Protein AF-A0A8S8XR71-F1 (afdb_monomer)

Secondary structure (DSSP, 8-state):
-----HHHHT-TT----SSTTTTTHHHHHHHHHHHTT---HHHHHHHHHHHHHHHHHHHHHHHHHHHHHHHHHHHTT---SSTTT----S-HHHHHH-HHHHHHHHHHHHHHHHHHHHHHHHHHHHHHS-TTTS--GGG-GGGTTTTTTTS-HHHHHHHHHHHHHHHHHHHHHHHHHHHHHHTTSTTS---TTHHHHHHHHHHHHHHHHTTPPPHHHHHHTT-HHHHHHHHHHHHH-S-GGGHHHHHHHHHHHHHHHHHHTT-HHHHHHHHHHHHHHHTTTS-HHHHHHHHHHHHHTT-HHHHHHHHTTS-TT-HHHHHHHHHHHHH-TTT-PPPHHHHHHHHT-HHHHHHHHHHHHHHHT-SS-SSPPPSSHHHHHHHHHHHHHHHHTT-HHHHHHHHHHHHHHTT-TT-HHHHHHHHHHHHHTT-HHHHHHHHHHHHHHHTT-HHHHHHHHHHHHTTSSPPPPPPTT--S-TTTTTS-HHHHHHHH-TTSPPS---SHHHHHHHHHHBGGGGGGSHHHHHHHHHTGGGGGGGGTT--SGGGS-TTGGGT---SEEEETTEEEE--B-TT--HHHHHHTTTT-

Sequence (584 aa):
MFTHSDRVLDLPEYRVQSSIMEEGGILGFALIELFAYIPAEGIRIPLVNMVLLFLLLNVALIGFLFVYEVARILFLDVQDVSGKGGIRLADSRLLRAERSQQAKVLNFCFTGFAGQSMLLLGLAMITFWDSSFLPQGAACGSWENNLCAIIQKDALEELTWMLSSGGQVAFIVIWARSRKIGSRLEDISFDASVGENRARMAQLEDVIYLKQKAIRKLVTDDSWDRALKRIDAVIEGHGEQLEGLDLVRKTDAMMEINAAMGRWDDAENNAVSILALRGGREAQIARLILVAASLSQRDFAEAKPRLALLPDDDIEAARLQWFASLMQPKKRKLDDKLKSLLAVDPLMKRNIDLIRRFIDGQAKTKLNYRQNPADRLILLGDIARLRLTGKSEAALNILEGYIKDNSLEDWVHGGVVCALLHLDEGRVLTATNMAENLAKQQSRHPHLRSLLRHLESIGETISASSEPTGIEWLRDSGLDWVNAWPYRHTVAPAPALVTKELQKHAWQANGWIAFGDENTFNNAKKKSTAGWKLLNSYKTESDFPPCLFTHMTGVVVTIGGMPVDLGLPGDIDISEIVKSGLLD

Mean predicted aligned error: 15.31 Å

Foldseek 3Di:
DDDADVLLVPDPPDDDDPDCLVQLHPVSSVVSNVLSVPPDPVVSVVVSVVVVVVSLVVLVVLLVVVLVVVLVCLQVPPQDPDPPDGDCLDDSLVSLLDPVSSVVVSVVSVVVSVVLNVVLVVLCCVQPPDPPPPQPDPRCPPCVPPCCVCPPSVNSSVVSVCSSVVVVVVSVVSVVVVVVVVVVCVPPPPPPCLVVVLVVLVVVCCVPPVDDDDLLVCVQLVNVLVSLVVLVVLVVDDDPVCVLSSLLVNLVSQLSLLQSLLQLVSNLVSLSVNSSSNNNPVCLLSLLSNLLSCLLLVVLVSNVVSLVPHDPPDLLSLLSLLSSCQQVVPPHARDPSSVVVLVPDPLSLLQLQQVVCLVVLHLDGPDDQDPGSQSVLSLLQSQLLCQLQLNLVVSLCVLVVVCVVVVPPVNLLSLLSNLLSCVSVVVPVVSLVSLVVSCVPRVLNQSSQQSQVVCVVVPNHHGRDQRPVNSHPPVNNPDPCQVCVCNRNQQFQDLFQQDLVSLLSNQANALSNQSSDVVLSVVLLVVQSCSSVSCVVGGDSVSGRRPSRSRNAHRWGDRVRRIGGSHDHSNGPPPSCVVSVSSD

Nearest PDB structures (foldseek):
  8xwx-assembly1_B  TM=5.893E-01  e=6.409E+00  Homo sapiens
  5wby-assembly2_A  TM=3.272E-01  e=2.842E+00  Homo sapiens
  5wby-assembly1_B  TM=3.134E-01  e=2.954E+00  Homo sapiens
  4jt6-assembly2_A  TM=3.287E-01  e=3.585E+00  Homo sapiens
  6af0-assembly1_A  TM=1.681E-01  e=1.590E+00  Thermothelomyces thermophilus ATCC 42464

pLDDT: mean 76.75, std 18.44, range [31.22, 97.81]

Solvent-accessible surface area (backbone atoms only — not comparable to full-atom values): 32502 Å² total; per-residue (Å²): 132,93,73,80,55,72,71,49,69,68,35,92,84,54,72,88,67,96,45,58,68,82,46,60,32,77,65,30,46,54,46,54,60,58,47,59,74,54,89,51,66,89,58,42,56,60,49,56,54,49,49,55,52,47,54,59,48,47,55,54,51,52,50,51,50,48,53,50,49,51,53,49,38,68,76,64,75,59,94,62,80,51,82,101,73,48,79,84,86,69,58,74,54,56,49,68,25,32,71,69,57,43,50,51,55,51,47,51,53,50,51,54,51,50,50,52,51,52,48,51,47,52,50,46,50,63,68,74,70,43,91,80,78,60,58,62,74,91,65,27,67,96,37,50,88,65,52,49,67,70,61,33,70,68,56,54,49,50,50,51,50,49,54,52,48,50,51,50,52,52,45,51,57,52,50,59,56,46,50,69,57,52,68,72,42,82,84,54,82,81,63,84,52,55,68,57,51,51,54,50,50,55,55,47,52,54,68,76,55,76,79,69,80,55,59,57,55,31,52,46,68,58,34,40,40,63,37,52,56,50,48,49,61,40,69,72,50,89,54,87,93,39,49,73,59,37,49,50,50,41,34,51,51,48,18,52,51,24,39,62,72,38,23,30,57,62,14,28,58,25,18,52,50,46,26,48,74,59,57,40,78,80,38,62,64,35,51,52,47,37,31,49,21,25,55,31,68,64,39,60,80,64,22,53,67,48,55,74,72,48,60,90,85,41,68,52,46,38,51,53,50,46,51,53,18,59,77,34,44,92,82,34,80,70,56,70,70,44,50,61,60,44,69,74,34,69,63,50,54,50,43,41,50,50,50,53,24,62,75,73,71,49,53,67,79,91,69,81,82,56,102,44,58,53,44,49,51,49,49,40,18,30,37,36,44,25,41,45,55,72,37,28,71,64,36,39,56,52,51,53,49,53,32,61,79,65,72,42,85,83,39,50,72,59,52,45,52,48,24,47,31,32,40,75,72,67,37,48,71,62,17,49,55,48,51,54,56,48,40,78,76,43,54,65,23,47,64,51,36,52,49,31,42,53,37,28,77,74,70,76,51,76,51,66,74,88,56,93,86,68,71,58,50,55,84,70,68,78,53,72,32,83,79,46,36,63,63,40,32,34,27,38,38,66,74,40,30,74,43,74,65,41,25,45,37,22,27,55,4,24,28,68,75,44,48,48,41,66,68,57,27,56,53,21,48,75,44,27,86,58,18,33,69,74,46,72,81,34,43,46,51,84,70,42,63,77,74,44,52,76,40,43,55,43,40,64,48,48,60,96,78,25,49,33,62,49,17,36,43,35,49,58,59,62,71,49,31,58,76,67,54,77,72,108

Structure (mmCIF, N/CA/C/O backbone):
data_AF-A0A8S8XR71-F1
#
_entry.id   AF-A0A8S8XR71-F1
#
loop_
_atom_site.group_PDB
_atom_site.id
_atom_site.type_symbol
_atom_site.label_atom_id
_atom_site.label_alt_id
_atom_site.label_comp_id
_atom_site.label_asym_id
_atom_site.label_entity_id
_atom_site.label_seq_id
_atom_site.pdbx_PDB_ins_code
_atom_site.Cartn_x
_atom_site.Cartn_y
_atom_site.Cartn_z
_atom_site.occupancy
_atom_site.B_iso_or_equiv
_atom_site.auth_seq_id
_atom_site.auth_comp_id
_atom_site.auth_asym_id
_atom_site.auth_atom_id
_atom_site.pdbx_PDB_model_num
ATOM 1 N N . MET A 1 1 ? 25.616 30.437 -59.339 1.00 51.91 1 MET A N 1
ATOM 2 C CA . MET A 1 1 ? 25.373 29.241 -60.168 1.00 51.91 1 MET A CA 1
ATOM 3 C C . MET A 1 1 ? 26.737 28.601 -60.334 1.00 51.91 1 MET A C 1
ATOM 5 O O . MET A 1 1 ? 27.618 29.299 -60.817 1.00 51.91 1 MET A O 1
ATOM 9 N N . PHE A 1 2 ? 26.987 27.421 -59.757 1.00 56.22 2 PHE A N 1
ATOM 10 C CA . PHE A 1 2 ? 28.315 26.811 -59.885 1.00 56.22 2 PHE A CA 1
ATOM 11 C C . PHE A 1 2 ? 28.451 26.303 -61.317 1.00 56.22 2 PHE A C 1
ATOM 13 O O . PHE A 1 2 ? 27.539 25.660 -61.826 1.00 56.22 2 PHE A O 1
ATOM 20 N N . THR A 1 3 ? 29.550 26.654 -61.966 1.00 68.50 3 THR A N 1
ATOM 21 C CA . THR A 1 3 ? 29.868 26.244 -63.331 1.00 68.50 3 THR A CA 1
ATOM 22 C C . THR A 1 3 ? 31.231 25.586 -63.293 1.00 68.50 3 THR A C 1
ATOM 24 O O . THR A 1 3 ? 32.172 26.165 -62.743 1.00 68.50 3 THR A O 1
ATOM 27 N N . HIS A 1 4 ? 31.316 24.381 -63.841 1.00 74.12 4 HIS A N 1
ATOM 28 C CA . HIS A 1 4 ? 32.574 23.674 -64.011 1.00 74.12 4 HIS A CA 1
ATOM 29 C C . HIS A 1 4 ? 33.539 24.465 -64.902 1.00 74.12 4 HIS A C 1
ATOM 31 O O . HIS A 1 4 ? 33.117 25.246 -65.755 1.00 74.12 4 HIS A O 1
ATOM 37 N N . SER A 1 5 ? 34.838 24.285 -64.682 1.00 76.06 5 SER A N 1
ATOM 38 C CA . SER A 1 5 ? 35.876 24.869 -65.529 1.00 76.06 5 SER A CA 1
ATOM 39 C C . SER A 1 5 ? 35.812 24.305 -66.949 1.00 76.06 5 SER A C 1
ATOM 41 O O . SER A 1 5 ? 35.418 23.156 -67.155 1.00 76.06 5 SER A O 1
ATOM 43 N N . ASP A 1 6 ? 36.277 25.089 -67.928 1.00 74.00 6 ASP A N 1
ATOM 44 C CA . ASP A 1 6 ? 36.335 24.688 -69.345 1.00 74.00 6 ASP A CA 1
ATOM 45 C C . ASP A 1 6 ? 37.027 23.327 -69.533 1.00 74.00 6 ASP A C 1
ATOM 47 O O . ASP A 1 6 ? 36.651 22.520 -70.374 1.00 74.00 6 ASP A O 1
ATOM 51 N N . ARG A 1 7 ? 37.976 23.010 -68.648 1.00 71.75 7 ARG A N 1
ATOM 52 C CA . ARG A 1 7 ? 38.693 21.736 -68.617 1.00 71.75 7 ARG A CA 1
ATOM 53 C C . ARG A 1 7 ? 37.800 20.522 -68.358 1.00 71.75 7 ARG A C 1
ATOM 55 O O . ARG A 1 7 ? 38.085 19.460 -68.895 1.00 71.75 7 ARG A O 1
ATOM 62 N N . VAL A 1 8 ? 36.797 20.645 -67.493 1.00 66.38 8 VAL A N 1
ATOM 63 C CA . VAL A 1 8 ? 35.837 19.569 -67.196 1.00 66.38 8 VAL A CA 1
ATOM 64 C C . VAL A 1 8 ? 34.833 19.441 -68.335 1.00 66.38 8 VAL A C 1
ATOM 66 O O . VAL A 1 8 ? 34.486 18.329 -68.719 1.00 66.38 8 VAL A O 1
ATOM 69 N N . LEU A 1 9 ? 34.416 20.576 -68.904 1.00 70.75 9 LEU A N 1
ATOM 70 C CA . LEU A 1 9 ? 33.484 20.638 -70.031 1.00 70.75 9 LEU A CA 1
ATOM 71 C C . LEU A 1 9 ? 34.078 20.046 -71.321 1.00 70.75 9 LEU A C 1
ATOM 73 O O . LEU A 1 9 ? 33.340 19.466 -72.113 1.00 70.75 9 LEU A O 1
ATOM 77 N N . ASP A 1 10 ? 35.399 20.130 -71.493 1.00 68.81 10 ASP A N 1
ATOM 78 C CA . ASP A 1 10 ? 36.137 19.555 -72.626 1.00 68.81 10 ASP A CA 1
ATOM 79 C C . ASP A 1 10 ? 36.435 18.045 -72.479 1.00 68.81 10 ASP A C 1
ATOM 81 O O . ASP A 1 10 ? 37.019 17.435 -73.382 1.00 68.81 10 ASP A O 1
ATOM 85 N N . LEU A 1 11 ? 36.062 17.406 -71.360 1.00 68.81 11 LEU A N 1
ATOM 86 C CA . LEU A 1 11 ? 36.250 15.963 -71.186 1.00 68.81 11 LEU A CA 1
ATOM 87 C C . LEU A 1 11 ? 35.210 15.176 -72.003 1.00 68.81 11 LEU A C 1
ATOM 89 O O . LEU A 1 11 ? 34.012 15.351 -71.789 1.00 68.81 11 LEU A O 1
ATOM 93 N N . PRO A 1 12 ? 35.626 14.226 -72.864 1.00 57.75 12 PRO A N 1
ATOM 94 C CA . PRO A 1 12 ? 34.709 13.495 -73.742 1.00 57.75 12 PRO A CA 1
ATOM 95 C C . PRO A 1 12 ? 33.724 12.590 -72.988 1.00 57.75 12 PRO A C 1
ATOM 97 O O . PRO A 1 12 ? 32.688 12.219 -73.541 1.00 57.75 12 PRO A O 1
ATOM 100 N N . GLU A 1 13 ? 34.025 12.222 -71.738 1.00 59.12 13 GLU A N 1
ATOM 101 C CA . GLU A 1 13 ? 33.135 11.382 -70.928 1.00 59.12 13 GLU A CA 1
ATOM 102 C C . GLU A 1 13 ? 32.226 12.179 -69.986 1.00 59.12 13 GLU A C 1
ATOM 104 O O . GLU A 1 13 ? 31.262 11.618 -69.461 1.00 59.12 13 GLU A O 1
ATOM 109 N N . TYR A 1 14 ? 32.511 13.463 -69.753 1.00 57.66 14 TYR A N 1
ATOM 110 C CA . TYR A 1 14 ? 31.695 14.285 -68.870 1.00 57.66 14 TYR A CA 1
ATOM 111 C C . TYR A 1 14 ? 30.478 14.798 -69.643 1.00 57.66 14 TYR A C 1
ATOM 113 O O . TYR A 1 14 ? 30.584 15.525 -70.630 1.00 57.66 14 TYR A O 1
ATOM 121 N N . ARG A 1 15 ? 29.288 14.394 -69.198 1.00 59.88 15 ARG A N 1
ATOM 122 C CA . ARG A 1 15 ? 28.031 14.960 -69.686 1.00 59.88 15 ARG A CA 1
ATOM 123 C C . ARG A 1 15 ? 27.629 16.073 -68.745 1.00 59.88 15 ARG A C 1
ATOM 125 O O . ARG A 1 15 ? 27.459 15.805 -67.558 1.00 59.88 15 ARG A O 1
ATOM 132 N N . VAL A 1 16 ? 27.442 17.270 -69.295 1.00 59.22 16 VAL A N 1
ATOM 133 C CA . VAL A 1 16 ? 26.935 18.426 -68.552 1.00 59.22 16 VAL A CA 1
ATOM 134 C C . VAL A 1 16 ? 25.640 18.025 -67.858 1.00 59.22 16 VAL A C 1
ATOM 136 O O . VAL A 1 16 ? 24.661 17.671 -68.518 1.00 59.22 16 VAL A O 1
ATOM 139 N N . GLN A 1 17 ? 25.679 18.030 -66.531 1.00 59.03 17 GLN A N 1
ATOM 140 C CA . GLN A 1 17 ? 24.520 17.766 -65.698 1.00 59.03 17 GLN A CA 1
ATOM 141 C C . GLN A 1 17 ? 23.720 19.060 -65.511 1.00 59.03 17 GLN A C 1
ATOM 143 O O . GLN A 1 17 ? 24.250 20.170 -65.587 1.00 59.03 17 GLN A O 1
ATOM 148 N N . SER A 1 18 ? 22.416 18.920 -65.309 1.00 52.00 18 SER A N 1
ATOM 149 C CA . SER A 1 18 ? 21.481 20.032 -65.135 1.00 52.00 18 SER A CA 1
ATOM 150 C C . SER A 1 18 ? 21.620 20.701 -63.762 1.00 52.00 18 SER A C 1
ATOM 152 O O . SER A 1 18 ? 21.307 21.886 -63.612 1.00 52.00 18 SER A O 1
ATOM 154 N N . SER A 1 19 ? 22.136 19.973 -62.763 1.00 54.81 19 SER A N 1
ATOM 155 C CA . SER A 1 19 ? 22.367 20.500 -61.421 1.00 54.81 19 SER A CA 1
ATOM 156 C C . SER A 1 19 ? 23.602 19.899 -60.739 1.00 54.81 19 SER A C 1
ATOM 158 O O . SER A 1 19 ? 23.934 18.732 -60.913 1.00 54.81 19 SER A O 1
ATOM 160 N N . ILE A 1 20 ? 24.208 20.674 -59.831 1.00 58.16 20 ILE A N 1
ATOM 161 C CA . ILE A 1 20 ? 25.273 20.228 -58.900 1.00 58.16 20 ILE A CA 1
ATOM 162 C C . ILE A 1 20 ? 24.830 19.026 -58.048 1.00 58.16 20 ILE A C 1
ATOM 164 O O . ILE A 1 20 ? 25.640 18.322 -57.443 1.00 58.16 20 ILE A O 1
ATOM 168 N N . MET A 1 21 ? 23.519 18.808 -57.937 1.00 55.66 21 MET A N 1
ATOM 169 C CA . MET A 1 21 ? 22.956 17.710 -57.162 1.00 55.66 21 MET A CA 1
ATOM 170 C C . MET A 1 21 ? 23.159 16.366 -57.872 1.00 55.66 21 MET A C 1
ATOM 172 O O . MET A 1 21 ? 23.405 15.373 -57.191 1.00 55.66 21 MET A O 1
ATOM 176 N N . GLU A 1 22 ? 23.179 16.344 -59.209 1.00 52.00 22 GLU A N 1
ATOM 177 C CA . GLU A 1 22 ? 23.523 15.158 -60.014 1.00 52.00 22 GLU A CA 1
ATOM 178 C C . GLU A 1 22 ? 25.017 14.792 -59.892 1.00 52.00 22 GLU A C 1
ATOM 180 O O . GLU A 1 22 ? 25.413 13.646 -60.093 1.00 52.00 22 GLU A O 1
ATOM 185 N N . GLU A 1 23 ? 25.848 15.748 -59.474 1.00 55.72 23 GLU A N 1
ATOM 186 C CA . GLU A 1 23 ? 27.300 15.610 -59.320 1.00 55.72 23 GLU A CA 1
ATOM 187 C C . GLU A 1 23 ? 27.736 15.233 -57.899 1.00 55.72 23 GLU A C 1
ATOM 189 O O . GLU A 1 23 ? 28.930 15.150 -57.621 1.00 55.72 23 GLU A O 1
ATOM 194 N N . GLY A 1 24 ? 26.793 14.985 -56.981 1.00 53.09 24 GLY A N 1
ATOM 195 C CA . GLY A 1 24 ? 27.093 14.642 -55.586 1.00 53.09 24 GLY A CA 1
ATOM 196 C C . GLY A 1 24 ? 27.256 15.853 -54.659 1.00 53.09 24 GLY A C 1
ATOM 197 O O . GLY A 1 24 ? 27.942 15.771 -53.634 1.00 53.09 24 GLY A O 1
ATOM 198 N N . GLY A 1 25 ? 26.632 16.985 -54.996 1.00 60.72 25 GLY A N 1
ATOM 199 C CA . GLY A 1 25 ? 26.669 18.208 -54.194 1.00 60.72 25 GLY A CA 1
ATOM 200 C C . GLY A 1 25 ? 28.011 18.941 -54.286 1.00 60.72 25 GLY A C 1
ATOM 201 O O . GLY A 1 25 ? 28.851 18.636 -55.123 1.00 60.72 25 GLY A O 1
ATOM 202 N N . ILE A 1 26 ? 28.253 19.903 -53.388 1.00 62.94 26 ILE A N 1
ATOM 203 C CA . ILE A 1 26 ? 29.466 20.753 -53.412 1.00 62.94 26 ILE A CA 1
ATOM 204 C C . ILE A 1 26 ? 30.762 19.923 -53.365 1.00 62.94 26 ILE A C 1
ATOM 206 O O . ILE A 1 26 ? 31.760 20.282 -53.987 1.00 62.94 26 ILE A O 1
ATOM 210 N N . LEU A 1 27 ? 30.754 18.813 -52.622 1.00 59.94 27 LEU A N 1
ATOM 211 C CA . LEU A 1 27 ? 31.925 17.954 -52.450 1.00 59.94 27 LEU A CA 1
ATOM 212 C C . LEU A 1 27 ? 32.179 17.109 -53.706 1.00 59.94 27 LEU A C 1
ATOM 214 O O . LEU A 1 27 ? 33.320 17.006 -54.143 1.00 59.94 27 LEU A O 1
ATOM 218 N N . GLY A 1 28 ? 31.123 16.568 -54.319 1.00 61.00 28 GLY A N 1
ATOM 219 C CA . GLY A 1 28 ? 31.220 15.861 -55.594 1.00 61.00 28 GLY A CA 1
ATOM 220 C C . GLY A 1 28 ? 31.619 16.783 -56.754 1.00 61.00 28 GLY A C 1
ATOM 221 O O . GLY A 1 28 ? 32.564 16.461 -57.468 1.00 61.00 28 GLY A O 1
ATOM 222 N N . PHE A 1 29 ? 31.043 17.988 -56.829 1.00 69.31 29 PHE A N 1
ATOM 223 C CA . PHE A 1 29 ? 31.454 19.058 -57.750 1.00 69.31 29 PHE A CA 1
ATOM 224 C C . PHE A 1 29 ? 32.958 19.362 -57.636 1.00 69.31 29 PHE A C 1
ATOM 226 O O . PHE A 1 29 ? 33.684 19.344 -58.627 1.00 69.31 29 PHE A O 1
ATOM 233 N N . ALA A 1 30 ? 33.466 19.561 -56.414 1.00 68.50 30 ALA A N 1
ATOM 234 C CA . ALA A 1 30 ? 34.885 19.840 -56.185 1.00 68.50 30 ALA A CA 1
ATOM 235 C C . ALA A 1 30 ? 35.803 18.647 -56.517 1.00 68.50 30 ALA A C 1
ATOM 237 O O . ALA A 1 30 ? 36.939 18.840 -56.954 1.00 68.50 30 ALA A O 1
ATOM 238 N N . LEU A 1 31 ? 35.333 17.415 -56.306 1.00 65.94 31 LEU A N 1
ATOM 239 C CA . LEU A 1 31 ? 36.080 16.201 -56.633 1.00 65.94 31 LEU A CA 1
ATOM 240 C C . LEU A 1 31 ? 36.142 15.951 -58.142 1.00 65.94 31 LEU A C 1
ATOM 242 O O . LEU A 1 31 ? 37.193 15.551 -58.632 1.00 65.94 31 LEU A O 1
ATOM 246 N N . ILE A 1 32 ? 35.067 16.225 -58.881 1.00 66.56 32 ILE A N 1
ATOM 247 C CA . ILE A 1 32 ? 35.062 16.177 -60.351 1.00 66.56 32 ILE A CA 1
ATOM 248 C C . ILE A 1 32 ? 36.089 17.174 -60.905 1.00 66.56 32 ILE A C 1
ATOM 250 O O . ILE A 1 32 ? 36.906 16.801 -61.751 1.00 66.56 32 ILE A O 1
ATOM 254 N N . GLU A 1 33 ? 36.152 18.381 -60.336 1.00 70.94 33 GLU A N 1
ATOM 255 C CA . GLU A 1 33 ? 37.177 19.380 -60.665 1.00 70.94 33 GLU A CA 1
ATOM 256 C C . GLU A 1 33 ? 38.596 18.870 -60.410 1.00 70.94 33 GLU A C 1
ATOM 258 O O . GLU A 1 33 ? 39.502 19.054 -61.224 1.00 70.94 33 GLU A O 1
ATOM 263 N N . LEU A 1 34 ? 38.791 18.197 -59.276 1.00 71.06 34 LEU A N 1
ATOM 264 C CA . LEU A 1 34 ? 40.075 17.632 -58.882 1.00 71.06 34 LEU A CA 1
ATOM 265 C C . LEU A 1 34 ? 40.490 16.473 -59.804 1.00 71.06 34 LEU A C 1
ATOM 267 O O . LEU A 1 34 ? 41.657 16.370 -60.183 1.00 71.06 34 LEU A O 1
ATOM 271 N N . PHE A 1 35 ? 39.556 15.606 -60.199 1.00 67.56 35 PHE A N 1
ATOM 272 C CA . PHE A 1 35 ? 39.840 14.444 -61.045 1.00 67.56 35 PHE A CA 1
ATOM 273 C C . PHE A 1 35 ? 40.010 14.792 -62.523 1.00 67.56 35 PHE A C 1
ATOM 275 O O . PHE A 1 35 ? 40.677 14.044 -63.241 1.00 67.56 35 PHE A O 1
ATOM 282 N N . ALA A 1 36 ? 39.537 15.957 -62.969 1.00 68.19 36 ALA A N 1
ATOM 283 C CA . ALA A 1 36 ? 39.854 16.494 -64.292 1.00 68.19 36 ALA A CA 1
ATOM 284 C C . ALA A 1 36 ? 41.357 16.783 -64.491 1.00 68.19 36 ALA A C 1
ATOM 286 O O . ALA A 1 36 ? 41.827 16.940 -65.624 1.00 68.19 36 ALA A O 1
ATOM 287 N N . TYR A 1 37 ? 42.150 16.798 -63.410 1.00 70.88 37 TYR A N 1
ATOM 288 C CA . TYR A 1 37 ? 43.610 16.866 -63.484 1.00 70.88 37 TYR A CA 1
ATOM 289 C C . TYR A 1 37 ? 44.283 15.546 -63.887 1.00 70.88 37 TYR A C 1
ATOM 291 O O . TYR A 1 37 ? 45.459 15.564 -64.252 1.00 70.88 37 TYR A O 1
ATOM 299 N N . ILE A 1 38 ? 43.559 14.421 -63.877 1.00 68.31 38 ILE A N 1
ATOM 300 C CA . ILE A 1 38 ? 44.091 13.093 -64.202 1.00 68.31 38 ILE A CA 1
ATOM 301 C C . ILE A 1 38 ? 43.875 12.802 -65.703 1.00 68.31 38 ILE A C 1
ATOM 303 O O . ILE A 1 38 ? 42.729 12.717 -66.150 1.00 68.31 38 ILE A O 1
ATOM 307 N N . PRO A 1 39 ? 44.949 12.627 -66.500 1.00 58.25 39 PRO A N 1
ATOM 308 C CA . PRO A 1 39 ? 44.854 12.493 -67.958 1.00 58.25 39 PRO A CA 1
ATOM 309 C C . PRO A 1 39 ? 44.490 11.081 -68.455 1.00 58.25 39 PRO A C 1
ATOM 311 O O . PRO A 1 39 ? 44.214 10.915 -69.637 1.00 58.25 39 PRO A O 1
ATOM 314 N N . ALA A 1 40 ? 44.496 10.060 -67.590 1.00 67.62 40 ALA A N 1
ATOM 315 C CA . ALA A 1 40 ? 44.224 8.671 -67.971 1.00 67.62 40 ALA A CA 1
ATOM 316 C C . ALA A 1 40 ? 42.755 8.275 -67.723 1.00 67.62 40 ALA A C 1
ATOM 318 O O . ALA A 1 40 ? 42.325 8.136 -66.574 1.00 67.62 40 ALA A O 1
ATOM 319 N N . GLU A 1 41 ? 42.014 8.019 -68.805 1.00 53.53 41 GLU A N 1
ATOM 320 C CA . GLU A 1 41 ? 40.580 7.667 -68.792 1.00 53.53 41 GLU A CA 1
ATOM 321 C C . GLU A 1 41 ? 40.288 6.409 -67.953 1.00 53.53 41 GLU A C 1
ATOM 323 O O . GLU A 1 41 ? 39.346 6.379 -67.159 1.00 53.53 41 GLU A O 1
ATOM 328 N N . GLY A 1 42 ? 41.169 5.401 -68.026 1.00 56.75 42 GLY A N 1
ATOM 329 C CA . GLY A 1 42 ? 41.045 4.142 -67.278 1.00 56.75 42 GLY A CA 1
ATOM 330 C C . GLY A 1 42 ? 41.175 4.265 -65.753 1.00 56.75 42 GLY A C 1
ATOM 331 O O . GLY A 1 42 ? 40.850 3.318 -65.043 1.00 56.75 42 GLY A O 1
ATOM 332 N N . ILE A 1 43 ? 41.631 5.414 -65.240 1.00 57.22 43 ILE A N 1
ATOM 333 C CA . ILE A 1 43 ? 41.741 5.706 -63.800 1.00 57.22 43 ILE A CA 1
ATOM 334 C C . ILE A 1 43 ? 40.648 6.690 -63.365 1.00 57.22 43 ILE A C 1
ATOM 336 O O . ILE A 1 43 ? 40.080 6.541 -62.285 1.00 57.22 43 ILE A O 1
ATOM 340 N N . ARG A 1 44 ? 40.307 7.661 -64.219 1.00 57.25 44 ARG A N 1
ATOM 341 C CA . ARG A 1 44 ? 39.303 8.699 -63.946 1.00 57.25 44 ARG A CA 1
ATOM 342 C C . ARG A 1 44 ? 37.886 8.132 -63.791 1.00 57.25 44 ARG A C 1
ATOM 344 O O . ARG A 1 44 ? 37.215 8.446 -62.811 1.00 57.25 44 ARG A O 1
ATOM 351 N N . ILE A 1 45 ? 37.450 7.266 -64.710 1.00 55.06 45 ILE A N 1
ATOM 352 C CA . ILE A 1 45 ? 36.076 6.727 -64.730 1.00 55.06 45 ILE A CA 1
ATOM 353 C C . ILE A 1 45 ? 35.764 5.873 -63.478 1.00 55.06 45 ILE A C 1
ATOM 355 O O . ILE A 1 45 ? 34.736 6.106 -62.836 1.00 55.06 45 ILE A O 1
ATOM 359 N N . PRO A 1 46 ? 36.634 4.934 -63.046 1.00 57.06 46 PRO A N 1
ATOM 360 C CA . PRO A 1 46 ? 36.412 4.189 -61.805 1.00 57.06 46 PRO A CA 1
ATOM 361 C C . PRO A 1 46 ? 36.397 5.068 -60.549 1.00 57.06 46 PRO A C 1
ATOM 363 O O . PRO A 1 46 ? 35.683 4.749 -59.603 1.00 57.06 46 PRO A O 1
ATOM 366 N N . LEU A 1 47 ? 37.159 6.168 -60.530 1.00 56.28 47 LEU A N 1
ATOM 367 C CA . LEU A 1 47 ? 37.230 7.099 -59.399 1.00 56.28 47 LEU A CA 1
ATOM 368 C C . LEU A 1 47 ? 35.922 7.872 -59.202 1.00 56.28 47 LEU A C 1
ATOM 370 O O . LEU A 1 47 ? 35.446 7.965 -58.075 1.00 56.28 47 LEU A O 1
ATOM 374 N N . VAL A 1 48 ? 35.295 8.349 -60.282 1.00 54.47 48 VAL A N 1
ATOM 375 C CA . VAL A 1 48 ? 33.982 9.021 -60.215 1.00 54.47 48 VAL A CA 1
ATOM 376 C C . VAL A 1 48 ? 32.891 8.048 -59.748 1.00 54.47 48 VAL A C 1
ATOM 378 O O . VAL A 1 48 ? 32.113 8.372 -58.850 1.00 54.47 48 VAL A O 1
ATOM 381 N N . ASN A 1 49 ? 32.893 6.813 -60.260 1.00 54.47 49 ASN A N 1
ATOM 382 C CA . ASN A 1 49 ? 31.971 5.768 -59.799 1.00 54.47 49 ASN A CA 1
ATOM 383 C C . ASN A 1 49 ? 32.214 5.380 -58.328 1.00 54.47 49 ASN A C 1
ATOM 385 O O . ASN A 1 49 ? 31.260 5.180 -57.578 1.00 54.47 49 ASN A O 1
ATOM 389 N N . MET A 1 50 ? 33.476 5.326 -57.885 1.00 52.84 50 MET A N 1
ATOM 390 C CA . MET A 1 50 ? 33.840 5.126 -56.476 1.00 52.84 50 MET A CA 1
ATOM 391 C C . MET A 1 50 ? 33.350 6.270 -55.584 1.00 52.84 50 MET A C 1
ATOM 393 O O . MET A 1 50 ? 32.953 6.012 -54.454 1.00 52.84 50 MET A O 1
ATOM 397 N N . VAL A 1 51 ? 33.342 7.514 -56.068 1.00 51.94 51 VAL A N 1
ATOM 398 C CA . VAL A 1 51 ? 32.867 8.686 -55.311 1.00 51.94 51 VAL A CA 1
ATOM 399 C C . VAL A 1 51 ? 31.353 8.645 -55.124 1.00 51.94 51 VAL A C 1
ATOM 401 O O . VAL A 1 51 ? 30.877 8.866 -54.013 1.00 51.94 51 VAL A O 1
ATOM 404 N N . LEU A 1 52 ? 30.599 8.275 -56.162 1.00 51.41 52 LEU A N 1
ATOM 405 C CA . LEU A 1 52 ? 29.154 8.028 -56.073 1.00 51.41 52 LEU A CA 1
ATOM 406 C C . LEU A 1 52 ? 28.824 6.872 -55.114 1.00 51.41 52 LEU A C 1
ATOM 408 O O . LEU A 1 52 ? 27.944 7.000 -54.260 1.00 51.41 52 LEU A O 1
ATOM 412 N N . LEU A 1 53 ? 29.578 5.769 -55.185 1.00 53.00 53 LEU A N 1
ATOM 413 C CA . LEU A 1 53 ? 29.432 4.638 -54.264 1.00 53.00 53 LEU A CA 1
ATOM 414 C C . LEU A 1 53 ? 29.790 5.028 -52.816 1.00 53.00 53 LEU A C 1
ATOM 416 O O . LEU A 1 53 ? 29.108 4.634 -51.870 1.00 53.00 53 LEU A O 1
ATOM 420 N N . PHE A 1 54 ? 30.831 5.845 -52.639 1.00 51.22 54 PHE A N 1
ATOM 421 C CA . PHE A 1 54 ? 31.258 6.407 -51.358 1.00 51.22 54 PHE A CA 1
ATOM 422 C C . PHE A 1 54 ? 30.212 7.367 -50.773 1.00 51.22 54 PHE A C 1
ATOM 424 O O . PHE A 1 54 ? 29.973 7.351 -49.569 1.00 51.22 54 PHE A O 1
ATOM 431 N N . LEU A 1 55 ? 29.532 8.160 -51.604 1.00 54.00 55 LEU A N 1
ATOM 432 C CA . LEU A 1 55 ? 28.435 9.044 -51.195 1.00 54.00 55 LEU A CA 1
ATOM 433 C C . LEU A 1 55 ? 27.208 8.262 -50.694 1.00 54.00 55 LEU A C 1
ATOM 435 O O . LEU A 1 55 ? 26.649 8.624 -49.659 1.00 54.00 55 LEU A O 1
ATOM 439 N N . LEU A 1 56 ? 26.839 7.152 -51.345 1.00 53.44 56 LEU A N 1
ATOM 440 C CA . LEU A 1 56 ? 25.796 6.239 -50.848 1.00 53.44 56 LEU A CA 1
ATOM 441 C C . LEU A 1 56 ? 26.216 5.539 -49.543 1.00 53.44 56 LEU A C 1
ATOM 443 O O . LEU A 1 56 ? 25.424 5.440 -48.602 1.00 53.44 56 LEU A O 1
ATOM 447 N N . LEU A 1 57 ? 27.481 5.115 -49.445 1.00 54.16 57 LEU A N 1
ATOM 448 C CA . LEU A 1 57 ? 28.047 4.519 -48.232 1.00 54.16 57 LEU A CA 1
ATOM 449 C C . LEU A 1 57 ? 28.088 5.517 -47.060 1.00 54.16 57 LEU A C 1
ATOM 451 O O . LEU A 1 57 ? 27.860 5.128 -45.915 1.00 54.16 57 LEU A O 1
ATOM 455 N N . ASN A 1 58 ? 28.314 6.807 -47.331 1.00 58.19 58 ASN A N 1
ATOM 456 C CA . ASN A 1 58 ? 28.329 7.863 -46.316 1.00 58.19 58 ASN A CA 1
ATOM 457 C C . ASN A 1 58 ? 26.971 8.045 -45.636 1.00 58.19 58 ASN A C 1
ATOM 459 O O . ASN A 1 58 ? 26.929 8.254 -44.426 1.00 58.19 58 ASN A O 1
ATOM 463 N N . VAL A 1 59 ? 25.858 7.911 -46.365 1.00 60.81 59 VAL A N 1
ATOM 464 C CA . VAL A 1 59 ? 24.516 7.971 -45.758 1.00 60.81 59 VAL A CA 1
ATOM 465 C C . VAL A 1 59 ? 24.323 6.823 -44.764 1.00 60.81 59 VAL A C 1
ATOM 467 O O . VAL A 1 59 ? 23.855 7.043 -43.645 1.00 60.81 59 VAL A O 1
ATOM 470 N N . ALA A 1 60 ? 24.746 5.610 -45.129 1.00 57.72 60 ALA A N 1
ATOM 471 C CA . ALA A 1 60 ? 24.677 4.449 -44.244 1.00 57.72 60 ALA A CA 1
ATOM 472 C C . ALA A 1 60 ? 25.606 4.589 -43.024 1.00 57.72 60 ALA A C 1
ATOM 474 O O . ALA A 1 60 ? 25.212 4.263 -41.903 1.00 57.72 60 ALA A O 1
ATOM 475 N N . LEU A 1 61 ? 26.818 5.117 -43.221 1.00 58.75 61 LEU A N 1
ATOM 476 C CA . LEU A 1 61 ? 27.817 5.303 -42.167 1.00 58.75 61 LEU A CA 1
ATOM 477 C C . LEU A 1 61 ? 27.402 6.391 -41.163 1.00 58.75 61 LEU A C 1
ATOM 479 O O . LEU A 1 61 ? 27.502 6.175 -39.955 1.00 58.75 61 LEU A O 1
ATOM 483 N N . ILE A 1 62 ? 26.857 7.517 -41.638 1.00 62.25 62 ILE A N 1
ATOM 484 C CA . ILE A 1 62 ? 26.262 8.564 -40.788 1.00 62.25 62 ILE A CA 1
ATOM 485 C C . ILE A 1 62 ? 25.046 8.015 -40.038 1.00 62.25 62 ILE A C 1
ATOM 487 O O . ILE A 1 62 ? 24.880 8.281 -38.850 1.00 62.25 62 ILE A O 1
ATOM 491 N N . GLY A 1 63 ? 24.224 7.203 -40.702 1.00 62.38 63 GLY A N 1
ATOM 492 C CA . GLY A 1 63 ? 23.098 6.509 -40.091 1.00 62.38 63 GLY A CA 1
ATOM 493 C C . GLY A 1 63 ? 23.495 5.596 -38.931 1.00 62.38 63 GLY A C 1
ATOM 494 O O . GLY A 1 63 ? 22.925 5.676 -37.842 1.00 62.38 63 GLY A O 1
ATOM 495 N N . PHE A 1 64 ? 24.529 4.779 -39.133 1.00 61.41 64 PHE A N 1
ATOM 496 C CA . PHE A 1 64 ? 25.085 3.921 -38.090 1.00 61.41 64 PHE A CA 1
ATOM 497 C C . PHE A 1 64 ? 25.678 4.736 -36.931 1.00 61.41 64 PHE A C 1
ATOM 499 O O . PHE A 1 64 ? 25.408 4.436 -35.769 1.00 61.41 64 PHE A O 1
ATOM 506 N N . LEU A 1 65 ? 26.424 5.805 -37.232 1.00 60.28 65 LEU A N 1
ATOM 507 C CA . LEU A 1 65 ? 26.957 6.736 -36.232 1.00 60.28 65 LEU A CA 1
ATOM 508 C C . LEU A 1 65 ? 25.850 7.440 -35.440 1.00 60.28 65 LEU A C 1
ATOM 510 O O . LEU A 1 65 ? 26.002 7.631 -34.237 1.00 60.28 65 LEU A O 1
ATOM 514 N N . PHE A 1 66 ? 24.731 7.794 -36.073 1.00 64.19 66 PHE A N 1
ATOM 515 C CA . PHE A 1 66 ? 23.578 8.377 -35.393 1.00 64.19 66 PHE A CA 1
ATOM 516 C C . PHE A 1 66 ? 22.939 7.391 -34.419 1.00 64.19 66 PHE A C 1
ATOM 518 O O . PHE A 1 66 ? 22.722 7.743 -33.263 1.00 64.19 66 PHE A O 1
ATOM 525 N N . VAL A 1 67 ? 22.683 6.150 -34.842 1.00 64.25 67 VAL A N 1
ATOM 526 C CA . VAL A 1 67 ? 22.130 5.122 -33.946 1.00 64.25 67 VAL A CA 1
ATOM 527 C C . VAL A 1 67 ? 23.097 4.818 -32.802 1.00 64.25 67 VAL A C 1
ATOM 529 O O . VAL A 1 67 ? 22.667 4.729 -31.653 1.00 64.25 67 VAL A O 1
ATOM 532 N N . TYR A 1 68 ? 24.397 4.718 -33.094 1.00 61.38 68 TYR A N 1
ATOM 533 C CA . TYR A 1 68 ? 25.438 4.551 -32.083 1.00 61.38 68 TYR A CA 1
ATOM 534 C C . TYR A 1 68 ? 25.439 5.705 -31.075 1.00 61.38 68 TYR A C 1
ATOM 536 O O . TYR A 1 68 ? 25.447 5.462 -29.871 1.00 61.38 68 TYR A O 1
ATOM 544 N N . GLU A 1 69 ? 25.378 6.954 -31.540 1.00 62.03 69 GLU A N 1
ATOM 545 C CA . GLU A 1 69 ? 25.422 8.124 -30.665 1.00 62.03 69 GLU A CA 1
ATOM 546 C C . GLU A 1 69 ? 24.123 8.286 -29.861 1.00 62.03 69 GLU A C 1
ATOM 548 O O . GLU A 1 69 ? 24.182 8.616 -28.682 1.00 62.03 69 GLU A O 1
ATOM 553 N N . VAL A 1 70 ? 22.954 7.980 -30.435 1.00 61.16 70 VAL A N 1
ATOM 554 C CA . VAL A 1 70 ? 21.675 7.953 -29.702 1.00 61.16 70 VAL A CA 1
ATOM 555 C C . VAL A 1 70 ? 21.683 6.859 -28.638 1.00 61.16 70 VAL A C 1
ATOM 557 O O . VAL A 1 70 ? 21.308 7.126 -27.498 1.00 61.16 70 VAL A O 1
ATOM 560 N N . ALA A 1 71 ? 22.148 5.651 -28.971 1.00 58.44 71 ALA A N 1
ATOM 561 C CA . ALA A 1 71 ? 22.300 4.573 -27.999 1.00 58.44 71 ALA A CA 1
ATOM 562 C C . ALA A 1 71 ? 23.257 4.996 -26.878 1.00 58.44 71 ALA A C 1
A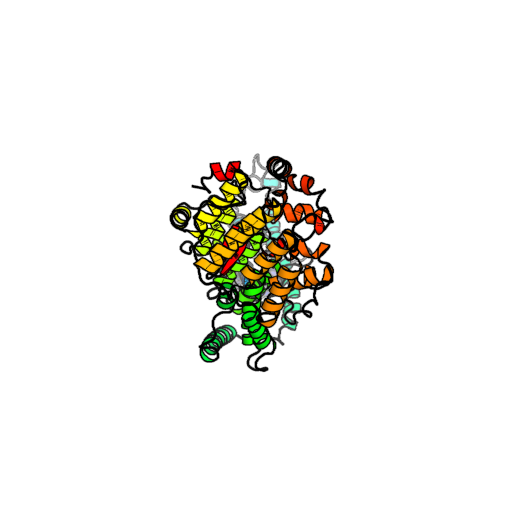TOM 564 O O . ALA A 1 71 ? 22.916 4.898 -25.701 1.00 58.44 71 ALA A O 1
ATOM 565 N N . ARG A 1 72 ? 24.419 5.548 -27.235 1.00 58.00 72 ARG A N 1
ATOM 566 C CA . ARG A 1 72 ? 25.413 6.065 -26.294 1.00 58.00 72 ARG A CA 1
ATOM 567 C C . ARG A 1 72 ? 24.820 7.144 -25.380 1.00 58.00 72 ARG A C 1
ATOM 569 O O . ARG A 1 72 ? 24.974 7.038 -24.173 1.00 58.00 72 ARG A O 1
ATOM 576 N N . ILE A 1 73 ? 24.099 8.130 -25.911 1.00 55.72 73 ILE A N 1
ATOM 577 C CA . ILE A 1 73 ? 23.428 9.192 -25.139 1.00 55.72 73 ILE A CA 1
ATOM 578 C C . ILE A 1 73 ? 22.370 8.619 -24.182 1.00 55.72 73 ILE A C 1
ATOM 580 O O . ILE A 1 73 ? 22.307 9.031 -23.024 1.00 55.72 73 ILE A O 1
ATOM 584 N N . LEU A 1 74 ? 21.585 7.635 -24.632 1.00 54.62 74 LEU A N 1
ATOM 585 C CA . LEU A 1 74 ? 20.573 6.958 -23.817 1.00 54.62 74 LEU A CA 1
ATOM 586 C C . LEU A 1 74 ? 21.196 6.179 -22.643 1.00 54.62 74 LEU A C 1
ATOM 588 O O . LEU A 1 74 ? 20.624 6.133 -21.556 1.00 54.62 74 LEU A O 1
ATOM 592 N N . PHE A 1 75 ? 22.377 5.588 -22.852 1.00 50.97 75 PHE A N 1
ATOM 593 C CA . PHE A 1 75 ? 23.146 4.898 -21.810 1.00 50.97 75 PHE A CA 1
ATOM 594 C C . PHE A 1 75 ? 23.951 5.853 -20.902 1.00 50.97 75 PHE A C 1
ATOM 596 O O . PHE A 1 75 ? 24.350 5.439 -19.815 1.00 50.97 75 PHE A O 1
ATOM 603 N N . LEU A 1 76 ? 24.162 7.114 -21.311 1.00 51.31 76 LEU A N 1
ATOM 604 C CA . LEU A 1 76 ? 25.001 8.122 -20.634 1.00 51.31 76 LEU A CA 1
ATOM 605 C C . LEU A 1 76 ? 24.238 9.203 -19.847 1.00 51.31 76 LEU A C 1
ATOM 607 O O . LEU A 1 76 ? 24.851 10.163 -19.392 1.00 51.31 76 LEU A O 1
ATOM 611 N N . ASP A 1 77 ? 22.932 9.043 -19.632 1.00 46.38 77 ASP A N 1
ATOM 612 C CA . ASP A 1 77 ? 22.142 9.904 -18.734 1.00 46.38 77 ASP A CA 1
ATOM 613 C C . ASP A 1 77 ? 21.983 11.375 -19.183 1.00 46.38 77 ASP A C 1
ATOM 615 O O . ASP A 1 77 ? 21.839 12.276 -18.357 1.00 46.38 77 ASP A O 1
ATOM 619 N N . VAL A 1 78 ? 21.948 11.653 -20.494 1.00 47.41 78 VAL A N 1
ATOM 620 C CA . VAL A 1 78 ? 21.549 12.983 -20.995 1.00 47.41 78 VAL A CA 1
ATOM 621 C C . VAL A 1 78 ? 20.059 12.956 -21.339 1.00 47.41 78 VAL A C 1
ATOM 623 O O . VAL A 1 78 ? 19.627 12.353 -22.317 1.00 47.41 78 VAL A O 1
ATOM 626 N N . GLN A 1 79 ? 19.278 13.610 -20.480 1.00 43.62 79 GLN A N 1
ATOM 627 C CA . GLN A 1 79 ? 17.817 13.547 -20.368 1.00 43.62 79 GLN A CA 1
ATOM 628 C C . GLN A 1 79 ? 16.997 14.020 -21.582 1.00 43.62 79 GLN A C 1
ATOM 630 O O . GLN A 1 79 ? 15.788 13.818 -21.574 1.00 43.62 79 GLN A O 1
ATOM 635 N N . ASP A 1 80 ? 17.598 14.598 -22.623 1.00 37.25 80 ASP A N 1
ATOM 636 C CA . ASP A 1 80 ? 16.849 15.177 -23.740 1.00 37.25 80 ASP A CA 1
ATOM 637 C C . ASP A 1 80 ? 17.471 14.812 -25.092 1.00 37.25 80 ASP A C 1
ATOM 639 O O . ASP A 1 80 ? 18.439 15.427 -25.548 1.00 37.25 80 ASP A O 1
ATOM 643 N N . VAL A 1 81 ? 16.840 13.884 -25.813 1.00 37.56 81 VAL A N 1
ATOM 644 C CA . VAL A 1 81 ? 16.908 13.912 -27.277 1.00 37.56 81 VAL A CA 1
ATOM 645 C C . VAL A 1 81 ? 15.872 14.944 -27.732 1.00 37.56 81 VAL A C 1
ATOM 647 O O . VAL A 1 81 ? 14.698 14.630 -27.903 1.00 37.56 81 VAL A O 1
ATOM 650 N N . SER A 1 82 ? 16.340 16.185 -27.917 1.00 37.31 82 SER A N 1
ATOM 651 C CA . SER A 1 82 ? 15.623 17.363 -28.446 1.00 37.31 82 SER A CA 1
ATOM 652 C C . SER A 1 82 ? 14.948 18.287 -27.413 1.00 37.31 82 SER A C 1
ATOM 654 O O . SER A 1 82 ? 13.945 17.961 -26.784 1.00 37.31 82 SER A O 1
ATOM 656 N N . GLY A 1 83 ? 15.488 19.505 -27.279 1.00 35.38 83 GLY A N 1
ATOM 657 C CA . GLY A 1 83 ? 14.968 20.558 -26.399 1.00 35.38 83 GLY A CA 1
ATOM 658 C C . GLY A 1 83 ? 13.599 21.123 -26.818 1.00 35.38 83 GLY A C 1
ATOM 659 O O . GLY A 1 83 ? 13.229 21.090 -27.986 1.00 35.38 83 GLY A O 1
ATOM 660 N N . LYS A 1 84 ? 12.858 21.662 -25.835 1.00 33.41 84 LYS A N 1
ATOM 661 C CA . LYS A 1 84 ? 11.547 22.362 -25.930 1.00 33.41 84 LYS A CA 1
ATOM 662 C C . LYS A 1 84 ? 10.435 21.688 -26.765 1.00 33.41 84 LYS A C 1
ATOM 664 O O . LYS A 1 84 ? 9.442 22.336 -27.083 1.00 33.41 84 LYS A O 1
ATOM 669 N N . GLY A 1 85 ? 10.555 20.390 -27.035 1.00 37.31 85 GLY A N 1
ATOM 670 C CA . GLY A 1 85 ? 9.516 19.561 -27.659 1.00 37.31 85 GLY A CA 1
ATOM 671 C C . GLY A 1 85 ? 9.802 18.054 -27.601 1.00 37.31 85 GLY A C 1
ATOM 672 O O . GLY A 1 85 ? 9.254 17.304 -28.402 1.00 37.31 85 GLY A O 1
ATOM 673 N N . GLY A 1 86 ? 10.692 17.612 -26.705 1.00 35.0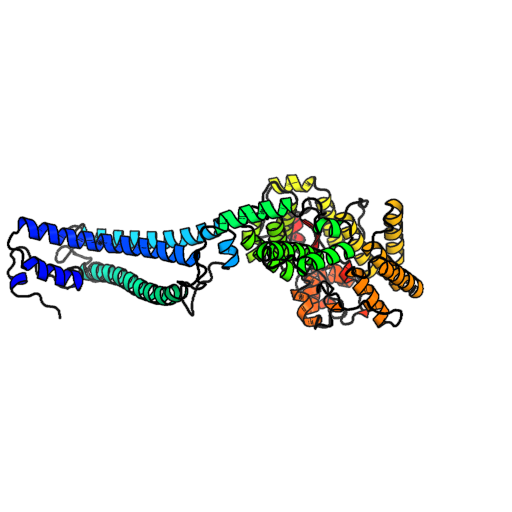6 86 GLY A N 1
ATOM 674 C CA . GLY A 1 86 ? 11.132 16.221 -26.610 1.00 35.06 86 GLY A CA 1
ATOM 675 C C . GLY A 1 86 ? 10.007 15.264 -26.210 1.00 35.06 86 GLY A C 1
ATOM 676 O O . GLY A 1 86 ? 9.246 15.519 -25.275 1.00 35.06 86 GLY A O 1
ATOM 677 N N . ILE A 1 87 ? 9.918 14.137 -26.915 1.00 34.88 87 ILE A N 1
ATOM 678 C CA . ILE A 1 87 ? 9.057 13.015 -26.536 1.00 34.88 87 ILE A CA 1
ATOM 679 C C . ILE A 1 87 ? 9.734 12.311 -25.354 1.00 34.88 87 ILE A C 1
ATOM 681 O O . ILE A 1 87 ? 10.788 11.696 -25.516 1.00 34.88 87 ILE A O 1
ATOM 685 N N . ARG A 1 88 ? 9.138 12.381 -24.157 1.00 41.56 88 ARG A N 1
ATOM 686 C CA . ARG A 1 88 ? 9.562 11.563 -23.008 1.00 41.56 88 ARG A CA 1
ATOM 687 C C . ARG A 1 88 ? 9.218 10.099 -23.285 1.00 41.56 88 ARG A C 1
ATOM 689 O O . ARG A 1 88 ? 8.071 9.697 -23.129 1.00 41.56 88 ARG A O 1
ATOM 696 N N . LEU A 1 89 ? 10.206 9.317 -23.721 1.00 42.59 89 LEU A N 1
ATOM 697 C CA . LEU A 1 89 ? 10.024 7.894 -24.034 1.00 42.59 89 LEU A CA 1
ATOM 698 C C . LEU A 1 89 ? 9.948 7.014 -22.771 1.00 42.59 89 LEU A C 1
ATOM 700 O O . LEU A 1 89 ? 9.209 6.034 -22.776 1.00 42.59 89 LEU A O 1
ATOM 704 N N . ALA A 1 90 ? 10.681 7.358 -21.703 1.00 47.19 90 ALA A N 1
ATOM 705 C CA . ALA A 1 90 ? 10.625 6.724 -20.378 1.00 47.19 90 ALA A CA 1
ATOM 706 C C . ALA A 1 90 ? 11.438 7.536 -19.343 1.00 47.19 90 ALA A C 1
ATOM 708 O O . ALA A 1 90 ? 12.261 8.369 -19.723 1.00 47.19 90 ALA A O 1
ATOM 709 N N . ASP A 1 91 ? 11.228 7.286 -18.045 1.00 48.66 91 ASP A N 1
ATOM 710 C CA . ASP A 1 91 ? 12.035 7.869 -16.961 1.00 48.66 91 ASP A CA 1
ATOM 711 C C . ASP A 1 91 ? 13.488 7.340 -17.008 1.00 48.66 91 ASP A C 1
ATOM 713 O O . ASP A 1 91 ? 13.719 6.137 -17.171 1.00 48.66 91 ASP A O 1
ATOM 717 N N . SER A 1 92 ? 14.484 8.223 -16.858 1.00 42.72 92 SER A N 1
ATOM 718 C CA . SER A 1 92 ? 15.915 7.890 -16.983 1.00 42.72 92 SER A CA 1
ATOM 719 C C . SER A 1 92 ? 16.396 6.904 -15.913 1.00 42.72 92 SER A C 1
ATOM 721 O O . SER A 1 92 ? 17.375 6.179 -16.112 1.00 42.72 92 SER A O 1
ATOM 723 N N . ARG A 1 93 ? 15.685 6.828 -14.783 1.00 51.12 93 ARG A N 1
ATOM 724 C CA . ARG A 1 93 ? 15.934 5.843 -13.721 1.00 51.12 93 ARG A CA 1
ATOM 725 C C . ARG A 1 93 ? 15.435 4.448 -14.104 1.00 51.12 93 ARG A C 1
ATOM 727 O O . ARG A 1 93 ? 16.156 3.470 -13.915 1.00 51.12 93 ARG A O 1
ATOM 734 N N . LEU A 1 94 ? 14.258 4.356 -14.725 1.00 52.16 94 LEU A N 1
ATOM 735 C CA . LEU A 1 94 ? 13.695 3.096 -15.227 1.00 52.16 94 LEU A CA 1
ATOM 736 C C . LEU A 1 94 ? 14.476 2.569 -16.440 1.00 52.16 94 LEU A C 1
ATOM 738 O O . LEU A 1 94 ? 14.740 1.369 -16.527 1.00 52.16 94 LEU A O 1
ATOM 742 N N . LEU A 1 95 ? 14.934 3.461 -17.329 1.00 53.41 95 LEU A N 1
ATOM 743 C CA . LEU A 1 95 ? 15.818 3.096 -18.440 1.00 53.41 95 LEU A CA 1
ATOM 744 C C . LEU A 1 95 ? 17.145 2.508 -17.955 1.00 53.41 95 LEU A C 1
ATOM 746 O O . LEU A 1 95 ? 17.665 1.610 -18.604 1.00 53.41 95 LEU A O 1
ATOM 750 N N . ARG A 1 96 ? 17.687 2.947 -16.812 1.00 54.22 96 ARG A N 1
ATOM 751 C CA . ARG A 1 96 ? 18.895 2.348 -16.212 1.00 54.22 96 ARG A CA 1
ATOM 752 C C . ARG A 1 96 ? 18.644 0.970 -15.598 1.00 54.22 96 ARG A C 1
ATOM 754 O O . ARG A 1 96 ? 19.535 0.122 -15.633 1.00 54.22 96 ARG A O 1
ATOM 761 N N . ALA A 1 97 ? 17.453 0.747 -15.051 1.00 53.00 97 ALA A N 1
ATOM 762 C CA . ALA A 1 97 ? 17.113 -0.472 -14.324 1.00 53.00 97 ALA A CA 1
ATOM 763 C C . ALA A 1 97 ? 16.693 -1.647 -15.231 1.00 53.00 97 ALA A C 1
ATOM 765 O O . ALA A 1 97 ? 16.937 -2.804 -14.879 1.00 53.00 97 ALA A O 1
ATOM 766 N N . GLU A 1 98 ? 16.089 -1.390 -16.399 1.00 57.09 98 GLU A N 1
ATOM 767 C CA . GLU A 1 98 ? 15.441 -2.437 -17.202 1.00 57.09 98 GLU A CA 1
ATOM 768 C C . GLU A 1 98 ? 15.995 -2.595 -18.623 1.00 57.09 98 GLU A C 1
ATOM 770 O O . GLU A 1 98 ? 15.708 -1.813 -19.532 1.00 57.09 98 GLU A O 1
ATOM 775 N N . ARG A 1 99 ? 16.687 -3.721 -18.864 1.00 56.31 99 ARG A N 1
ATOM 776 C CA . ARG A 1 99 ? 17.184 -4.106 -20.202 1.00 56.31 99 ARG A CA 1
ATOM 777 C C . ARG A 1 99 ? 16.074 -4.235 -21.252 1.00 56.31 99 ARG A C 1
ATOM 779 O O . ARG A 1 99 ? 16.322 -3.998 -22.429 1.00 56.31 99 ARG A O 1
ATOM 786 N N . SER A 1 100 ? 14.857 -4.608 -20.855 1.00 56.78 100 SER A N 1
ATOM 787 C CA . SER A 1 100 ? 13.714 -4.727 -21.771 1.00 56.78 100 SER A CA 1
ATOM 788 C C . SER A 1 100 ? 13.232 -3.365 -22.283 1.00 56.78 100 SER A C 1
ATOM 790 O O . SER A 1 100 ? 12.865 -3.255 -23.451 1.00 56.78 100 SER A O 1
ATOM 792 N N . GLN A 1 101 ? 13.264 -2.323 -21.447 1.00 58.72 101 GLN A N 1
ATOM 793 C CA . GLN A 1 101 ? 12.913 -0.957 -21.851 1.00 58.72 101 GLN A CA 1
ATOM 794 C C . GLN A 1 101 ? 14.021 -0.336 -22.698 1.00 58.72 101 GLN A C 1
ATOM 796 O O . GLN A 1 101 ? 13.729 0.265 -23.730 1.00 58.72 101 GLN A O 1
ATOM 801 N N . GLN A 1 102 ? 15.287 -0.580 -22.337 1.00 57.34 102 GLN A N 1
ATOM 802 C CA . GLN A 1 102 ? 16.436 -0.222 -23.177 1.00 57.34 102 GLN A CA 1
ATOM 803 C C . GLN A 1 102 ? 16.301 -0.833 -24.579 1.00 57.34 102 GLN A C 1
ATOM 805 O O . GLN A 1 102 ? 16.437 -0.130 -25.578 1.00 57.34 102 GLN A O 1
ATOM 810 N N . ALA A 1 103 ? 15.948 -2.120 -24.665 1.00 55.53 103 ALA A N 1
ATOM 811 C CA . ALA A 1 103 ? 15.747 -2.812 -25.935 1.00 55.53 103 ALA A CA 1
ATOM 812 C C . ALA A 1 103 ? 14.572 -2.249 -26.753 1.00 55.53 103 ALA A C 1
ATOM 814 O O . ALA A 1 103 ? 14.671 -2.175 -27.973 1.00 55.53 103 ALA A O 1
ATOM 815 N N . LYS A 1 104 ? 13.472 -1.815 -26.120 1.00 56.34 104 LYS A N 1
ATOM 816 C CA . LYS A 1 104 ? 12.337 -1.192 -26.828 1.00 56.34 104 LYS A CA 1
ATOM 817 C C . LYS A 1 104 ? 12.698 0.158 -27.436 1.00 56.34 104 LYS A C 1
ATOM 819 O O . LYS A 1 104 ? 12.335 0.407 -28.582 1.00 56.34 104 LYS A O 1
ATOM 824 N N . VAL A 1 105 ? 13.414 1.005 -26.696 1.00 59.66 105 VAL A N 1
ATOM 825 C CA . VAL A 1 105 ? 13.873 2.301 -27.218 1.00 59.66 105 VAL A CA 1
ATOM 826 C C . VAL A 1 105 ? 14.883 2.092 -28.342 1.00 59.66 105 VAL A C 1
ATOM 828 O O . VAL A 1 105 ? 14.770 2.710 -29.397 1.00 59.66 105 VAL A O 1
ATOM 831 N N . LEU A 1 106 ? 15.809 1.152 -28.161 1.00 61.12 106 LEU A N 1
ATOM 832 C CA . LEU A 1 106 ? 16.779 0.793 -29.185 1.00 61.12 106 LEU A CA 1
ATOM 833 C C . LEU A 1 106 ? 16.092 0.243 -30.449 1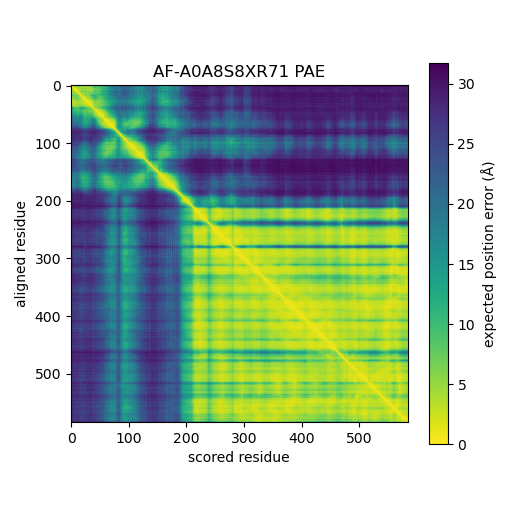.00 61.12 106 LEU A C 1
ATOM 835 O O . LEU A 1 106 ? 16.420 0.666 -31.554 1.00 61.12 106 LEU A O 1
ATOM 839 N N . ASN A 1 107 ? 15.084 -0.623 -30.297 1.00 57.59 107 ASN A N 1
ATOM 840 C CA . ASN A 1 107 ? 14.277 -1.127 -31.409 1.00 57.59 107 ASN A CA 1
ATOM 841 C C . ASN A 1 107 ? 13.517 -0.006 -32.122 1.00 57.59 107 ASN A C 1
ATOM 843 O O . ASN A 1 107 ? 13.516 0.009 -33.346 1.00 57.59 107 ASN A O 1
ATOM 847 N N . PHE A 1 108 ? 12.923 0.945 -31.393 1.00 61.09 108 PHE A N 1
ATOM 848 C CA . PHE A 1 108 ? 12.270 2.115 -31.988 1.00 61.09 108 PHE A CA 1
ATOM 849 C C . PHE A 1 108 ? 13.251 2.922 -32.856 1.00 61.09 108 PHE A C 1
ATOM 851 O O . PHE A 1 108 ? 12.960 3.197 -34.024 1.00 61.09 108 PHE A O 1
ATOM 858 N N . CYS A 1 109 ? 14.447 3.218 -32.334 1.00 62.59 109 CYS A N 1
ATOM 859 C CA . CYS A 1 109 ? 15.506 3.900 -33.081 1.00 62.59 109 CYS A CA 1
ATOM 860 C C . CYS A 1 109 ? 15.958 3.101 -34.317 1.00 62.59 109 CYS A C 1
ATOM 862 O O . CYS A 1 109 ? 16.060 3.672 -35.404 1.00 62.59 109 CYS A O 1
ATOM 864 N N . PHE A 1 110 ? 16.161 1.784 -34.188 1.00 58.78 110 PHE A N 1
ATOM 865 C CA . PHE A 1 110 ? 16.505 0.915 -35.317 1.00 58.78 110 PHE A CA 1
ATOM 866 C C . PHE A 1 110 ? 15.393 0.847 -36.367 1.00 58.78 110 PHE A C 1
ATOM 868 O O . PHE A 1 110 ? 15.695 0.889 -37.555 1.00 58.78 110 PHE A O 1
ATOM 875 N N . THR A 1 111 ? 14.117 0.797 -35.972 1.00 59.50 111 THR A N 1
ATOM 876 C CA . THR A 1 111 ? 12.993 0.800 -36.923 1.00 59.50 111 THR A CA 1
ATOM 877 C C . THR A 1 111 ? 12.860 2.124 -37.668 1.00 59.50 111 THR A C 1
ATOM 879 O O . THR A 1 111 ? 12.615 2.109 -38.872 1.00 59.50 111 THR A O 1
ATOM 882 N N . GLY A 1 112 ? 13.081 3.262 -36.999 1.00 60.69 112 GLY A N 1
ATOM 883 C CA . GLY A 1 112 ? 13.092 4.572 -37.655 1.00 60.69 112 GLY A CA 1
ATOM 884 C C . GLY A 1 112 ? 14.224 4.691 -38.679 1.00 60.69 112 GLY A C 1
ATOM 885 O O . GLY A 1 112 ? 13.995 5.113 -39.813 1.00 60.69 112 GLY A O 1
ATOM 886 N N . PHE A 1 113 ? 15.425 4.232 -38.316 1.00 64.94 113 PHE A N 1
ATOM 887 C CA . PHE A 1 113 ? 16.576 4.211 -39.219 1.00 64.94 113 PHE A CA 1
ATOM 888 C C . PHE A 1 113 ? 16.400 3.236 -40.394 1.00 64.94 113 PHE A C 1
ATOM 890 O O . PHE A 1 113 ? 16.691 3.587 -41.539 1.00 64.94 113 PHE A O 1
ATOM 897 N N . ALA A 1 114 ? 15.889 2.030 -40.136 1.00 58.75 114 ALA A N 1
ATOM 898 C CA . ALA A 1 114 ? 15.608 1.043 -41.174 1.00 58.75 114 ALA A CA 1
ATOM 899 C C . ALA A 1 114 ? 14.540 1.547 -42.157 1.00 58.75 114 ALA A C 1
ATOM 901 O O . ALA A 1 114 ? 14.698 1.372 -43.362 1.00 58.75 114 ALA A O 1
ATOM 902 N N . GLY A 1 115 ? 13.501 2.230 -41.661 1.00 61.56 115 GLY A N 1
ATOM 903 C CA . GLY A 1 115 ? 12.469 2.853 -42.492 1.00 61.56 115 GLY A CA 1
ATOM 904 C C . GLY A 1 115 ? 13.026 3.943 -43.409 1.00 61.56 115 GLY A C 1
ATOM 905 O O . GLY A 1 115 ? 12.779 3.910 -44.612 1.00 61.56 115 GLY A O 1
ATOM 906 N N . GLN A 1 116 ? 13.837 4.864 -42.876 1.00 63.41 116 GLN A N 1
ATOM 907 C CA . GLN A 1 116 ? 14.507 5.890 -43.686 1.00 63.41 116 GLN A CA 1
ATOM 908 C C . GLN A 1 116 ? 15.461 5.269 -44.716 1.00 63.41 116 GLN A C 1
ATOM 910 O O . GLN A 1 116 ? 15.475 5.686 -45.870 1.00 63.41 116 GLN A O 1
ATOM 915 N N . SER A 1 117 ? 16.243 4.265 -44.315 1.00 61.84 117 SER A N 1
ATOM 916 C CA . SER A 1 117 ? 17.220 3.616 -45.193 1.00 61.84 117 SER A CA 1
ATOM 917 C C . SER A 1 117 ? 16.546 2.831 -46.317 1.00 61.84 117 SER A C 1
ATOM 919 O O . SER A 1 117 ? 16.988 2.919 -47.457 1.00 61.84 117 SER A O 1
ATOM 921 N N . MET A 1 118 ? 15.451 2.114 -46.035 1.00 56.69 118 MET A N 1
ATOM 922 C CA . MET A 1 118 ? 14.657 1.447 -47.073 1.00 56.69 118 MET A CA 1
ATOM 923 C C . MET A 1 118 ? 13.969 2.441 -48.004 1.00 56.69 118 MET A C 1
ATOM 925 O O . MET A 1 118 ? 13.898 2.183 -49.200 1.00 56.69 118 MET A O 1
ATOM 929 N N . LEU A 1 119 ? 13.485 3.574 -47.488 1.00 60.72 119 LEU A N 1
ATOM 930 C CA . LEU A 1 119 ? 12.870 4.610 -48.315 1.00 60.72 119 LEU A CA 1
ATOM 931 C C . LEU A 1 119 ? 13.901 5.261 -49.245 1.00 60.72 119 LEU A C 1
ATOM 933 O O . LEU A 1 119 ? 13.641 5.392 -50.435 1.00 60.72 119 LEU A O 1
ATOM 937 N N . LEU A 1 120 ? 15.084 5.605 -48.728 1.00 63.22 120 LEU A N 1
ATOM 938 C CA . LEU A 1 120 ? 16.186 6.137 -49.531 1.00 63.22 120 LEU A CA 1
ATOM 939 C C . LEU A 1 120 ? 16.710 5.111 -50.535 1.00 63.22 120 LEU A C 1
ATOM 941 O O . LEU A 1 120 ? 16.995 5.484 -51.664 1.00 63.22 120 LEU A O 1
ATOM 945 N N . LEU A 1 121 ? 16.789 3.830 -50.164 1.00 58.59 121 LEU A N 1
ATOM 946 C CA . LEU A 1 121 ? 17.129 2.758 -51.097 1.00 58.59 121 LEU A CA 1
ATOM 947 C C . LEU A 1 121 ? 16.054 2.607 -52.178 1.00 58.59 121 LEU A C 1
ATOM 949 O O . LEU A 1 121 ? 16.395 2.481 -53.343 1.00 58.59 121 LEU A O 1
ATOM 953 N N . GLY A 1 122 ? 14.770 2.654 -51.818 1.00 54.50 122 GLY A N 1
ATOM 954 C CA . GLY A 1 122 ? 13.659 2.576 -52.766 1.00 54.50 122 GLY A CA 1
ATOM 955 C C . GLY A 1 122 ? 13.651 3.748 -53.746 1.00 54.50 122 GLY A C 1
ATOM 956 O O . GLY A 1 122 ? 13.551 3.535 -54.949 1.00 54.50 122 GLY A O 1
ATOM 957 N N . LEU A 1 123 ? 13.837 4.973 -53.248 1.00 56.91 123 LEU A N 1
ATOM 958 C CA . LEU A 1 123 ? 14.002 6.169 -54.077 1.00 56.91 123 LEU A CA 1
ATOM 959 C C . LEU A 1 123 ? 15.249 6.069 -54.959 1.00 56.91 123 LEU A C 1
ATOM 961 O O . LEU A 1 123 ? 15.142 6.286 -56.158 1.00 56.91 123 LEU A O 1
ATOM 965 N N . ALA A 1 124 ? 16.389 5.648 -54.408 1.00 54.41 124 ALA A N 1
ATOM 966 C CA . ALA A 1 124 ? 17.620 5.457 -55.170 1.00 54.41 124 ALA A CA 1
ATOM 967 C C . ALA A 1 124 ? 17.486 4.362 -56.238 1.00 54.41 124 ALA A C 1
ATOM 969 O O . ALA A 1 124 ? 18.003 4.523 -57.331 1.00 54.41 124 ALA A O 1
ATOM 970 N N . MET A 1 125 ? 16.779 3.261 -55.973 1.00 49.84 125 MET A N 1
ATOM 971 C CA . MET A 1 125 ? 16.523 2.224 -56.979 1.00 49.84 125 MET A CA 1
ATOM 972 C C . MET A 1 125 ? 15.614 2.741 -58.099 1.00 49.84 125 MET A C 1
ATOM 974 O O . MET A 1 125 ? 15.836 2.395 -59.257 1.00 49.84 125 MET A O 1
ATOM 978 N N . ILE A 1 126 ? 14.630 3.586 -57.771 1.00 51.06 126 ILE A N 1
ATOM 979 C CA . ILE A 1 126 ? 13.738 4.219 -58.753 1.00 51.06 126 ILE A CA 1
ATOM 980 C C . ILE A 1 126 ? 14.483 5.264 -59.600 1.00 51.06 126 ILE A C 1
ATOM 982 O O . ILE A 1 126 ? 14.196 5.381 -60.788 1.00 51.06 126 ILE A O 1
ATOM 986 N N . THR A 1 127 ? 15.440 6.005 -59.031 1.00 52.28 127 THR A N 1
ATOM 987 C CA . THR A 1 127 ? 16.164 7.070 -59.747 1.00 52.28 127 THR A CA 1
ATOM 988 C C . THR A 1 127 ? 17.415 6.578 -60.480 1.00 52.28 127 THR A C 1
ATOM 990 O O . THR A 1 127 ? 17.650 6.985 -61.616 1.00 52.28 127 THR A O 1
ATOM 993 N N . PHE A 1 128 ? 18.200 5.670 -59.888 1.00 47.47 128 PHE A N 1
ATOM 994 C CA . PHE A 1 128 ? 19.461 5.202 -60.476 1.00 47.47 128 PHE A CA 1
ATOM 995 C C . PHE A 1 128 ? 19.312 4.024 -61.435 1.00 47.47 128 PHE A C 1
ATOM 997 O O . PHE A 1 128 ? 20.138 3.906 -62.341 1.00 47.47 128 PHE A O 1
ATOM 1004 N N . TRP A 1 129 ? 18.339 3.123 -61.231 1.00 43.97 129 TRP A N 1
ATOM 1005 C CA . TRP A 1 129 ? 18.409 1.806 -61.873 1.00 43.97 129 TRP A CA 1
ATOM 1006 C C . TRP A 1 129 ? 17.552 1.590 -63.116 1.00 43.97 129 TRP A C 1
ATOM 1008 O O . TRP A 1 129 ? 17.734 0.553 -63.748 1.00 43.97 129 TRP A O 1
ATOM 1018 N N . ASP A 1 130 ? 16.715 2.537 -63.553 1.00 39.28 130 ASP A N 1
ATOM 1019 C CA . ASP A 1 130 ? 16.209 2.429 -64.922 1.00 39.28 130 ASP A CA 1
ATOM 1020 C C . ASP A 1 130 ? 15.697 3.725 -65.563 1.00 39.28 130 ASP A C 1
ATOM 1022 O O . ASP A 1 130 ? 14.570 4.171 -65.347 1.00 39.28 130 ASP A O 1
ATOM 1026 N N . SER A 1 131 ? 16.493 4.254 -66.492 1.00 43.03 131 SER A N 1
ATOM 1027 C CA . SER A 1 131 ? 16.055 5.210 -67.513 1.00 43.03 131 SER A CA 1
ATOM 1028 C C . SER A 1 131 ? 15.083 4.603 -68.543 1.00 43.03 131 SER A C 1
ATOM 1030 O O . SER A 1 131 ? 14.738 5.280 -69.509 1.00 43.03 131 SER A O 1
ATOM 1032 N N . SER A 1 132 ? 14.663 3.340 -68.382 1.00 44.31 132 SER A N 1
ATOM 1033 C CA . SER A 1 132 ? 13.804 2.620 -69.337 1.00 44.31 132 SER A CA 1
ATOM 1034 C C . SER A 1 132 ? 12.366 2.384 -68.850 1.00 44.31 132 SER A C 1
ATOM 1036 O O . SER A 1 132 ? 11.509 2.080 -69.676 1.00 44.31 132 SER A O 1
ATOM 1038 N N . PHE A 1 133 ? 12.065 2.529 -67.549 1.00 44.22 133 PHE A N 1
ATOM 1039 C CA . PHE A 1 133 ? 10.727 2.226 -66.996 1.00 44.22 133 PHE A CA 1
ATOM 1040 C C . PHE A 1 133 ? 9.882 3.447 -66.606 1.00 44.22 133 PHE A C 1
ATOM 1042 O O . PHE A 1 133 ? 8.669 3.310 -66.442 1.00 44.22 133 PHE A O 1
ATOM 1049 N N . LEU A 1 134 ? 10.472 4.641 -66.505 1.00 49.16 134 LEU A N 1
ATOM 1050 C CA . LEU A 1 134 ? 9.717 5.894 -66.417 1.00 49.16 134 LEU A CA 1
ATOM 1051 C C . LEU A 1 134 ? 9.619 6.494 -67.825 1.00 49.16 134 LEU A C 1
ATOM 1053 O O . LEU A 1 134 ? 10.648 6.870 -68.387 1.00 49.16 134 LEU A O 1
ATOM 1057 N N . PRO A 1 135 ? 8.424 6.570 -68.437 1.00 48.75 135 PRO A N 1
ATOM 1058 C CA . PRO A 1 135 ? 8.302 7.109 -69.781 1.00 48.75 135 PRO A CA 1
ATOM 1059 C C . PRO A 1 135 ? 8.653 8.602 -69.772 1.00 48.75 135 PRO A C 1
ATOM 1061 O O . PRO A 1 135 ? 7.983 9.400 -69.124 1.00 48.75 135 PRO A O 1
ATOM 1064 N N . GLN A 1 136 ? 9.707 8.986 -70.492 1.00 50.78 136 GLN A N 1
ATOM 1065 C CA . GLN A 1 136 ? 10.127 10.382 -70.632 1.00 50.78 136 GLN A CA 1
ATOM 1066 C C . GLN A 1 136 ? 9.832 10.906 -72.040 1.00 50.78 136 GLN A C 1
ATOM 1068 O O . GLN A 1 136 ? 9.977 10.192 -73.036 1.00 50.78 136 GLN A O 1
ATOM 1073 N N . GLY A 1 137 ? 9.404 12.168 -72.127 1.00 59.09 137 GLY A N 1
ATOM 1074 C CA . GLY A 1 137 ? 9.087 12.830 -73.393 1.00 59.09 137 GLY A CA 1
ATOM 1075 C C . GLY A 1 137 ? 8.005 12.09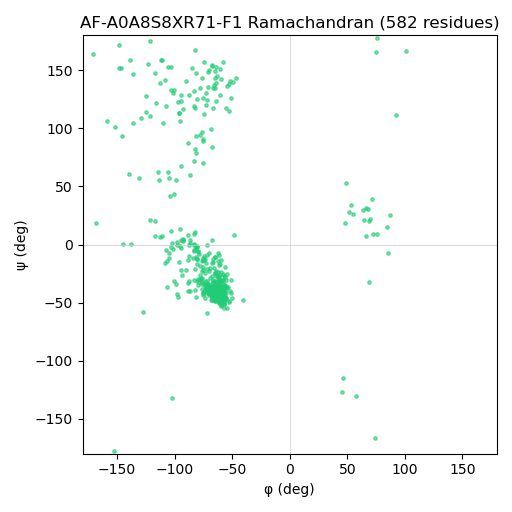6 -74.196 1.00 59.09 137 GLY A C 1
ATOM 1076 O O . GLY A 1 137 ? 6.959 11.731 -73.662 1.00 59.09 137 GLY A O 1
ATOM 1077 N N . ALA A 1 138 ? 8.269 11.842 -75.482 1.00 48.12 138 ALA A N 1
ATOM 1078 C CA . ALA A 1 138 ? 7.307 11.272 -76.434 1.00 48.12 138 ALA A CA 1
ATOM 1079 C C . ALA A 1 138 ? 6.759 9.872 -76.061 1.00 48.12 138 ALA A C 1
ATOM 1081 O O . ALA A 1 138 ? 5.771 9.433 -76.647 1.00 48.12 138 ALA A O 1
ATOM 1082 N N . ALA A 1 139 ? 7.363 9.178 -75.088 1.00 50.66 139 ALA A N 1
ATOM 1083 C CA . ALA A 1 139 ? 6.898 7.885 -74.582 1.00 50.66 139 ALA A CA 1
ATOM 1084 C C . ALA A 1 139 ? 5.802 7.988 -73.497 1.00 50.66 139 ALA A C 1
ATOM 1086 O O . ALA A 1 139 ? 5.201 6.970 -73.159 1.00 50.66 139 ALA A O 1
ATOM 1087 N N . CYS A 1 140 ? 5.523 9.180 -72.942 1.00 50.47 140 CYS A N 1
ATOM 1088 C CA . CYS A 1 140 ? 4.569 9.337 -71.830 1.00 50.47 140 CYS A CA 1
ATOM 1089 C C . CYS A 1 140 ? 3.084 9.371 -72.254 1.00 50.47 140 CYS A C 1
ATOM 1091 O O . CYS A 1 140 ? 2.196 9.177 -71.420 1.00 50.47 140 CYS A O 1
ATOM 1093 N N . GLY A 1 141 ? 2.783 9.509 -73.550 1.00 61.97 141 GLY A N 1
ATOM 1094 C CA . GLY A 1 141 ? 1.427 9.348 -74.092 1.00 61.97 141 GLY A CA 1
ATOM 1095 C C . GLY A 1 141 ? 0.345 10.067 -73.269 1.00 61.97 141 GLY A C 1
ATOM 1096 O O . GLY A 1 141 ? 0.462 11.244 -72.955 1.00 61.97 141 GLY A O 1
ATOM 1097 N N . SER A 1 142 ? -0.709 9.351 -72.861 1.00 53.78 142 SER A N 1
ATOM 1098 C CA . SER A 1 142 ? -1.843 9.926 -72.113 1.00 53.78 142 SER A CA 1
ATOM 1099 C C . SER A 1 142 ? -1.549 10.312 -70.652 1.00 53.78 142 SER A C 1
ATOM 1101 O O . SER A 1 142 ? -2.459 10.754 -69.951 1.00 53.78 142 SER A O 1
ATOM 1103 N N . TRP A 1 143 ? -0.324 10.107 -70.160 1.00 53.06 143 TRP A N 1
ATOM 1104 C CA . TRP A 1 143 ? 0.070 10.322 -68.760 1.00 53.06 143 TRP A CA 1
ATOM 1105 C C . TRP A 1 143 ? 0.851 11.631 -68.559 1.00 53.06 143 TRP A C 1
ATOM 1107 O O . TRP A 1 143 ? 1.208 11.967 -67.425 1.00 53.06 143 TRP A O 1
ATOM 1117 N N . GLU A 1 144 ? 1.048 12.389 -69.644 1.00 51.78 144 GLU A N 1
ATOM 1118 C CA . GLU A 1 144 ? 1.774 13.663 -69.703 1.00 51.78 144 GLU A CA 1
ATOM 1119 C C . GLU A 1 144 ? 1.231 14.699 -68.701 1.00 51.78 144 GLU A C 1
ATOM 1121 O O . GLU A 1 144 ? 2.007 15.377 -68.036 1.00 51.78 144 GLU A O 1
ATOM 1126 N N . ASN A 1 145 ? -0.091 14.734 -68.490 1.00 54.19 145 ASN A N 1
ATOM 1127 C CA . ASN A 1 145 ? -0.751 15.750 -67.658 1.00 54.19 145 ASN A CA 1
ATOM 1128 C C . ASN A 1 145 ? -0.987 15.356 -66.188 1.00 54.19 145 ASN A C 1
ATOM 1130 O O . ASN A 1 145 ? -1.502 16.176 -65.435 1.00 54.19 145 ASN A O 1
ATOM 1134 N N . ASN A 1 146 ? -0.648 14.131 -65.765 1.00 54.38 146 ASN A N 1
ATOM 1135 C CA . ASN A 1 146 ? -0.913 13.667 -64.393 1.00 54.38 146 ASN A CA 1
ATOM 1136 C C . ASN A 1 146 ? 0.334 13.110 -63.698 1.00 54.38 146 ASN A C 1
ATOM 1138 O O . ASN A 1 146 ? 0.703 13.596 -62.634 1.00 54.38 146 ASN A O 1
ATOM 1142 N N . LEU A 1 147 ? 0.978 12.084 -64.268 1.00 47.62 147 LEU A N 1
ATOM 1143 C CA . LEU A 1 147 ? 2.062 11.374 -63.579 1.00 47.62 147 LEU A CA 1
ATOM 1144 C C . LEU A 1 147 ? 3.448 11.869 -64.013 1.00 47.62 147 LEU A C 1
ATOM 1146 O O . LEU A 1 147 ? 4.291 12.103 -63.156 1.00 47.62 147 LEU A O 1
ATOM 1150 N N . CYS A 1 148 ? 3.670 12.106 -65.312 1.00 49.78 148 CYS A N 1
ATOM 1151 C CA . CYS A 1 148 ? 4.968 12.581 -65.822 1.00 49.78 148 CYS A CA 1
ATOM 1152 C C . CYS A 1 148 ? 5.244 14.066 -65.547 1.00 49.78 148 CYS A C 1
ATOM 1154 O O . CYS A 1 148 ? 6.399 14.476 -65.583 1.00 49.78 148 CYS A O 1
ATOM 1156 N N . ALA A 1 149 ? 4.214 14.872 -65.265 1.00 51.25 149 ALA A N 1
ATOM 1157 C CA . ALA A 1 149 ? 4.386 16.265 -64.849 1.00 51.25 149 ALA A CA 1
ATOM 1158 C C . ALA A 1 149 ? 4.813 16.399 -63.374 1.00 51.25 149 ALA A C 1
ATOM 1160 O O . ALA A 1 149 ? 5.495 17.353 -63.019 1.00 51.25 149 ALA A O 1
ATOM 1161 N N . ILE A 1 150 ? 4.406 15.455 -62.515 1.00 50.81 150 ILE A N 1
ATOM 1162 C CA . ILE A 1 150 ? 4.655 15.493 -61.061 1.00 50.81 150 ILE A CA 1
ATOM 1163 C C . ILE A 1 150 ? 5.867 14.626 -60.684 1.00 50.81 150 ILE A C 1
ATOM 1165 O O . ILE A 1 150 ? 6.618 14.971 -59.777 1.00 50.81 150 ILE A O 1
ATOM 1169 N N . ILE A 1 151 ? 6.079 13.514 -61.391 1.00 51.66 151 ILE A N 1
ATOM 1170 C CA . ILE A 1 151 ? 7.188 12.576 -61.190 1.00 51.66 151 ILE A CA 1
ATOM 1171 C C . ILE A 1 151 ? 8.201 12.762 -62.328 1.00 51.66 151 ILE A C 1
ATOM 1173 O O . ILE A 1 151 ? 8.428 11.872 -63.146 1.00 51.66 151 ILE A O 1
ATOM 1177 N N . GLN A 1 152 ? 8.781 13.959 -62.418 1.00 54.25 152 GLN A N 1
ATOM 1178 C CA . GLN A 1 152 ? 9.973 14.171 -63.238 1.00 54.25 152 GLN A CA 1
ATOM 1179 C C . GLN A 1 152 ? 11.185 13.590 -62.505 1.00 54.25 152 GLN A C 1
ATOM 1181 O O . GLN A 1 152 ? 11.258 13.647 -61.276 1.00 54.25 152 GLN A O 1
ATOM 1186 N N . LYS A 1 153 ? 12.121 13.008 -63.262 1.00 51.53 153 LYS A N 1
ATOM 1187 C CA . LYS A 1 153 ? 13.360 12.418 -62.731 1.00 51.53 153 LYS A CA 1
ATOM 1188 C C . LYS A 1 153 ? 14.074 13.401 -61.799 1.00 51.53 153 LYS A C 1
ATOM 1190 O O . LYS A 1 153 ? 14.365 13.056 -60.658 1.00 51.53 153 LYS A O 1
ATOM 1195 N N . ASP A 1 154 ? 14.185 14.644 -62.249 1.00 51.56 154 ASP A N 1
ATOM 1196 C CA . ASP A 1 154 ? 14.825 15.737 -61.523 1.00 51.56 154 ASP A CA 1
ATOM 1197 C C . ASP A 1 154 ? 14.109 16.033 -60.193 1.00 51.56 154 ASP A C 1
ATOM 1199 O O . ASP A 1 154 ? 14.760 16.235 -59.176 1.00 51.56 154 ASP A O 1
ATOM 1203 N N . ALA A 1 155 ? 12.772 15.954 -60.150 1.00 54.03 155 ALA A N 1
ATOM 1204 C CA . ALA A 1 155 ? 11.986 16.202 -58.938 1.00 54.03 155 ALA A CA 1
ATOM 1205 C C . ALA A 1 155 ? 12.098 15.063 -57.902 1.00 54.03 155 ALA A C 1
ATOM 1207 O O . ALA A 1 155 ? 12.133 15.314 -56.696 1.00 54.03 155 ALA A O 1
ATOM 1208 N N . LEU A 1 156 ? 12.168 13.801 -58.346 1.00 53.53 156 LEU A N 1
ATOM 1209 C CA . LEU A 1 156 ? 12.396 12.654 -57.454 1.00 53.53 156 LEU A CA 1
ATOM 1210 C C . LEU A 1 156 ? 13.835 12.613 -56.926 1.00 53.53 156 LEU A C 1
ATOM 1212 O O . LEU A 1 156 ? 14.060 12.264 -55.764 1.00 53.53 156 LEU A O 1
ATOM 1216 N N . GLU A 1 157 ? 14.808 12.973 -57.758 1.00 55.75 157 GLU A N 1
ATOM 1217 C CA . GLU A 1 157 ? 16.210 13.087 -57.359 1.00 55.75 157 GLU A CA 1
ATOM 1218 C C . GLU A 1 157 ? 16.412 14.252 -56.389 1.00 55.75 157 GLU A C 1
ATOM 1220 O O . GLU A 1 157 ? 17.005 14.061 -55.323 1.00 55.75 157 GLU A O 1
ATOM 1225 N N . GLU A 1 158 ? 15.825 15.415 -56.677 1.00 56.12 158 GLU A N 1
ATOM 1226 C CA . GLU A 1 158 ? 15.818 16.569 -55.778 1.00 56.12 158 GLU A CA 1
ATOM 1227 C C . GLU A 1 158 ? 15.185 16.211 -54.427 1.00 56.12 158 GLU A C 1
ATOM 1229 O O . GLU A 1 158 ? 15.755 16.519 -53.380 1.00 56.12 158 GLU A O 1
ATOM 1234 N N . LEU A 1 159 ? 14.077 15.462 -54.416 1.00 55.47 159 LEU A N 1
ATOM 1235 C CA . LEU A 1 159 ? 13.430 15.002 -53.185 1.00 55.47 159 LEU A CA 1
ATOM 1236 C C . LEU A 1 159 ? 14.284 13.989 -52.402 1.00 55.47 159 LEU A C 1
ATOM 1238 O O . LEU A 1 159 ? 14.353 14.066 -51.173 1.00 55.47 159 LEU A O 1
ATOM 1242 N N . THR A 1 160 ? 14.978 13.074 -53.085 1.00 57.59 160 THR A N 1
ATOM 1243 C CA . THR A 1 160 ? 15.885 12.090 -52.459 1.00 57.59 160 THR A CA 1
ATOM 1244 C C . THR A 1 160 ? 17.057 12.786 -51.769 1.00 57.59 160 THR A C 1
ATOM 1246 O O . THR A 1 160 ? 17.387 12.493 -50.614 1.00 57.59 160 THR A O 1
ATOM 1249 N N . TRP A 1 161 ? 17.663 13.757 -52.452 1.00 59.56 161 TRP A N 1
ATOM 1250 C CA . TRP A 1 161 ? 18.778 14.531 -51.920 1.00 59.56 161 TRP A CA 1
ATOM 1251 C C . TRP A 1 161 ? 18.340 15.558 -50.879 1.00 59.56 161 TRP A C 1
ATOM 1253 O O . TRP A 1 161 ? 19.059 15.748 -49.899 1.00 59.56 161 TRP A O 1
ATOM 1263 N N . MET A 1 162 ? 17.158 16.167 -50.999 1.00 58.34 162 MET A N 1
ATOM 1264 C CA . MET A 1 162 ? 16.576 17.031 -49.965 1.00 58.34 162 MET A CA 1
ATOM 1265 C C . MET A 1 162 ? 16.309 16.243 -48.676 1.00 58.34 162 MET A C 1
ATOM 1267 O O . MET A 1 162 ? 16.622 16.718 -47.586 1.00 58.34 162 MET A O 1
ATOM 1271 N N . LEU A 1 163 ? 15.802 15.010 -48.780 1.00 56.94 163 LEU A N 1
ATOM 1272 C CA . LEU A 1 163 ? 15.582 14.142 -47.623 1.00 56.94 163 LEU A CA 1
ATOM 1273 C C . LEU A 1 163 ? 16.909 13.676 -46.990 1.00 56.94 163 LEU A C 1
ATOM 1275 O O . LEU A 1 163 ? 17.059 13.703 -45.767 1.00 56.94 163 LEU A O 1
ATOM 1279 N N . SER A 1 164 ? 17.893 13.293 -47.813 1.00 59.28 164 SER A N 1
ATOM 1280 C CA . SER A 1 164 ? 19.228 12.875 -47.358 1.00 59.28 164 SER A CA 1
ATOM 1281 C C . SER A 1 164 ? 20.004 14.029 -46.705 1.00 59.28 164 SER A C 1
ATOM 1283 O O . SER A 1 164 ? 20.511 13.892 -45.590 1.00 59.28 164 SER A O 1
ATOM 1285 N N . SER A 1 165 ? 20.036 15.200 -47.346 1.00 61.16 165 SER A N 1
ATOM 1286 C CA . SER A 1 165 ? 20.694 16.407 -46.827 1.00 61.16 165 SER A CA 1
ATOM 1287 C C . SER A 1 165 ? 19.977 16.981 -45.607 1.00 61.16 165 SER A C 1
ATOM 1289 O O . SER A 1 165 ? 20.639 17.339 -44.635 1.00 61.16 165 SER A O 1
ATOM 1291 N N . GLY A 1 166 ? 18.641 16.981 -45.587 1.00 62.16 166 GLY A N 1
ATOM 1292 C CA . GLY A 1 166 ? 17.850 17.340 -44.412 1.00 62.16 166 GLY A CA 1
ATOM 1293 C C . GLY A 1 166 ? 18.188 16.463 -43.204 1.00 62.16 166 GLY A C 1
ATOM 1294 O O . GLY A 1 166 ? 18.401 16.980 -42.105 1.00 62.16 166 GLY A O 1
ATOM 1295 N N . GLY A 1 167 ? 18.339 15.150 -43.418 1.00 59.69 167 GLY A N 1
ATOM 1296 C CA . GLY A 1 167 ? 18.788 14.205 -42.393 1.00 59.69 167 GLY A CA 1
ATOM 1297 C C . GLY A 1 167 ? 20.207 14.491 -41.885 1.00 59.69 167 GLY A C 1
ATOM 1298 O O . GLY A 1 167 ? 20.438 14.509 -40.676 1.00 59.69 167 GLY A O 1
ATOM 1299 N N . GLN A 1 168 ? 21.150 14.779 -42.786 1.00 59.41 168 GLN A N 1
ATOM 1300 C CA . GLN A 1 168 ? 22.543 15.090 -42.433 1.00 59.41 168 GLN A CA 1
ATOM 1301 C C . GLN A 1 168 ? 22.689 16.438 -41.712 1.00 59.41 168 GLN A C 1
ATOM 1303 O O . GLN A 1 168 ? 23.447 16.543 -40.749 1.00 59.41 168 GLN A O 1
ATOM 1308 N N . VAL A 1 169 ? 21.944 17.468 -42.120 1.00 62.84 169 VAL A N 1
ATOM 1309 C CA . VAL A 1 169 ? 21.948 18.782 -41.458 1.00 62.84 169 VAL A CA 1
ATOM 1310 C C . VAL A 1 169 ? 21.333 18.677 -40.065 1.00 62.84 169 VAL A C 1
ATOM 1312 O O . VAL A 1 169 ? 21.918 19.172 -39.100 1.00 62.84 169 VAL A O 1
ATOM 1315 N N . ALA A 1 170 ? 20.201 17.981 -39.928 1.00 59.12 170 ALA A N 1
ATOM 1316 C CA . ALA A 1 170 ? 19.606 17.704 -38.624 1.00 59.12 170 ALA A CA 1
ATOM 1317 C C . ALA A 1 170 ? 20.586 16.937 -37.719 1.00 59.12 170 ALA A C 1
ATOM 1319 O O . ALA A 1 170 ? 20.752 17.298 -36.551 1.00 59.12 170 ALA A O 1
ATOM 1320 N N . PHE A 1 171 ? 21.300 15.949 -38.271 1.00 59.84 171 PHE A N 1
ATOM 1321 C CA . PHE A 1 171 ? 22.353 15.228 -37.563 1.00 59.84 171 PHE A CA 1
ATOM 1322 C C . PHE A 1 171 ? 23.481 16.153 -37.103 1.00 59.84 171 PHE A C 1
ATOM 1324 O O . PHE A 1 171 ? 23.788 16.158 -35.919 1.00 59.84 171 PHE A O 1
ATOM 1331 N N . ILE A 1 172 ? 24.074 16.964 -37.984 1.00 61.91 172 ILE A N 1
ATOM 1332 C CA . ILE A 1 172 ? 25.184 17.862 -37.626 1.00 61.91 172 ILE A CA 1
ATOM 1333 C C . ILE A 1 172 ? 24.752 18.859 -36.544 1.00 61.91 172 ILE A C 1
ATOM 1335 O O . ILE A 1 172 ? 25.518 19.124 -35.619 1.00 61.91 172 ILE A O 1
ATOM 1339 N N . VAL A 1 173 ? 23.518 19.371 -36.600 1.00 60.94 173 VAL A N 1
ATOM 1340 C CA . VAL A 1 173 ? 22.969 20.271 -35.571 1.00 60.94 173 VAL A CA 1
ATOM 1341 C C . VAL A 1 173 ? 22.825 19.560 -34.222 1.00 60.94 173 VAL A C 1
ATOM 1343 O O . VAL A 1 173 ? 23.217 20.117 -33.191 1.00 60.94 173 VAL A O 1
ATOM 1346 N N . ILE A 1 174 ? 22.292 18.335 -34.208 1.00 57.12 174 ILE A N 1
ATOM 1347 C CA . ILE A 1 174 ? 22.162 17.520 -32.989 1.00 57.12 174 ILE A CA 1
ATOM 1348 C C . ILE A 1 174 ? 23.546 17.135 -32.453 1.00 57.12 174 ILE A C 1
ATOM 1350 O O . ILE A 1 174 ? 23.811 17.289 -31.264 1.00 57.12 174 ILE A O 1
ATOM 1354 N N . TRP A 1 175 ? 24.450 16.703 -33.325 1.00 60.81 175 TRP A N 1
ATOM 1355 C CA . TRP A 1 175 ? 25.807 16.280 -33.005 1.00 60.81 175 TRP A CA 1
ATOM 1356 C C . TRP A 1 175 ? 26.657 17.430 -32.458 1.00 60.81 175 TRP A C 1
ATOM 1358 O O . TRP A 1 175 ? 27.291 17.283 -31.416 1.00 60.81 175 TRP A O 1
ATOM 1368 N N . ALA A 1 176 ? 26.621 18.610 -33.082 1.00 62.97 176 ALA A N 1
ATOM 1369 C CA . ALA A 1 176 ? 27.334 19.792 -32.600 1.00 62.97 176 ALA A CA 1
ATOM 1370 C C . ALA A 1 176 ? 26.812 20.255 -31.228 1.00 62.97 176 ALA A C 1
ATOM 1372 O O . ALA A 1 176 ? 27.597 20.653 -30.363 1.00 62.97 176 ALA A O 1
ATOM 1373 N N . ARG A 1 177 ? 25.494 20.161 -30.990 1.00 59.22 177 ARG A N 1
ATOM 1374 C CA . ARG A 1 177 ? 24.902 20.414 -29.665 1.00 59.22 177 ARG A CA 1
ATOM 1375 C C . ARG A 1 177 ? 25.292 19.346 -28.640 1.00 59.22 177 ARG A C 1
ATOM 1377 O O . ARG A 1 177 ? 25.631 19.711 -27.518 1.00 59.22 177 ARG A O 1
ATOM 1384 N N . SER A 1 178 ? 25.313 18.071 -29.031 1.00 50.62 178 SER A N 1
ATOM 1385 C CA . SER A 1 178 ? 25.763 16.950 -28.193 1.00 50.62 178 SER A CA 1
ATOM 1386 C C . SER A 1 178 ? 27.225 17.117 -27.770 1.00 50.62 178 SER A C 1
ATOM 1388 O O . SER A 1 178 ? 27.555 16.992 -26.594 1.00 50.62 178 SER A O 1
ATOM 1390 N N . ARG A 1 179 ? 28.108 17.524 -28.690 1.00 53.38 179 ARG A N 1
ATOM 1391 C CA . ARG A 1 179 ? 29.542 17.698 -28.416 1.00 53.38 179 ARG A CA 1
ATOM 1392 C C . ARG A 1 179 ? 29.822 18.750 -27.335 1.00 53.38 179 ARG A C 1
ATOM 1394 O O . ARG A 1 179 ? 30.722 18.566 -26.523 1.00 53.38 179 ARG A O 1
ATOM 1401 N N . LYS A 1 180 ? 29.012 19.816 -27.279 1.00 53.97 180 LYS A N 1
ATOM 1402 C CA . LYS A 1 180 ? 29.092 20.872 -26.249 1.00 53.97 180 LYS A CA 1
ATOM 1403 C C . LYS A 1 180 ? 28.642 20.396 -24.858 1.00 53.97 180 LYS A C 1
ATOM 1405 O O . LYS A 1 180 ? 29.013 20.997 -23.855 1.00 53.97 180 LYS A O 1
ATOM 1410 N N . ILE A 1 181 ? 27.837 19.335 -24.803 1.00 52.56 181 ILE A N 1
ATOM 1411 C CA . ILE A 1 181 ? 27.415 18.662 -23.568 1.00 52.56 181 ILE A CA 1
ATOM 1412 C C . ILE A 1 181 ? 28.457 17.600 -23.178 1.00 52.56 181 ILE A C 1
ATOM 1414 O O . ILE A 1 181 ? 28.834 17.522 -22.014 1.00 52.56 181 ILE A O 1
ATOM 1418 N N . GLY A 1 182 ? 29.005 16.865 -24.152 1.00 41.12 182 GLY A N 1
ATOM 1419 C CA . GLY A 1 182 ? 30.066 15.872 -23.954 1.00 41.12 182 GLY A CA 1
ATOM 1420 C C . GLY A 1 182 ? 31.398 16.448 -23.459 1.00 41.12 182 GLY A C 1
ATOM 1421 O O . GLY A 1 182 ? 32.081 15.795 -22.682 1.00 41.12 182 GLY A O 1
ATOM 1422 N N . SER A 1 183 ? 31.753 17.688 -23.813 1.00 48.03 183 SER A N 1
ATOM 1423 C CA . SER A 1 183 ? 32.977 18.327 -23.295 1.00 48.03 183 SER A CA 1
ATOM 1424 C C . SER A 1 183 ? 32.876 18.770 -21.828 1.00 48.03 183 SER A C 1
ATOM 1426 O O . SER A 1 183 ? 33.884 19.122 -21.233 1.00 48.03 183 SER A O 1
ATOM 1428 N N . ARG A 1 184 ? 31.673 18.783 -21.230 1.00 45.44 184 ARG A N 1
ATOM 1429 C CA . ARG A 1 184 ? 31.492 18.954 -19.773 1.00 45.44 184 ARG A CA 1
ATOM 1430 C C . ARG A 1 184 ? 31.651 17.638 -18.998 1.00 45.44 184 ARG A C 1
ATOM 1432 O O . ARG A 1 184 ? 31.586 17.660 -17.776 1.00 45.44 184 ARG A O 1
ATOM 1439 N N . LEU A 1 185 ? 31.824 16.516 -19.699 1.00 41.06 185 LEU A N 1
ATOM 1440 C CA . LEU A 1 185 ? 31.884 15.160 -19.145 1.00 41.06 185 LEU A CA 1
ATOM 1441 C C . LEU A 1 185 ? 33.294 14.548 -19.164 1.00 41.06 185 LEU A C 1
ATOM 1443 O O . LEU A 1 185 ? 33.464 13.469 -18.609 1.00 41.06 185 LEU A O 1
ATOM 1447 N N . GLU A 1 186 ? 34.306 15.212 -19.739 1.00 39.78 186 GLU A N 1
ATOM 1448 C CA . GLU A 1 186 ? 35.707 14.744 -19.652 1.00 39.78 186 GLU A CA 1
ATOM 1449 C C . GLU A 1 186 ? 36.266 14.770 -18.214 1.00 39.78 186 GLU A C 1
ATOM 1451 O O . GLU A 1 186 ? 37.280 14.130 -17.955 1.00 39.78 186 GLU A O 1
ATOM 1456 N N . ASP A 1 187 ? 35.556 15.399 -17.269 1.00 36.84 187 ASP A N 1
ATOM 1457 C CA . ASP A 1 187 ? 35.849 15.357 -15.827 1.00 36.84 187 ASP A CA 1
ATOM 1458 C C . ASP A 1 187 ? 35.095 14.255 -15.054 1.00 36.84 187 ASP A C 1
ATOM 1460 O O . ASP A 1 187 ? 35.237 14.151 -13.836 1.00 36.84 187 ASP A O 1
ATOM 1464 N N . ILE A 1 188 ? 34.300 13.403 -15.715 1.00 39.06 188 ILE A N 1
ATOM 1465 C CA . ILE A 1 188 ? 33.658 12.255 -15.055 1.00 39.06 188 ILE A CA 1
ATOM 1466 C C . ILE A 1 188 ? 34.316 10.975 -15.561 1.00 39.06 188 ILE A C 1
ATOM 1468 O O . ILE A 1 188 ? 34.074 10.527 -16.683 1.00 39.06 188 ILE A O 1
ATOM 1472 N N . SER A 1 189 ? 35.161 10.381 -14.715 1.00 31.22 189 SER A N 1
ATOM 1473 C CA . SER A 1 189 ? 35.765 9.078 -14.968 1.00 31.22 189 SER A CA 1
ATOM 1474 C C . SER A 1 189 ? 34.669 8.048 -15.237 1.00 31.22 189 SER A C 1
ATOM 1476 O O . SER A 1 189 ? 33.801 7.764 -14.409 1.00 31.22 189 SER A O 1
ATOM 1478 N N . PHE A 1 190 ? 34.688 7.501 -16.450 1.00 32.38 190 PHE A N 1
ATOM 1479 C CA . PHE A 1 190 ? 33.757 6.466 -16.858 1.00 32.38 190 PHE A CA 1
ATOM 1480 C C . PHE A 1 190 ? 34.176 5.155 -16.200 1.00 32.38 190 PHE A C 1
ATOM 1482 O O . PHE A 1 190 ? 35.035 4.432 -16.704 1.00 32.38 190 PHE A O 1
ATOM 1489 N N . ASP A 1 191 ? 33.628 4.894 -15.017 1.00 34.84 191 ASP A N 1
ATOM 1490 C CA . ASP A 1 191 ? 34.029 3.750 -14.219 1.00 34.84 191 ASP A CA 1
ATOM 1491 C C . ASP A 1 191 ? 33.436 2.450 -14.792 1.00 34.84 191 ASP A C 1
ATOM 1493 O O . ASP A 1 191 ? 32.351 1.989 -14.434 1.00 34.84 191 ASP A O 1
ATOM 1497 N N . ALA A 1 192 ? 34.174 1.831 -15.713 1.00 40.09 192 ALA A N 1
ATOM 1498 C CA . ALA A 1 192 ? 33.891 0.489 -16.214 1.00 40.09 192 ALA A CA 1
ATOM 1499 C C . ALA A 1 192 ? 33.942 -0.584 -15.101 1.00 40.09 192 ALA A C 1
ATOM 1501 O O . ALA A 1 192 ? 33.509 -1.713 -15.334 1.00 40.09 192 ALA A O 1
ATOM 1502 N N . SER A 1 193 ? 34.403 -0.243 -13.887 1.00 41.97 193 SER A N 1
ATOM 1503 C CA . SER A 1 193 ? 34.372 -1.126 -12.720 1.00 41.97 193 SER A CA 1
ATOM 1504 C C . SER A 1 193 ? 33.063 -1.062 -11.920 1.00 41.97 193 SER A C 1
ATOM 1506 O O . SER A 1 193 ? 32.904 -1.838 -10.987 1.00 41.97 193 SER A O 1
ATOM 1508 N N . VAL A 1 194 ? 32.054 -0.264 -12.308 1.00 48.50 194 VAL A N 1
ATOM 1509 C CA . VAL A 1 194 ? 30.753 -0.190 -11.594 1.00 48.50 194 VAL A CA 1
ATOM 1510 C C . VAL A 1 194 ? 30.070 -1.558 -11.451 1.00 48.50 194 VAL A C 1
ATOM 1512 O O . VAL A 1 194 ? 29.455 -1.832 -10.423 1.00 48.50 194 VAL A O 1
ATOM 1515 N N . GLY A 1 195 ? 30.179 -2.444 -12.445 1.00 51.25 195 GLY A N 1
ATOM 1516 C CA . GLY A 1 195 ? 29.644 -3.808 -12.343 1.00 51.25 195 GLY A CA 1
ATOM 1517 C C . GLY A 1 195 ? 30.401 -4.678 -11.331 1.00 51.25 195 GLY A C 1
ATOM 1518 O O . GLY A 1 195 ? 29.778 -5.392 -10.547 1.00 51.25 195 GLY A O 1
ATOM 1519 N N . GLU A 1 196 ? 31.731 -4.579 -11.314 1.00 50.56 196 GLU A N 1
ATOM 1520 C CA . GLU A 1 196 ? 32.602 -5.318 -10.393 1.00 50.56 196 GLU A CA 1
ATOM 1521 C C . GLU A 1 196 ? 32.498 -4.767 -8.962 1.00 50.56 196 GLU A C 1
ATOM 1523 O O . GLU A 1 196 ? 32.403 -5.537 -8.009 1.00 50.56 196 GLU A O 1
ATOM 1528 N N . ASN A 1 197 ? 32.393 -3.446 -8.810 1.00 52.88 197 ASN A N 1
ATOM 1529 C CA . ASN A 1 197 ? 32.157 -2.765 -7.542 1.00 52.88 197 ASN A CA 1
ATOM 1530 C C . ASN A 1 197 ? 30.772 -3.102 -6.978 1.00 52.88 197 ASN A C 1
ATOM 1532 O O . ASN A 1 197 ? 30.670 -3.358 -5.786 1.00 52.88 197 ASN A O 1
ATOM 1536 N N . ARG A 1 198 ? 29.714 -3.211 -7.800 1.00 55.69 198 ARG A N 1
ATOM 1537 C CA . ARG A 1 198 ? 28.395 -3.703 -7.344 1.00 55.69 198 ARG A CA 1
ATOM 1538 C C . ARG A 1 198 ? 28.454 -5.146 -6.846 1.00 55.69 198 ARG A C 1
ATOM 1540 O O . ARG A 1 198 ? 27.897 -5.439 -5.794 1.00 55.69 198 ARG A O 1
ATOM 1547 N N . ALA A 1 199 ? 29.152 -6.026 -7.564 1.00 56.50 199 ALA A N 1
ATOM 1548 C CA . ALA A 1 199 ? 29.324 -7.417 -7.150 1.00 56.50 199 ALA A CA 1
ATOM 1549 C C . ALA A 1 199 ? 30.157 -7.536 -5.859 1.00 56.50 199 ALA A C 1
ATOM 1551 O O . ALA A 1 199 ? 29.797 -8.301 -4.966 1.00 56.50 199 ALA A O 1
ATOM 1552 N N . ARG A 1 200 ? 31.226 -6.738 -5.714 1.00 55.88 200 ARG A N 1
ATOM 1553 C CA . ARG A 1 200 ? 32.004 -6.639 -4.467 1.00 55.88 200 ARG A CA 1
ATOM 1554 C C . ARG A 1 200 ? 31.177 -6.062 -3.317 1.00 55.88 200 ARG A C 1
ATOM 1556 O O . ARG A 1 200 ? 31.271 -6.576 -2.211 1.00 55.88 200 ARG A O 1
ATOM 1563 N N . MET A 1 201 ? 30.342 -5.053 -3.568 1.00 53.72 201 MET A N 1
ATOM 1564 C CA . MET A 1 201 ? 29.433 -4.479 -2.566 1.00 53.72 201 MET A CA 1
ATOM 1565 C C . MET A 1 201 ? 28.391 -5.494 -2.085 1.00 53.72 201 MET A C 1
ATOM 1567 O O . MET A 1 201 ? 28.164 -5.584 -0.884 1.00 53.72 201 MET A O 1
ATOM 1571 N N . ALA A 1 202 ? 27.816 -6.302 -2.984 1.00 57.19 202 ALA A N 1
ATOM 1572 C CA . ALA A 1 202 ? 26.906 -7.388 -2.609 1.00 57.19 202 ALA A CA 1
ATOM 1573 C C . ALA A 1 202 ? 27.608 -8.453 -1.743 1.00 57.19 202 ALA A C 1
ATOM 1575 O O . ALA A 1 202 ? 27.081 -8.873 -0.718 1.00 57.19 202 ALA A O 1
ATOM 1576 N N . GLN A 1 203 ? 28.841 -8.833 -2.098 1.00 57.53 203 GLN A N 1
ATOM 1577 C CA . GLN A 1 203 ? 29.642 -9.778 -1.308 1.00 57.53 203 GLN A CA 1
ATOM 1578 C C . GLN A 1 203 ? 30.042 -9.216 0.068 1.00 57.53 203 GLN A C 1
ATOM 1580 O O . GLN A 1 203 ? 30.069 -9.955 1.051 1.00 57.53 203 GLN A O 1
ATOM 1585 N N . LEU A 1 204 ? 30.340 -7.916 0.163 1.00 54.38 204 LEU A N 1
ATOM 1586 C CA . LEU A 1 204 ? 30.652 -7.239 1.427 1.00 54.38 204 LEU A CA 1
ATOM 1587 C C . LEU A 1 204 ? 29.409 -7.068 2.318 1.00 54.38 204 LEU A C 1
ATOM 1589 O O . LEU A 1 204 ? 29.532 -7.172 3.539 1.00 54.38 204 LEU A O 1
ATOM 1593 N N . GLU A 1 205 ? 28.221 -6.865 1.734 1.00 52.00 205 GLU A N 1
ATOM 1594 C CA . GLU A 1 205 ? 26.946 -6.798 2.467 1.00 52.00 205 GLU A CA 1
ATOM 1595 C C . GLU A 1 205 ? 26.698 -8.084 3.270 1.00 52.00 205 GLU A C 1
ATOM 1597 O O . GLU A 1 205 ? 26.417 -8.023 4.475 1.00 52.00 205 GLU A O 1
ATOM 1602 N N . ASP A 1 206 ? 26.8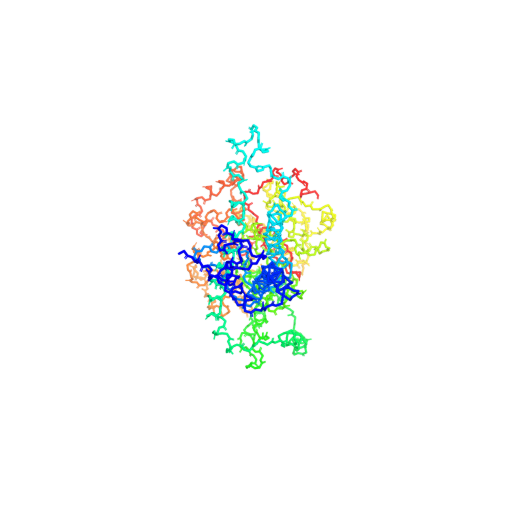76 -9.239 2.623 1.00 53.66 206 ASP A N 1
ATOM 1603 C CA . ASP A 1 206 ? 26.692 -10.550 3.244 1.00 53.66 206 ASP A CA 1
ATOM 1604 C C . ASP A 1 206 ? 27.711 -10.800 4.366 1.00 53.66 206 ASP A C 1
ATOM 1606 O O . ASP A 1 206 ? 27.352 -11.305 5.429 1.00 53.66 206 ASP A O 1
ATOM 1610 N N . VAL A 1 207 ? 28.974 -10.399 4.187 1.00 55.19 207 VAL A N 1
ATOM 1611 C CA . VAL A 1 207 ? 30.043 -10.654 5.170 1.00 55.19 207 VAL A CA 1
ATOM 1612 C C . VAL A 1 207 ? 29.914 -9.774 6.420 1.00 55.19 207 VAL A C 1
ATOM 1614 O O . VAL A 1 207 ? 30.097 -10.266 7.535 1.00 55.19 207 VAL A O 1
ATOM 1617 N N . ILE A 1 208 ? 29.579 -8.488 6.269 1.00 51.00 208 ILE A N 1
ATOM 1618 C CA . ILE A 1 208 ? 29.546 -7.531 7.390 1.00 51.00 208 ILE A CA 1
ATOM 1619 C C . ILE A 1 208 ? 28.295 -7.729 8.267 1.00 51.00 208 ILE A C 1
ATOM 1621 O O . ILE A 1 208 ? 28.353 -7.541 9.485 1.00 51.00 208 ILE A O 1
ATOM 1625 N N . TYR A 1 209 ? 27.159 -8.146 7.693 1.00 53.31 209 TYR A N 1
ATOM 1626 C CA . TYR A 1 209 ? 25.858 -8.088 8.381 1.00 53.31 209 TYR A CA 1
ATOM 1627 C C . TYR A 1 209 ? 25.135 -9.430 8.548 1.00 53.31 209 TYR A C 1
ATOM 1629 O O . TYR A 1 209 ? 23.930 -9.443 8.821 1.00 53.31 209 TYR A O 1
ATOM 1637 N N . LEU A 1 210 ? 25.884 -10.533 8.478 1.00 46.41 210 LEU A N 1
ATOM 1638 C CA . LEU A 1 210 ? 25.498 -11.958 8.489 1.00 46.41 210 LEU A CA 1
ATOM 1639 C C . LEU A 1 210 ? 24.506 -12.456 9.578 1.00 46.41 210 LEU A C 1
ATOM 1641 O O . LEU A 1 210 ? 24.316 -13.662 9.710 1.00 46.41 210 LEU A O 1
ATOM 1645 N N . LYS A 1 211 ? 23.866 -11.609 10.401 1.00 47.31 211 LYS A N 1
ATOM 1646 C CA . LYS A 1 211 ? 23.016 -12.056 11.532 1.00 47.31 211 LYS A CA 1
ATOM 1647 C C . LYS A 1 211 ? 21.765 -11.230 11.858 1.00 47.31 211 LYS A C 1
ATOM 1649 O O . LYS A 1 211 ? 21.058 -11.575 12.805 1.00 47.31 211 LYS A O 1
ATOM 1654 N N . GLN A 1 212 ? 21.448 -10.153 11.141 1.00 55.28 212 GLN A N 1
ATOM 1655 C CA . GLN A 1 212 ? 20.334 -9.281 11.546 1.00 55.28 212 GLN A CA 1
ATOM 1656 C C . GLN A 1 212 ? 19.016 -9.605 10.803 1.00 55.28 212 GLN A C 1
ATOM 1658 O O . GLN A 1 212 ? 18.958 -9.509 9.580 1.00 55.28 212 GLN A O 1
ATOM 1663 N N . LYS A 1 213 ? 17.925 -9.922 11.532 1.00 58.41 213 LYS A N 1
ATOM 1664 C CA . LYS A 1 213 ? 16.574 -10.203 10.966 1.00 58.41 213 LYS A CA 1
ATOM 1665 C C . LYS A 1 213 ? 16.120 -9.096 10.004 1.00 58.41 213 LYS A C 1
ATOM 1667 O O . LYS A 1 213 ? 16.069 -7.967 10.452 1.00 58.41 213 LYS A O 1
ATOM 1672 N N . ALA A 1 214 ? 15.733 -9.372 8.758 1.00 76.44 214 ALA A N 1
ATOM 1673 C CA . ALA A 1 214 ? 15.272 -8.337 7.809 1.00 76.44 214 ALA A CA 1
ATOM 1674 C C . ALA A 1 214 ? 14.241 -7.351 8.417 1.00 76.44 214 ALA A C 1
ATOM 1676 O O . ALA A 1 214 ? 13.397 -7.774 9.211 1.00 76.44 214 ALA A O 1
ATOM 1677 N N . ILE A 1 215 ? 14.294 -6.062 8.044 1.00 82.56 215 ILE A N 1
ATOM 1678 C CA . ILE A 1 215 ? 13.395 -5.010 8.572 1.00 82.56 215 ILE A CA 1
ATOM 1679 C C . ILE A 1 215 ? 11.935 -5.395 8.366 1.00 82.56 215 ILE A C 1
ATOM 1681 O O . ILE A 1 215 ? 11.166 -5.407 9.326 1.00 82.56 215 ILE A O 1
ATOM 1685 N N . ARG A 1 216 ? 11.598 -5.869 7.168 1.00 85.06 216 ARG A N 1
ATOM 1686 C CA . ARG A 1 216 ? 10.335 -6.537 6.863 1.00 85.06 216 ARG A CA 1
ATOM 1687 C C . ARG A 1 216 ? 9.850 -7.507 7.939 1.00 85.06 216 ARG A C 1
ATOM 1689 O O . ARG A 1 216 ? 8.682 -7.473 8.309 1.00 85.06 216 ARG A O 1
ATOM 1696 N N . LYS A 1 217 ? 10.717 -8.393 8.442 1.00 87.00 217 LYS A N 1
ATOM 1697 C CA . LYS A 1 217 ? 10.339 -9.389 9.456 1.00 87.00 217 LYS A CA 1
ATOM 1698 C C . LYS A 1 217 ? 10.019 -8.722 10.790 1.00 87.00 217 LYS A C 1
ATOM 1700 O O . LYS A 1 217 ? 9.082 -9.140 11.449 1.00 87.00 217 LYS A O 1
ATOM 1705 N N . LEU A 1 218 ? 10.750 -7.670 11.164 1.00 88.75 218 LEU A N 1
ATOM 1706 C CA . LEU A 1 218 ? 10.447 -6.890 12.368 1.00 88.75 218 LEU A CA 1
ATOM 1707 C C . LEU A 1 218 ? 9.087 -6.196 12.258 1.00 88.75 218 LEU A C 1
ATOM 1709 O O . LEU A 1 218 ? 8.318 -6.246 13.208 1.00 88.75 218 LEU A O 1
ATOM 1713 N N . VAL A 1 219 ? 8.773 -5.615 11.100 1.00 88.38 219 VAL A N 1
ATOM 1714 C CA . VAL A 1 219 ? 7.457 -5.017 10.819 1.00 88.38 219 VAL A CA 1
ATOM 1715 C C . VAL A 1 219 ? 6.350 -6.077 10.837 1.00 88.38 219 VAL A C 1
ATOM 1717 O O . VAL A 1 219 ? 5.300 -5.883 11.437 1.00 88.38 219 VAL A O 1
ATOM 1720 N N . THR A 1 220 ? 6.606 -7.236 10.229 1.00 88.31 220 THR A N 1
ATOM 1721 C CA . THR A 1 220 ? 5.678 -8.378 10.182 1.00 88.31 220 THR A CA 1
ATOM 1722 C C . THR A 1 220 ? 5.390 -8.949 11.579 1.00 88.31 220 THR A C 1
ATOM 1724 O O . THR A 1 220 ? 4.265 -9.362 11.863 1.00 88.31 220 THR A O 1
ATOM 1727 N N . ASP A 1 221 ? 6.394 -8.929 12.460 1.00 88.44 221 ASP A N 1
ATOM 1728 C CA . ASP A 1 221 ? 6.310 -9.307 13.875 1.00 88.44 221 ASP A CA 1
ATOM 1729 C C . ASP A 1 221 ? 5.770 -8.151 14.763 1.00 88.44 221 ASP A C 1
ATOM 1731 O O . ASP A 1 221 ? 5.870 -8.228 15.986 1.00 88.44 221 ASP A O 1
ATOM 1735 N N . ASP A 1 222 ? 5.245 -7.066 14.174 1.00 88.94 222 ASP A N 1
ATOM 1736 C CA . ASP A 1 222 ? 4.726 -5.857 14.846 1.00 88.94 222 ASP A CA 1
ATOM 1737 C C . ASP A 1 222 ? 5.724 -5.165 15.798 1.00 88.94 222 ASP A C 1
ATOM 1739 O O . ASP A 1 222 ? 5.375 -4.492 16.760 1.00 88.94 222 ASP A O 1
ATOM 1743 N N . SER A 1 223 ? 7.018 -5.335 15.532 1.00 89.69 223 SER A N 1
ATOM 1744 C CA . SER A 1 223 ? 8.124 -4.836 16.352 1.00 89.69 223 SER A CA 1
ATOM 1745 C C . SER A 1 223 ? 8.709 -3.537 15.795 1.00 89.69 223 SER A C 1
ATOM 1747 O O . SER A 1 223 ? 9.912 -3.444 15.524 1.00 89.69 223 SER A O 1
ATOM 1749 N N . TRP A 1 224 ? 7.851 -2.532 15.622 1.00 90.44 224 TRP A N 1
ATOM 1750 C CA . TRP A 1 224 ? 8.183 -1.260 14.974 1.00 90.44 224 TRP A CA 1
ATOM 1751 C C . TRP A 1 224 ? 9.295 -0.481 15.673 1.00 90.44 224 TRP A C 1
ATOM 1753 O O . TRP A 1 224 ? 10.191 0.021 15.003 1.00 90.44 224 TRP A O 1
ATOM 1763 N N . ASP A 1 225 ? 9.312 -0.447 17.007 1.00 88.31 225 ASP A N 1
ATOM 1764 C CA . ASP A 1 225 ? 10.367 0.246 17.759 1.00 88.31 225 ASP A CA 1
ATOM 1765 C C . ASP A 1 225 ? 11.767 -0.315 17.441 1.00 88.31 225 ASP A C 1
ATOM 1767 O O . ASP A 1 225 ? 12.721 0.430 17.211 1.00 88.31 225 ASP A O 1
ATOM 1771 N N . ARG A 1 226 ? 11.884 -1.645 17.315 1.00 88.69 226 ARG A N 1
ATOM 1772 C CA . ARG A 1 226 ? 13.137 -2.303 16.911 1.00 88.69 226 ARG A CA 1
ATOM 1773 C C . ARG A 1 226 ? 13.492 -2.027 15.452 1.00 88.69 226 ARG A C 1
ATOM 1775 O O . ARG A 1 226 ? 14.673 -1.899 15.135 1.00 88.69 226 ARG A O 1
ATOM 1782 N N . ALA A 1 227 ? 12.493 -1.958 14.571 1.00 88.88 227 ALA A N 1
ATOM 1783 C CA . ALA A 1 227 ? 12.701 -1.636 13.163 1.00 88.88 227 ALA A CA 1
ATOM 1784 C C . ALA A 1 227 ? 13.233 -0.203 12.991 1.00 88.88 227 ALA A C 1
ATOM 1786 O O . ALA A 1 227 ? 14.221 -0.004 12.289 1.00 88.88 227 ALA A O 1
ATOM 1787 N N . LEU A 1 228 ? 12.647 0.769 13.696 1.00 89.06 228 LEU A N 1
ATOM 1788 C CA . LEU A 1 228 ? 13.044 2.177 13.627 1.00 89.06 228 LEU A CA 1
ATOM 1789 C C . LEU A 1 228 ? 14.415 2.430 14.265 1.00 89.06 228 LEU A C 1
ATOM 1791 O O . LEU A 1 228 ? 15.250 3.080 13.647 1.00 89.06 228 LEU A O 1
ATOM 1795 N N . LYS A 1 229 ? 14.721 1.812 15.416 1.00 87.25 229 LYS A N 1
ATOM 1796 C CA . LYS A 1 229 ? 16.077 1.854 16.008 1.00 87.25 229 LYS A CA 1
ATOM 1797 C C . LYS A 1 229 ? 17.147 1.329 15.055 1.00 87.25 229 LYS A C 1
ATOM 1799 O O . LYS A 1 229 ? 18.275 1.809 15.044 1.00 87.25 229 LYS A O 1
ATOM 1804 N N . ARG A 1 230 ? 16.804 0.325 14.247 1.00 84.31 230 ARG A N 1
ATOM 1805 C CA . ARG A 1 230 ? 17.721 -0.192 13.234 1.00 84.31 230 ARG A CA 1
ATOM 1806 C C . ARG A 1 230 ? 17.886 0.764 12.061 1.00 84.31 230 ARG A C 1
ATOM 1808 O O . ARG A 1 230 ? 18.977 0.833 11.510 1.00 84.31 230 ARG A O 1
ATOM 1815 N N . ILE A 1 231 ? 16.831 1.472 11.679 1.00 83.12 231 ILE A N 1
ATOM 1816 C CA . ILE A 1 231 ? 16.928 2.513 10.659 1.00 83.12 231 ILE A CA 1
ATOM 1817 C C . ILE A 1 231 ? 17.830 3.642 11.128 1.00 83.12 231 ILE A C 1
ATOM 1819 O O . ILE A 1 231 ? 18.676 4.050 10.346 1.00 83.12 231 ILE A O 1
ATOM 1823 N N . ASP A 1 232 ? 17.730 4.077 12.384 1.00 82.88 232 ASP A N 1
ATOM 1824 C CA . ASP A 1 232 ? 18.643 5.093 12.923 1.00 82.88 232 ASP A CA 1
ATOM 1825 C C . ASP A 1 232 ? 20.099 4.650 12.786 1.00 82.88 232 ASP A C 1
ATOM 1827 O O . ASP A 1 232 ? 20.906 5.375 12.219 1.00 82.88 232 ASP A O 1
ATOM 1831 N N . ALA A 1 233 ? 20.409 3.410 13.180 1.00 80.38 233 ALA A N 1
ATOM 1832 C CA . ALA A 1 233 ? 21.757 2.858 13.045 1.00 80.38 233 ALA A CA 1
ATOM 1833 C C . ALA A 1 233 ? 22.247 2.810 11.584 1.00 80.38 233 ALA A C 1
ATOM 1835 O O . ALA A 1 233 ? 23.440 2.932 11.328 1.00 80.38 233 ALA A O 1
ATOM 1836 N N . VAL A 1 234 ? 21.337 2.631 10.620 1.00 74.88 234 VAL A N 1
ATOM 1837 C CA . VAL A 1 234 ? 21.654 2.684 9.183 1.00 74.88 234 VAL A CA 1
ATOM 1838 C C . VAL A 1 234 ? 21.786 4.131 8.687 1.00 74.88 234 VAL A C 1
ATOM 1840 O O . VAL A 1 234 ? 22.565 4.394 7.778 1.00 74.88 234 VAL A O 1
ATOM 1843 N N . ILE A 1 235 ? 21.040 5.078 9.263 1.00 70.44 235 ILE A N 1
ATOM 1844 C CA . ILE A 1 235 ? 21.102 6.506 8.925 1.00 70.44 235 ILE A CA 1
ATOM 1845 C C . ILE A 1 235 ? 22.376 7.157 9.478 1.00 70.44 235 ILE A C 1
ATOM 1847 O O . ILE A 1 235 ? 22.929 8.025 8.808 1.00 70.44 235 ILE A O 1
ATOM 1851 N N . GLU A 1 236 ? 22.836 6.746 10.661 1.00 72.00 236 GLU A N 1
ATOM 1852 C CA . GLU A 1 236 ? 24.067 7.237 11.298 1.00 72.00 236 GLU A CA 1
ATOM 1853 C C . GLU A 1 236 ? 25.334 6.875 10.497 1.00 72.00 236 GLU A C 1
ATOM 1855 O O . GLU A 1 236 ? 26.320 7.610 10.555 1.00 72.00 236 GLU A O 1
ATOM 1860 N N . GLY A 1 237 ? 25.275 5.814 9.681 1.00 62.91 237 GLY A N 1
ATOM 1861 C CA . GLY A 1 237 ? 26.327 5.410 8.744 1.00 62.91 237 GLY A CA 1
ATOM 1862 C C . GLY A 1 237 ? 27.543 4.746 9.402 1.00 62.91 237 GLY A C 1
ATOM 1863 O O . GLY A 1 237 ? 27.742 4.789 10.616 1.00 62.91 237 GLY A O 1
ATOM 1864 N N . HIS A 1 238 ? 28.380 4.106 8.583 1.00 57.94 238 HIS A N 1
ATOM 1865 C CA . HIS A 1 238 ? 29.573 3.376 9.029 1.00 57.94 238 HIS A CA 1
ATOM 1866 C C . HIS A 1 238 ? 30.900 3.953 8.491 1.00 57.94 238 HIS A C 1
ATOM 1868 O O . HIS A 1 238 ? 31.930 3.277 8.523 1.00 57.94 238 HIS A O 1
ATOM 1874 N N . GLY A 1 239 ? 30.901 5.224 8.067 1.00 53.97 239 GLY A N 1
ATOM 1875 C CA . GLY A 1 239 ? 32.079 5.971 7.596 1.00 53.97 239 GLY A CA 1
ATOM 1876 C C . GLY A 1 239 ? 32.194 6.073 6.067 1.00 53.97 239 GLY A C 1
ATOM 1877 O O . GLY A 1 239 ? 31.521 5.355 5.332 1.00 53.97 239 GLY A O 1
ATOM 1878 N N . GLU A 1 240 ? 33.075 6.959 5.579 1.00 54.84 240 GLU A N 1
ATOM 1879 C CA . GLU A 1 240 ? 33.191 7.339 4.151 1.00 54.84 240 GLU A CA 1
ATOM 1880 C C . GLU A 1 240 ? 33.432 6.156 3.188 1.00 54.84 240 GLU A C 1
ATOM 1882 O O . GLU A 1 240 ? 33.020 6.191 2.033 1.00 54.84 240 GLU A O 1
ATOM 1887 N N . GLN A 1 241 ? 34.057 5.065 3.650 1.00 47.97 241 GLN A N 1
ATOM 1888 C CA . GLN A 1 241 ? 34.349 3.889 2.813 1.00 47.97 241 GLN A CA 1
ATOM 1889 C C . GLN A 1 241 ? 33.112 3.034 2.471 1.00 47.97 241 GLN A C 1
ATOM 1891 O O . GLN A 1 241 ? 33.182 2.210 1.560 1.00 47.97 241 GLN A O 1
ATOM 1896 N N . LEU A 1 242 ? 31.989 3.213 3.178 1.00 56.62 242 LEU A N 1
ATOM 1897 C CA . LEU A 1 242 ? 30.767 2.414 3.024 1.00 56.62 242 LEU A CA 1
ATOM 1898 C C . LEU A 1 242 ? 29.554 3.234 2.558 1.00 56.62 242 LEU A C 1
ATOM 1900 O O . LEU A 1 242 ? 28.465 2.673 2.452 1.00 56.62 242 LEU A O 1
ATOM 1904 N N . GLU A 1 243 ? 29.725 4.512 2.191 1.00 63.53 243 GLU A N 1
ATOM 1905 C CA . GLU A 1 243 ? 28.616 5.415 1.823 1.00 63.53 243 GLU A CA 1
ATOM 1906 C C . GLU A 1 243 ? 27.665 4.830 0.769 1.00 63.53 243 GLU A C 1
ATOM 1908 O O . GLU A 1 243 ? 26.445 4.947 0.887 1.00 63.53 243 GLU A O 1
ATOM 1913 N N . GLY A 1 244 ? 28.202 4.158 -0.254 1.00 63.69 244 GLY A N 1
ATOM 1914 C CA . GLY A 1 244 ? 27.386 3.529 -1.294 1.00 63.69 244 GLY A CA 1
ATOM 1915 C C . GLY A 1 244 ? 26.541 2.356 -0.782 1.00 63.69 244 GLY A C 1
ATOM 1916 O O . GLY A 1 244 ? 25.398 2.193 -1.210 1.00 63.69 244 GLY A O 1
ATOM 1917 N N . LEU A 1 245 ? 27.074 1.553 0.144 1.00 66.25 245 LEU A N 1
ATOM 1918 C CA . LEU A 1 245 ? 26.360 0.425 0.747 1.00 66.25 245 LEU A CA 1
ATOM 1919 C C . LEU A 1 245 ? 25.328 0.920 1.768 1.00 66.25 245 LEU A C 1
ATOM 1921 O O . LEU A 1 245 ? 24.183 0.466 1.757 1.00 66.25 245 LEU A O 1
ATOM 1925 N N . ASP A 1 246 ? 25.703 1.892 2.596 1.00 70.88 246 ASP A N 1
ATOM 1926 C CA . ASP A 1 246 ? 24.814 2.516 3.575 1.00 70.88 246 ASP A CA 1
ATOM 1927 C C . ASP A 1 246 ? 23.625 3.191 2.879 1.00 70.88 246 ASP A C 1
ATOM 1929 O O . ASP A 1 246 ? 22.480 3.028 3.308 1.00 70.88 246 ASP A O 1
ATOM 1933 N N . LEU A 1 247 ? 23.853 3.844 1.731 1.00 75.50 247 LEU A N 1
ATOM 1934 C CA . LEU A 1 247 ? 22.786 4.403 0.903 1.00 75.50 247 LEU A CA 1
ATOM 1935 C C . LEU A 1 247 ? 21.824 3.324 0.388 1.00 75.50 247 LEU A C 1
ATOM 1937 O O . LEU A 1 247 ? 20.607 3.508 0.471 1.00 75.50 247 LEU A O 1
ATOM 1941 N N . VAL A 1 248 ? 22.336 2.199 -0.125 1.00 77.44 248 VAL A N 1
ATOM 1942 C CA . VAL A 1 248 ? 21.498 1.077 -0.585 1.00 77.44 248 VAL A CA 1
ATOM 1943 C C . VAL A 1 248 ? 20.647 0.550 0.566 1.00 77.44 248 VAL A C 1
ATOM 1945 O O . VAL A 1 248 ? 19.435 0.433 0.419 1.00 77.44 248 VAL A O 1
ATOM 1948 N N . ARG A 1 249 ? 21.240 0.292 1.733 1.00 77.56 249 ARG A N 1
ATOM 1949 C CA . ARG A 1 249 ? 20.514 -0.271 2.881 1.00 77.56 249 ARG A CA 1
ATOM 1950 C C . ARG A 1 249 ? 19.504 0.701 3.462 1.00 77.56 249 ARG A C 1
ATOM 1952 O O . ARG A 1 249 ? 18.393 0.289 3.784 1.00 77.56 249 ARG A O 1
ATOM 1959 N N . LYS A 1 250 ? 19.853 1.985 3.554 1.00 83.44 250 LYS A N 1
ATOM 1960 C CA . LYS A 1 250 ? 18.925 3.043 3.959 1.00 83.44 250 LYS A CA 1
ATOM 1961 C C . LYS A 1 250 ? 17.727 3.084 3.023 1.00 83.44 250 LYS A C 1
ATOM 1963 O O . LYS A 1 250 ? 16.589 3.112 3.479 1.00 83.44 250 LYS A O 1
ATOM 1968 N N . THR A 1 251 ? 17.977 3.059 1.719 1.00 85.38 251 THR A N 1
ATOM 1969 C CA . THR A 1 251 ? 16.912 3.118 0.716 1.00 85.38 251 THR A CA 1
ATOM 1970 C C . THR A 1 251 ? 16.031 1.863 0.774 1.00 85.38 251 THR A C 1
ATOM 1972 O O . THR A 1 251 ? 14.812 1.980 0.706 1.00 85.38 251 THR A O 1
ATOM 1975 N N . ASP A 1 252 ? 16.617 0.680 0.982 1.00 86.31 252 ASP A N 1
ATOM 1976 C CA . ASP A 1 252 ? 15.904 -0.604 1.082 1.00 86.31 252 ASP A CA 1
ATOM 1977 C C . ASP A 1 252 ? 15.020 -0.643 2.338 1.00 86.31 252 ASP A C 1
ATOM 1979 O O . ASP A 1 252 ? 13.823 -0.919 2.280 1.00 86.31 252 ASP A O 1
ATOM 1983 N N . ALA A 1 253 ? 15.589 -0.240 3.474 1.00 87.12 253 ALA A N 1
ATOM 1984 C CA . ALA A 1 253 ? 14.891 -0.089 4.742 1.00 87.12 253 ALA A CA 1
ATOM 1985 C C . ALA A 1 253 ? 13.697 0.871 4.646 1.00 87.12 253 ALA A C 1
ATOM 1987 O O . ALA A 1 253 ? 12.584 0.540 5.062 1.00 87.12 253 ALA A O 1
ATOM 1988 N N . MET A 1 254 ? 13.923 2.060 4.082 1.00 89.12 254 MET A N 1
ATOM 1989 C CA . MET A 1 254 ? 12.890 3.082 3.929 1.00 89.12 254 MET A CA 1
ATOM 1990 C C . MET A 1 254 ? 11.811 2.653 2.937 1.00 89.12 254 MET A C 1
ATOM 1992 O O . MET A 1 254 ? 10.639 2.930 3.170 1.00 89.12 254 MET A O 1
ATOM 1996 N N . MET A 1 255 ? 12.171 1.947 1.862 1.00 91.56 255 MET A N 1
ATOM 1997 C CA . MET A 1 255 ? 11.211 1.370 0.920 1.00 91.56 255 MET A CA 1
ATOM 1998 C C . MET A 1 255 ? 10.225 0.440 1.640 1.00 91.56 255 MET A C 1
ATOM 2000 O O . MET A 1 255 ? 9.013 0.603 1.499 1.00 91.56 255 MET A O 1
ATOM 2004 N N . GLU A 1 256 ? 10.733 -0.509 2.430 1.00 91.00 256 GLU A N 1
ATOM 2005 C CA . GLU A 1 256 ? 9.903 -1.485 3.146 1.00 91.00 256 GLU A CA 1
ATOM 2006 C C . GLU A 1 256 ? 9.013 -0.826 4.205 1.00 91.00 256 GLU A C 1
ATOM 2008 O O . GLU A 1 256 ? 7.819 -1.117 4.277 1.00 91.00 256 GLU A O 1
ATOM 2013 N N . ILE A 1 257 ? 9.566 0.092 5.001 1.00 91.00 257 ILE A N 1
ATOM 2014 C CA . ILE A 1 257 ? 8.817 0.792 6.051 1.00 91.00 257 ILE A CA 1
ATOM 2015 C C . ILE A 1 257 ? 7.739 1.706 5.473 1.00 91.00 257 ILE A C 1
ATOM 2017 O O . ILE A 1 257 ? 6.617 1.725 5.979 1.00 91.00 257 ILE A O 1
ATOM 2021 N N . ASN A 1 258 ? 8.047 2.442 4.405 1.00 92.81 258 ASN A N 1
ATOM 2022 C CA . ASN A 1 258 ? 7.057 3.297 3.760 1.00 92.81 258 ASN A CA 1
ATOM 2023 C C . ASN A 1 258 ? 5.918 2.457 3.168 1.00 92.81 258 ASN A C 1
ATOM 2025 O O . ASN A 1 258 ? 4.755 2.808 3.358 1.00 92.81 258 ASN A O 1
ATOM 2029 N N . ALA A 1 259 ? 6.223 1.312 2.545 1.00 93.00 259 ALA A N 1
ATOM 2030 C CA . ALA A 1 259 ? 5.200 0.391 2.047 1.00 93.00 259 ALA A CA 1
ATOM 2031 C C . ALA A 1 259 ? 4.315 -0.153 3.183 1.00 93.00 259 ALA A C 1
ATOM 2033 O O . ALA A 1 259 ? 3.091 -0.163 3.063 1.00 93.00 259 ALA A O 1
ATOM 2034 N N . ALA A 1 260 ? 4.913 -0.544 4.311 1.00 90.88 260 ALA A N 1
ATOM 2035 C CA . ALA A 1 260 ? 4.181 -1.025 5.482 1.00 90.88 260 ALA A CA 1
ATOM 2036 C C . ALA A 1 260 ? 3.266 0.038 6.115 1.00 90.88 260 ALA A C 1
ATOM 2038 O O . ALA A 1 260 ? 2.193 -0.286 6.614 1.00 90.88 260 ALA A O 1
ATOM 2039 N N . MET A 1 261 ? 3.673 1.307 6.066 1.00 89.81 261 MET A N 1
ATOM 2040 C CA . MET A 1 261 ? 2.892 2.450 6.549 1.00 89.81 261 MET A CA 1
ATOM 2041 C C . MET A 1 261 ? 1.830 2.928 5.536 1.00 89.81 261 MET A C 1
ATOM 2043 O O . MET A 1 261 ? 1.100 3.886 5.792 1.00 89.81 261 MET A O 1
ATOM 2047 N N . GLY A 1 262 ? 1.767 2.317 4.348 1.00 89.38 262 GLY A N 1
ATOM 2048 C CA . GLY A 1 262 ? 0.901 2.760 3.253 1.00 89.38 262 GLY A CA 1
ATOM 2049 C C . GLY A 1 262 ? 1.325 4.095 2.624 1.00 89.38 262 GLY A C 1
ATOM 2050 O O . GLY A 1 262 ? 0.501 4.749 1.983 1.00 89.38 262 GLY A O 1
ATOM 2051 N N . ARG A 1 263 ? 2.590 4.508 2.808 1.00 91.81 263 ARG A N 1
ATOM 2052 C CA . ARG A 1 263 ? 3.221 5.668 2.158 1.00 91.81 263 ARG A CA 1
ATOM 2053 C C . ARG A 1 263 ? 3.735 5.293 0.770 1.00 91.81 263 ARG A C 1
ATOM 2055 O O . ARG A 1 263 ? 4.935 5.124 0.557 1.00 91.81 263 ARG A O 1
ATOM 2062 N N . TRP A 1 264 ? 2.806 5.094 -0.160 1.00 92.75 264 TRP A N 1
ATOM 2063 C CA . TRP A 1 264 ? 3.097 4.464 -1.450 1.00 92.75 264 TRP A CA 1
ATOM 2064 C C . TRP A 1 264 ? 3.981 5.306 -2.378 1.00 92.75 264 TRP A C 1
ATOM 2066 O O . TRP A 1 264 ? 4.858 4.729 -3.014 1.00 92.75 264 TRP A O 1
ATOM 2076 N N . ASP A 1 265 ? 3.833 6.632 -2.399 1.00 90.25 265 ASP A N 1
ATOM 2077 C CA . ASP A 1 265 ? 4.695 7.529 -3.189 1.00 90.25 265 ASP A CA 1
ATOM 2078 C C . ASP A 1 265 ? 6.156 7.480 -2.707 1.00 90.25 265 ASP A C 1
ATOM 2080 O O . ASP A 1 265 ? 7.101 7.362 -3.492 1.00 90.25 265 ASP A O 1
ATOM 2084 N N . ASP A 1 266 ? 6.363 7.525 -1.387 1.00 91.00 266 ASP A N 1
ATOM 2085 C CA . ASP A 1 266 ? 7.698 7.439 -0.790 1.00 91.00 266 ASP A CA 1
ATOM 2086 C C . ASP A 1 266 ? 8.304 6.042 -1.013 1.00 91.00 266 ASP A C 1
ATOM 2088 O O . ASP A 1 266 ? 9.493 5.904 -1.314 1.00 91.00 266 ASP A O 1
ATOM 2092 N N . ALA A 1 267 ? 7.492 4.987 -0.896 1.00 93.12 267 ALA A N 1
ATOM 2093 C CA . ALA A 1 267 ? 7.911 3.615 -1.165 1.00 93.12 267 ALA A CA 1
ATOM 2094 C C . ALA A 1 267 ? 8.317 3.413 -2.632 1.00 93.12 267 ALA A C 1
ATOM 2096 O O . ALA A 1 267 ? 9.341 2.787 -2.897 1.00 93.12 267 ALA A O 1
ATOM 2097 N N . GLU A 1 268 ? 7.569 3.981 -3.578 1.00 91.69 268 GLU A N 1
ATOM 2098 C CA . GLU A 1 268 ? 7.895 3.953 -5.003 1.00 91.69 268 GLU A CA 1
ATOM 2099 C C . GLU A 1 268 ? 9.228 4.640 -5.301 1.00 91.69 268 GLU A C 1
ATOM 2101 O O . GLU A 1 268 ? 10.098 4.042 -5.938 1.00 91.69 268 GLU A O 1
ATOM 2106 N N . ASN A 1 269 ? 9.428 5.859 -4.797 1.00 90.00 269 ASN A N 1
ATOM 2107 C CA . ASN A 1 269 ? 10.670 6.603 -5.012 1.00 90.00 269 ASN A CA 1
ATOM 2108 C C . ASN A 1 269 ? 11.899 5.823 -4.517 1.00 90.00 269 ASN A C 1
ATOM 2110 O O . ASN A 1 269 ? 12.937 5.773 -5.191 1.00 90.00 269 ASN A O 1
ATOM 2114 N N . ASN A 1 270 ? 11.772 5.167 -3.361 1.00 90.38 270 ASN A N 1
ATOM 2115 C CA . ASN A 1 270 ? 12.819 4.305 -2.824 1.00 90.38 270 ASN A CA 1
ATOM 2116 C C . ASN A 1 270 ? 12.981 3.014 -3.649 1.00 90.38 270 ASN A C 1
ATOM 2118 O O . ASN A 1 270 ? 14.110 2.613 -3.929 1.00 90.38 270 ASN A O 1
ATOM 2122 N N . ALA A 1 271 ? 11.891 2.400 -4.121 1.00 89.81 271 ALA A N 1
ATOM 2123 C CA . ALA A 1 271 ? 11.936 1.200 -4.959 1.00 89.81 271 ALA A CA 1
ATOM 2124 C C . ALA A 1 271 ? 12.634 1.441 -6.305 1.00 89.81 271 ALA A C 1
ATOM 2126 O O . ALA A 1 271 ? 13.494 0.654 -6.704 1.00 89.81 271 ALA A O 1
ATOM 2127 N N . VAL A 1 272 ? 12.332 2.554 -6.983 1.00 86.62 272 VAL A N 1
ATOM 2128 C CA . VAL A 1 272 ? 13.020 2.963 -8.220 1.00 86.62 272 VAL A CA 1
ATOM 2129 C C . VAL A 1 272 ? 14.514 3.164 -7.962 1.00 86.62 272 VAL A C 1
ATOM 2131 O O . VAL A 1 272 ? 15.352 2.713 -8.746 1.00 86.62 272 VAL A O 1
ATOM 2134 N N . SER A 1 273 ? 14.855 3.792 -6.835 1.00 83.88 273 SER A N 1
ATOM 2135 C CA . SER A 1 273 ? 16.244 4.019 -6.431 1.00 83.88 273 SER A CA 1
ATOM 2136 C C . SER A 1 273 ? 16.978 2.695 -6.177 1.00 83.88 273 SER A C 1
ATOM 2138 O O . SER A 1 273 ? 18.074 2.495 -6.697 1.00 83.88 273 SER A O 1
ATOM 2140 N N . ILE A 1 274 ? 16.354 1.735 -5.486 1.00 83.00 274 ILE A N 1
ATOM 2141 C CA . ILE A 1 274 ? 16.918 0.393 -5.272 1.00 83.00 274 ILE A CA 1
ATOM 2142 C C . ILE A 1 274 ? 17.112 -0.367 -6.580 1.00 83.00 274 ILE A C 1
ATOM 2144 O O . ILE A 1 274 ? 18.159 -0.986 -6.773 1.00 83.00 274 ILE A O 1
ATOM 2148 N N . LEU A 1 275 ? 16.149 -0.310 -7.501 1.00 80.38 275 LEU A N 1
ATOM 2149 C CA . LEU A 1 275 ? 16.276 -0.970 -8.801 1.00 80.38 275 LEU A CA 1
ATOM 2150 C C . LEU A 1 275 ? 17.450 -0.404 -9.609 1.00 80.38 275 LEU A C 1
ATOM 2152 O O . LEU A 1 275 ? 18.176 -1.174 -10.245 1.00 80.38 275 LEU A O 1
ATOM 2156 N N . ALA A 1 276 ? 17.667 0.913 -9.543 1.00 77.00 276 ALA A N 1
ATOM 2157 C CA . ALA A 1 276 ? 18.800 1.576 -10.179 1.00 77.00 276 ALA A CA 1
ATOM 2158 C C . ALA A 1 276 ? 20.145 1.197 -9.529 1.00 77.00 276 ALA A C 1
ATOM 2160 O O . ALA A 1 276 ? 21.127 0.974 -10.243 1.00 77.00 276 ALA A O 1
ATOM 2161 N N . LEU A 1 277 ? 20.187 1.079 -8.196 1.00 73.25 277 LEU A N 1
ATOM 2162 C CA . LEU A 1 277 ? 21.397 0.732 -7.442 1.00 73.25 277 LEU A CA 1
ATOM 2163 C C . LEU A 1 277 ? 21.783 -0.755 -7.589 1.00 73.25 277 LEU A C 1
ATOM 2165 O O . LEU A 1 277 ? 22.944 -1.057 -7.863 1.00 73.25 277 LEU A O 1
ATOM 2169 N N . ARG A 1 278 ? 20.818 -1.682 -7.470 1.00 70.31 278 ARG A N 1
ATOM 2170 C CA . ARG A 1 278 ? 21.021 -3.150 -7.495 1.00 70.31 278 ARG A CA 1
ATOM 2171 C C . ARG A 1 278 ? 20.873 -3.795 -8.886 1.00 70.31 278 ARG A C 1
ATOM 2173 O O . ARG A 1 278 ? 20.931 -5.012 -9.022 1.00 70.31 278 ARG A O 1
ATOM 2180 N N . GLY A 1 279 ? 20.673 -3.015 -9.951 1.00 60.28 279 GLY A N 1
ATOM 2181 C CA . GLY A 1 279 ? 20.669 -3.536 -11.328 1.00 60.28 279 GLY A CA 1
ATOM 2182 C C . GLY A 1 279 ? 19.495 -4.467 -11.673 1.00 60.28 279 GLY A C 1
ATOM 2183 O O . GLY A 1 279 ? 19.640 -5.372 -12.498 1.00 60.28 279 GLY A O 1
ATOM 2184 N N . GLY A 1 280 ? 18.333 -4.258 -11.048 1.00 58.56 280 GLY A N 1
ATOM 2185 C CA . GLY A 1 280 ? 17.036 -4.836 -11.418 1.00 58.56 280 GLY A CA 1
ATOM 2186 C C . GLY A 1 280 ? 16.831 -6.350 -11.232 1.00 58.56 280 GLY A C 1
ATOM 2187 O O . GLY A 1 280 ? 15.695 -6.751 -10.979 1.00 58.56 280 GLY A O 1
ATOM 2188 N N . ARG A 1 281 ? 17.851 -7.212 -11.380 1.00 51.16 281 ARG A N 1
ATOM 2189 C CA . ARG A 1 281 ? 17.710 -8.687 -11.307 1.00 51.16 281 ARG A CA 1
ATOM 2190 C C . ARG A 1 281 ? 17.651 -9.235 -9.880 1.00 51.16 281 ARG A C 1
ATOM 2192 O O . ARG A 1 281 ? 16.945 -10.209 -9.661 1.00 51.16 281 ARG A O 1
ATOM 2199 N N . GLU A 1 282 ? 18.323 -8.596 -8.928 1.00 57.69 282 GLU A N 1
ATOM 2200 C CA . GLU A 1 282 ? 18.424 -9.074 -7.536 1.00 57.69 282 GLU A CA 1
ATOM 2201 C C . GLU A 1 282 ? 17.385 -8.436 -6.594 1.00 57.69 282 GLU A C 1
ATOM 2203 O O . GLU A 1 282 ? 17.302 -8.779 -5.421 1.00 57.69 282 GLU A O 1
ATOM 2208 N N . ALA A 1 283 ? 16.544 -7.527 -7.100 1.00 72.81 283 ALA A N 1
ATOM 2209 C CA . ALA A 1 283 ? 15.610 -6.737 -6.296 1.00 72.81 283 ALA A CA 1
ATOM 2210 C C . ALA A 1 283 ? 14.132 -7.078 -6.588 1.00 72.81 283 ALA A C 1
ATOM 2212 O O . ALA A 1 283 ? 13.334 -6.199 -6.921 1.00 72.81 283 ALA A O 1
ATOM 2213 N N . GLN A 1 284 ? 13.749 -8.357 -6.466 1.00 82.31 284 GLN A N 1
ATOM 2214 C CA . GLN A 1 284 ? 12.360 -8.813 -6.679 1.00 82.31 284 GLN A CA 1
ATOM 2215 C C . GLN A 1 284 ? 11.362 -8.073 -5.776 1.00 82.31 284 GLN A C 1
ATOM 2217 O O . GLN A 1 284 ? 10.300 -7.656 -6.232 1.00 82.31 284 GLN A O 1
ATOM 2222 N N . ILE A 1 285 ? 11.734 -7.835 -4.518 1.00 87.62 285 ILE A N 1
ATOM 2223 C CA . ILE A 1 285 ? 10.911 -7.100 -3.550 1.00 87.62 285 ILE A CA 1
ATOM 2224 C C . ILE A 1 285 ? 10.645 -5.671 -4.021 1.00 87.62 285 ILE A C 1
ATOM 2226 O O . ILE A 1 285 ? 9.504 -5.221 -3.972 1.00 87.62 285 ILE A O 1
ATOM 2230 N N . ALA A 1 286 ? 11.666 -4.978 -4.531 1.00 89.31 286 ALA A N 1
ATOM 2231 C CA . ALA A 1 286 ? 11.498 -3.625 -5.050 1.00 89.31 286 ALA A CA 1
ATOM 2232 C C . ALA A 1 286 ? 10.532 -3.598 -6.243 1.00 89.31 286 ALA A C 1
ATOM 2234 O O . ALA A 1 286 ? 9.728 -2.680 -6.347 1.00 89.31 286 ALA A O 1
ATOM 2235 N N . ARG A 1 287 ? 10.529 -4.631 -7.102 1.00 89.75 287 ARG A N 1
ATOM 2236 C CA . ARG A 1 287 ? 9.538 -4.749 -8.189 1.00 89.75 287 ARG A CA 1
ATOM 2237 C C . ARG A 1 287 ? 8.119 -4.955 -7.665 1.00 89.75 287 ARG A C 1
ATOM 2239 O O . ARG A 1 287 ? 7.198 -4.315 -8.165 1.00 89.75 287 ARG A O 1
ATOM 2246 N N . LEU A 1 288 ? 7.941 -5.824 -6.668 1.00 92.94 288 LEU A N 1
ATOM 2247 C CA . LEU A 1 288 ? 6.638 -6.046 -6.036 1.00 92.94 288 LEU A CA 1
ATOM 2248 C C . LEU A 1 288 ? 6.119 -4.761 -5.377 1.00 92.94 288 LEU A C 1
ATOM 2250 O O . LEU A 1 288 ? 4.963 -4.407 -5.592 1.00 92.94 288 LEU A O 1
ATOM 2254 N N . ILE A 1 289 ? 6.972 -4.028 -4.651 1.00 94.12 289 ILE A N 1
ATOM 2255 C CA . ILE A 1 289 ? 6.620 -2.731 -4.049 1.00 94.12 289 ILE A CA 1
ATOM 2256 C C . ILE A 1 289 ? 6.294 -1.701 -5.124 1.00 94.12 289 ILE A C 1
ATOM 2258 O O . ILE A 1 289 ? 5.297 -1.003 -4.993 1.00 94.12 289 ILE A O 1
ATOM 2262 N N . LEU A 1 290 ? 7.067 -1.630 -6.208 1.00 92.56 290 LEU A N 1
ATOM 2263 C CA . LEU A 1 290 ? 6.817 -0.692 -7.300 1.00 92.56 290 LEU A CA 1
ATOM 2264 C C . LEU A 1 290 ? 5.456 -0.943 -7.970 1.00 92.56 290 LEU A C 1
ATOM 2266 O O . LEU A 1 290 ? 4.688 -0.013 -8.227 1.00 92.56 290 LEU A O 1
ATOM 2270 N N . VAL A 1 291 ? 5.119 -2.211 -8.220 1.00 94.56 291 VAL A N 1
ATOM 2271 C CA . VAL A 1 291 ? 3.801 -2.593 -8.743 1.00 94.56 291 VAL A CA 1
ATOM 2272 C C . VAL A 1 291 ? 2.701 -2.278 -7.734 1.00 94.56 291 VAL A C 1
ATOM 2274 O O . VAL A 1 291 ? 1.697 -1.675 -8.110 1.00 94.56 291 VAL A O 1
ATOM 2277 N N . ALA A 1 292 ? 2.882 -2.654 -6.466 1.00 95.56 292 ALA A N 1
ATOM 2278 C CA . ALA A 1 292 ? 1.915 -2.384 -5.409 1.00 95.56 292 ALA A CA 1
ATOM 2279 C C . ALA A 1 292 ? 1.664 -0.880 -5.244 1.00 95.56 292 ALA A C 1
ATOM 2281 O O . ALA A 1 292 ? 0.510 -0.476 -5.192 1.00 95.56 292 ALA A O 1
ATOM 2282 N N . ALA A 1 293 ? 2.709 -0.050 -5.273 1.00 95.06 293 ALA A N 1
ATOM 2283 C CA . ALA A 1 293 ? 2.604 1.403 -5.208 1.00 95.06 293 ALA A CA 1
ATOM 2284 C C . ALA A 1 293 ? 1.783 1.963 -6.377 1.00 95.06 293 ALA A C 1
ATOM 2286 O O . ALA A 1 293 ? 0.813 2.678 -6.137 1.00 95.06 293 ALA A O 1
ATOM 2287 N N . SER A 1 294 ? 2.079 1.540 -7.614 1.00 93.94 294 SER A N 1
ATOM 2288 C CA . SER A 1 294 ? 1.308 1.945 -8.808 1.00 93.94 294 SER A CA 1
ATOM 2289 C C . SER A 1 294 ? -0.176 1.588 -8.676 1.00 93.94 294 SER A C 1
ATOM 2291 O O . SER A 1 294 ? -1.064 2.371 -9.006 1.00 93.94 294 SER A O 1
ATOM 2293 N N . LEU A 1 295 ? -0.457 0.372 -8.192 1.00 95.00 295 LEU A N 1
ATOM 2294 C CA . LEU A 1 295 ? -1.818 -0.123 -8.006 1.00 95.00 295 LEU A CA 1
ATOM 2295 C C . LEU A 1 295 ? -2.541 0.623 -6.883 1.00 95.00 295 LEU A C 1
ATOM 2297 O O . LEU A 1 295 ? -3.714 0.958 -7.045 1.00 95.00 295 LEU A O 1
ATOM 2301 N N . SER A 1 296 ? -1.858 0.913 -5.779 1.00 94.38 296 SER A N 1
ATOM 2302 C CA . SER A 1 296 ? -2.370 1.679 -4.640 1.00 94.38 296 SER A CA 1
ATOM 2303 C C . SER A 1 296 ? -2.666 3.134 -5.003 1.00 94.38 296 SER A C 1
ATOM 2305 O O . SER A 1 296 ? -3.735 3.634 -4.665 1.00 94.38 296 SER A O 1
ATOM 2307 N N . GLN A 1 297 ? -1.785 3.778 -5.773 1.00 92.19 297 GLN A N 1
ATOM 2308 C CA . GLN A 1 297 ? -1.970 5.124 -6.334 1.00 92.19 297 GLN A CA 1
ATOM 2309 C C . GLN A 1 297 ? -3.009 5.182 -7.467 1.00 92.19 297 GLN A C 1
ATOM 2311 O O . GLN A 1 297 ? -3.399 6.264 -7.898 1.00 92.19 297 GLN A O 1
ATOM 2316 N N . ARG A 1 298 ? -3.490 4.025 -7.945 1.00 91.19 298 ARG A N 1
ATOM 2317 C CA . ARG A 1 298 ? -4.433 3.895 -9.071 1.00 91.19 298 ARG A CA 1
ATOM 2318 C C . ARG A 1 298 ? -3.866 4.373 -10.417 1.00 91.19 298 ARG A C 1
ATOM 2320 O O . ARG A 1 298 ? -4.637 4.592 -11.357 1.00 91.19 298 ARG A O 1
ATOM 2327 N N . ASP A 1 299 ? -2.541 4.446 -10.564 1.00 90.06 299 ASP A N 1
ATOM 2328 C CA . ASP A 1 299 ? -1.896 4.686 -11.857 1.00 90.06 299 ASP A CA 1
ATOM 2329 C C . ASP A 1 299 ? -1.774 3.376 -12.648 1.00 90.06 299 ASP A C 1
ATOM 2331 O O . ASP A 1 299 ? -0.754 2.682 -12.681 1.00 90.06 299 ASP A O 1
ATOM 2335 N N . PHE A 1 300 ? -2.867 3.006 -13.311 1.00 88.12 300 PHE A N 1
ATOM 2336 C CA . PHE A 1 300 ? -2.907 1.785 -14.113 1.00 88.12 300 PHE A CA 1
ATOM 2337 C C . PHE A 1 300 ? -2.103 1.874 -15.415 1.00 88.12 300 PHE A C 1
ATOM 2339 O O . PHE A 1 300 ? -1.774 0.832 -15.994 1.00 88.12 300 PHE A O 1
ATOM 2346 N N . ALA A 1 301 ? -1.824 3.087 -15.907 1.00 85.62 301 ALA A N 1
ATOM 2347 C CA . ALA A 1 301 ? -1.006 3.269 -17.100 1.00 85.62 301 ALA A CA 1
ATOM 2348 C C . ALA A 1 301 ? 0.436 2.853 -16.798 1.00 85.62 301 ALA A C 1
ATOM 2350 O O . ALA A 1 301 ? 1.042 2.122 -17.585 1.00 85.62 301 ALA A O 1
ATOM 2351 N N . GLU A 1 302 ? 0.920 3.225 -15.616 1.00 84.69 302 GLU A N 1
ATOM 2352 C CA . GLU A 1 302 ? 2.236 2.861 -15.119 1.00 84.69 302 GLU A CA 1
ATOM 2353 C C . GLU A 1 302 ? 2.293 1.437 -14.535 1.00 84.69 302 GLU A C 1
ATOM 2355 O O . GLU A 1 302 ? 3.258 0.702 -14.767 1.00 84.69 302 GLU A O 1
ATOM 2360 N N . ALA A 1 303 ? 1.224 0.965 -13.882 1.00 89.75 303 ALA A N 1
ATOM 2361 C CA . ALA A 1 303 ? 1.163 -0.402 -13.360 1.00 89.75 303 ALA A CA 1
ATOM 2362 C C . ALA A 1 303 ? 1.243 -1.469 -14.468 1.00 89.75 303 ALA A C 1
ATOM 2364 O O . ALA A 1 303 ? 1.815 -2.541 -14.266 1.00 89.75 303 ALA A O 1
ATOM 2365 N N . LYS A 1 304 ? 0.670 -1.210 -15.655 1.00 86.62 304 LYS A N 1
ATOM 2366 C CA . LYS A 1 304 ? 0.589 -2.190 -16.753 1.00 86.62 304 LYS A CA 1
ATOM 2367 C C . LYS A 1 304 ? 1.956 -2.740 -17.196 1.00 86.62 304 LYS A C 1
ATOM 2369 O O . LYS A 1 304 ? 2.079 -3.968 -17.230 1.00 86.62 304 LYS A O 1
ATOM 2374 N N . PRO A 1 305 ? 2.954 -1.914 -17.573 1.00 84.19 305 PRO A N 1
ATOM 2375 C CA . PRO A 1 305 ? 4.276 -2.416 -17.935 1.00 84.19 305 PRO A CA 1
ATOM 2376 C C . PRO A 1 305 ? 4.995 -3.073 -16.752 1.00 84.19 305 PRO A C 1
ATOM 2378 O O . PRO A 1 305 ? 5.663 -4.079 -16.964 1.00 84.19 305 PRO A O 1
ATOM 2381 N N . ARG A 1 306 ? 4.814 -2.569 -15.523 1.00 88.25 306 ARG A N 1
ATOM 2382 C CA . ARG A 1 306 ? 5.453 -3.107 -14.310 1.00 88.25 306 ARG A CA 1
ATOM 2383 C C . ARG A 1 306 ? 4.942 -4.511 -13.957 1.00 88.25 306 ARG A C 1
ATOM 2385 O O . ARG A 1 306 ? 5.729 -5.401 -13.653 1.00 88.25 306 ARG A O 1
ATOM 2392 N N . LEU A 1 307 ? 3.635 -4.749 -14.097 1.00 88.69 307 LEU A N 1
ATOM 2393 C CA . LEU A 1 307 ? 3.009 -6.063 -13.902 1.00 88.69 307 LEU A CA 1
ATOM 2394 C C . LEU A 1 307 ? 3.562 -7.133 -14.853 1.00 88.69 307 LEU A C 1
ATOM 2396 O O . LEU A 1 307 ? 3.694 -8.284 -14.460 1.00 88.69 307 LEU A O 1
ATOM 2400 N N . ALA A 1 308 ? 3.895 -6.769 -16.095 1.00 85.06 308 ALA A N 1
ATOM 2401 C CA . ALA A 1 308 ? 4.438 -7.708 -17.084 1.00 85.06 308 ALA A CA 1
ATOM 2402 C C . ALA A 1 308 ? 5.875 -8.174 -16.773 1.00 85.06 308 ALA A C 1
ATOM 2404 O O . ALA A 1 308 ? 6.407 -9.030 -17.471 1.00 85.06 308 ALA A O 1
ATOM 2405 N N . LEU A 1 309 ? 6.519 -7.581 -15.765 1.00 84.31 309 LEU A N 1
ATOM 2406 C CA . LEU A 1 309 ? 7.885 -7.899 -15.345 1.00 84.31 309 LEU A CA 1
ATOM 2407 C C . LEU A 1 309 ? 7.935 -8.758 -14.085 1.00 84.31 309 LEU A C 1
ATOM 2409 O O . LEU A 1 309 ? 9.033 -9.079 -13.612 1.00 84.31 309 LEU A O 1
ATOM 2413 N N . LEU A 1 310 ? 6.768 -9.060 -13.517 1.00 87.25 310 LEU A N 1
ATOM 2414 C CA . LEU A 1 310 ? 6.650 -9.960 -12.388 1.00 87.25 310 LEU A CA 1
ATOM 2415 C C . LEU A 1 310 ? 6.678 -11.420 -12.867 1.00 87.25 310 LEU A C 1
ATOM 2417 O O . LEU A 1 310 ? 6.204 -11.705 -13.965 1.00 87.25 310 LEU A O 1
ATOM 2421 N N . PRO A 1 311 ? 7.235 -12.334 -12.060 1.00 84.00 311 PRO A N 1
ATOM 2422 C CA . PRO A 1 311 ? 7.218 -13.761 -12.358 1.00 84.00 311 PRO A CA 1
ATOM 2423 C C . PRO A 1 311 ? 5.790 -14.339 -12.329 1.00 84.00 311 PRO A C 1
ATOM 2425 O O . PRO A 1 311 ? 5.014 -14.042 -11.423 1.00 84.00 311 PRO A O 1
ATOM 2428 N N . ASP A 1 312 ? 5.456 -15.191 -13.304 1.00 82.12 312 ASP A N 1
ATOM 2429 C CA . ASP A 1 312 ? 4.124 -15.813 -13.447 1.00 82.12 312 ASP A CA 1
ATOM 2430 C C . ASP A 1 312 ? 3.898 -17.023 -12.515 1.00 82.12 312 ASP A C 1
ATOM 2432 O O . ASP A 1 312 ? 2.822 -17.625 -12.508 1.00 82.12 312 ASP A O 1
ATOM 2436 N N . ASP A 1 313 ? 4.924 -17.449 -11.784 1.00 84.38 313 ASP A N 1
ATOM 2437 C CA . ASP A 1 313 ? 4.909 -18.564 -10.832 1.00 84.38 313 ASP A CA 1
ATOM 2438 C C . ASP A 1 313 ? 4.890 -18.114 -9.361 1.00 84.38 313 ASP A C 1
ATOM 2440 O O . ASP A 1 313 ? 4.693 -18.939 -8.468 1.00 84.38 313 ASP A O 1
ATOM 2444 N N . ASP A 1 314 ? 5.030 -16.815 -9.099 1.00 89.00 314 ASP A N 1
ATOM 2445 C CA . ASP A 1 314 ? 5.002 -16.246 -7.752 1.00 89.00 314 ASP A CA 1
ATOM 2446 C C . ASP A 1 314 ? 3.567 -15.915 -7.307 1.00 89.00 314 ASP A C 1
ATOM 2448 O O . ASP A 1 314 ? 2.814 -15.209 -7.986 1.00 89.00 314 ASP A O 1
ATOM 2452 N N . ILE A 1 315 ? 3.185 -16.397 -6.121 1.00 92.06 315 ILE A N 1
ATOM 2453 C CA . ILE A 1 315 ? 1.857 -16.157 -5.546 1.00 92.06 315 ILE A CA 1
ATOM 2454 C C . ILE A 1 315 ? 1.630 -14.677 -5.216 1.00 92.06 315 ILE A C 1
ATOM 2456 O O . ILE A 1 315 ? 0.515 -14.177 -5.362 1.00 92.06 315 ILE A O 1
ATOM 2460 N N . GLU A 1 316 ? 2.664 -13.948 -4.789 1.00 93.06 316 GLU A N 1
ATOM 2461 C CA . GLU A 1 316 ? 2.532 -12.524 -4.462 1.00 93.06 316 GLU A CA 1
ATOM 2462 C C . GLU A 1 316 ? 2.323 -11.693 -5.730 1.00 93.06 316 GLU A C 1
ATOM 2464 O O . GLU A 1 316 ? 1.431 -10.840 -5.776 1.00 93.06 316 GLU A O 1
ATOM 2469 N N . ALA A 1 317 ? 3.050 -12.025 -6.799 1.00 93.50 317 ALA A N 1
ATOM 2470 C CA . ALA A 1 317 ? 2.807 -11.473 -8.125 1.00 93.50 317 ALA A CA 1
ATOM 2471 C C . ALA A 1 317 ? 1.386 -11.781 -8.619 1.00 93.50 317 ALA A C 1
ATOM 2473 O O . ALA A 1 317 ? 0.690 -10.875 -9.085 1.00 93.50 317 ALA A O 1
ATOM 2474 N N . ALA A 1 318 ? 0.915 -13.023 -8.460 1.00 94.56 318 ALA A N 1
ATOM 2475 C CA . ALA A 1 318 ? -0.438 -13.422 -8.841 1.00 94.56 318 ALA A CA 1
ATOM 2476 C C . ALA A 1 318 ? -1.515 -12.600 -8.111 1.00 94.56 318 ALA A C 1
ATOM 2478 O O . ALA A 1 318 ? -2.486 -12.164 -8.733 1.00 94.56 318 ALA A O 1
ATOM 2479 N N . ARG A 1 319 ? -1.335 -12.310 -6.814 1.00 95.69 319 ARG A N 1
ATOM 2480 C CA . ARG A 1 319 ? -2.264 -11.460 -6.043 1.00 95.69 319 ARG A CA 1
ATOM 2481 C C . ARG A 1 319 ? -2.311 -10.026 -6.576 1.00 95.69 319 ARG A C 1
ATOM 2483 O O . ARG A 1 319 ? -3.400 -9.465 -6.696 1.00 95.69 319 ARG A O 1
ATOM 2490 N N . LEU A 1 320 ? -1.167 -9.444 -6.949 1.00 96.12 320 LEU A N 1
ATOM 2491 C CA . LEU A 1 320 ? -1.109 -8.110 -7.566 1.00 96.12 320 LEU A CA 1
ATOM 2492 C C . LEU A 1 320 ? -1.772 -8.094 -8.954 1.00 96.12 320 LEU A C 1
ATOM 2494 O O . LEU A 1 320 ? -2.502 -7.161 -9.288 1.00 96.12 320 LEU A O 1
ATOM 2498 N N . GLN A 1 321 ? -1.577 -9.150 -9.748 1.00 94.88 321 GLN A N 1
ATOM 2499 C CA . GLN A 1 321 ? -2.236 -9.342 -11.048 1.00 94.88 321 GLN A CA 1
ATOM 2500 C C . GLN A 1 321 ? -3.760 -9.459 -10.913 1.00 94.88 321 GLN A C 1
ATOM 2502 O O . GLN A 1 321 ? -4.511 -8.867 -11.701 1.00 94.88 321 GLN A O 1
ATOM 2507 N N . TRP A 1 322 ? -4.227 -10.193 -9.901 1.00 95.44 322 TRP A N 1
ATOM 2508 C CA . TRP A 1 322 ? -5.645 -10.286 -9.571 1.00 95.44 322 TRP A CA 1
ATOM 2509 C C . TRP A 1 322 ? -6.199 -8.935 -9.126 1.00 95.44 322 TRP A C 1
ATOM 2511 O O . TRP A 1 322 ? -7.214 -8.507 -9.668 1.00 95.44 322 TRP A O 1
ATOM 2521 N N . PHE A 1 323 ? -5.506 -8.205 -8.246 1.00 96.19 323 PHE A N 1
ATOM 2522 C CA . PHE A 1 323 ? -5.939 -6.871 -7.823 1.00 96.19 323 PHE A CA 1
ATOM 2523 C C . PHE A 1 323 ? -6.021 -5.886 -9.001 1.00 96.19 323 PHE A C 1
ATOM 2525 O O . PHE A 1 323 ? -6.988 -5.139 -9.131 1.00 96.19 323 PHE A O 1
ATOM 2532 N N . ALA A 1 324 ? -5.059 -5.924 -9.926 1.00 95.25 324 ALA A N 1
ATOM 2533 C CA . ALA A 1 324 ? -5.114 -5.126 -11.150 1.00 95.25 324 ALA A CA 1
ATOM 2534 C C . ALA A 1 324 ? -6.341 -5.468 -12.018 1.00 95.25 324 ALA A C 1
ATOM 2536 O O . ALA A 1 324 ? -6.960 -4.579 -12.606 1.00 95.25 324 ALA A O 1
ATOM 2537 N N . SER A 1 325 ? -6.706 -6.751 -12.086 1.00 94.19 325 SER A N 1
ATOM 2538 C CA . SER A 1 325 ? -7.898 -7.223 -12.805 1.00 94.19 325 SER A CA 1
ATOM 2539 C C . SER A 1 325 ? -9.189 -6.830 -12.079 1.00 94.19 325 SER A C 1
ATOM 2541 O O . SER A 1 325 ? -10.154 -6.442 -12.727 1.00 94.19 325 SER A O 1
ATOM 2543 N N . LEU A 1 326 ? -9.185 -6.836 -10.743 1.00 94.44 326 LEU A N 1
ATOM 2544 C CA . LEU A 1 326 ? -10.285 -6.367 -9.898 1.00 94.44 326 LEU A CA 1
ATOM 2545 C C . LEU A 1 326 ? -10.584 -4.880 -10.129 1.00 94.44 326 LEU A C 1
ATOM 2547 O O . LEU A 1 326 ? -11.746 -4.490 -10.203 1.00 94.44 326 LEU A O 1
ATOM 2551 N N . MET A 1 327 ? -9.545 -4.055 -10.274 1.00 93.88 327 MET A N 1
ATOM 2552 C CA . MET A 1 327 ? -9.694 -2.618 -10.518 1.00 93.88 327 MET A CA 1
ATOM 2553 C C . MET A 1 327 ? -10.045 -2.275 -11.976 1.00 93.88 327 MET A C 1
ATOM 2555 O O . MET A 1 327 ? -10.646 -1.234 -12.240 1.00 93.88 327 MET A O 1
ATOM 2559 N N . GLN A 1 328 ? -9.681 -3.126 -12.943 1.00 92.25 328 GLN A N 1
ATOM 2560 C CA . GLN A 1 328 ? -9.946 -2.908 -14.371 1.00 92.25 328 GLN A CA 1
ATOM 2561 C C . GLN A 1 328 ? -10.574 -4.132 -15.070 1.00 92.25 328 GLN A C 1
ATOM 2563 O O . GLN A 1 328 ? -10.053 -4.574 -16.102 1.00 92.25 328 GLN A O 1
ATOM 2568 N N . PRO A 1 329 ? -11.732 -4.639 -14.603 1.00 89.62 329 PRO A N 1
ATOM 2569 C CA . PRO A 1 329 ? -12.287 -5.925 -15.046 1.00 89.62 329 PRO A CA 1
ATOM 2570 C C . PRO A 1 329 ? -12.617 -5.960 -16.547 1.00 89.62 329 PRO A C 1
ATOM 2572 O O . PRO A 1 329 ? -12.438 -6.975 -17.211 1.00 89.62 329 PRO A O 1
ATOM 2575 N N . LYS A 1 330 ? -13.007 -4.818 -17.134 1.00 88.06 330 LYS A N 1
ATOM 2576 C CA . LYS A 1 330 ? -13.295 -4.699 -18.579 1.00 88.06 330 LYS A CA 1
ATOM 2577 C C . LYS A 1 330 ? -12.047 -4.757 -19.460 1.00 88.06 330 LYS A C 1
ATOM 2579 O O . LYS A 1 330 ? -12.130 -5.165 -20.614 1.00 88.06 330 LYS A O 1
ATOM 2584 N N . LYS A 1 331 ? -10.907 -4.277 -18.953 1.00 87.62 331 LYS A N 1
ATOM 2585 C CA . LYS A 1 331 ? -9.677 -4.088 -19.742 1.00 87.62 331 LYS A CA 1
ATOM 2586 C C . LYS A 1 331 ? -8.667 -5.208 -19.523 1.00 87.62 331 LYS A C 1
ATOM 2588 O O . LYS A 1 331 ? -7.895 -5.503 -20.433 1.00 87.62 331 LYS A O 1
ATOM 2593 N N . ARG A 1 332 ? -8.641 -5.797 -18.326 1.00 86.50 332 ARG A N 1
ATOM 2594 C CA . ARG A 1 332 ? -7.650 -6.792 -17.923 1.00 86.50 332 ARG A CA 1
ATOM 2595 C C . ARG A 1 332 ? -8.353 -8.059 -17.460 1.00 86.50 332 ARG A C 1
ATOM 2597 O O . ARG A 1 332 ? -9.029 -8.064 -16.439 1.00 86.50 332 ARG A O 1
ATOM 2604 N N . LYS A 1 333 ? -8.154 -9.137 -18.216 1.00 87.31 333 LYS A N 1
ATOM 2605 C CA . LYS A 1 333 ? -8.536 -10.485 -17.799 1.00 87.31 333 LYS A CA 1
ATOM 2606 C C . LYS A 1 333 ? -7.370 -11.122 -17.055 1.00 87.31 333 LYS A C 1
ATOM 2608 O O . LYS A 1 333 ? -6.220 -10.951 -17.458 1.00 87.31 333 LYS A O 1
ATOM 2613 N N . LEU A 1 334 ? -7.686 -11.851 -15.994 1.00 89.06 334 LEU A N 1
ATOM 2614 C CA . LEU A 1 334 ? -6.713 -12.656 -15.271 1.00 89.06 334 LEU A CA 1
ATOM 2615 C C . LEU A 1 334 ? -6.430 -13.946 -16.050 1.00 89.06 334 LEU A C 1
ATOM 2617 O O . LEU A 1 334 ? -7.372 -14.593 -16.511 1.00 89.06 334 LEU A O 1
ATOM 2621 N N . ASP A 1 335 ? -5.153 -14.301 -16.177 1.00 88.06 335 ASP A N 1
ATOM 2622 C CA . ASP A 1 335 ? -4.719 -15.542 -16.821 1.00 88.06 335 ASP A CA 1
ATOM 2623 C C . ASP A 1 335 ? -5.185 -16.785 -16.039 1.00 88.06 335 ASP A C 1
ATOM 2625 O O . ASP A 1 335 ? -5.208 -16.792 -14.805 1.00 88.06 335 ASP A O 1
ATOM 2629 N N . ASP A 1 336 ? -5.544 -17.854 -16.749 1.00 86.31 336 ASP A N 1
ATOM 2630 C CA . ASP A 1 336 ? -6.143 -19.059 -16.160 1.00 86.31 336 ASP A CA 1
ATOM 2631 C C . ASP A 1 336 ? -5.142 -19.848 -15.298 1.00 86.31 336 ASP A C 1
ATOM 2633 O O . ASP A 1 336 ? -5.520 -20.464 -14.292 1.00 86.31 336 ASP A O 1
ATOM 2637 N N . LYS A 1 337 ? -3.843 -19.760 -15.618 1.00 87.62 337 LYS A N 1
ATOM 2638 C CA . LYS A 1 337 ? -2.773 -20.312 -14.775 1.00 87.62 337 LYS A CA 1
ATOM 2639 C C . LYS A 1 337 ? -2.739 -19.625 -13.407 1.00 87.62 337 LYS A C 1
ATOM 2641 O O . LYS A 1 337 ? -2.682 -20.300 -12.378 1.00 87.62 337 LYS A O 1
ATOM 2646 N N . LEU A 1 338 ? -2.836 -18.294 -13.387 1.00 89.62 338 LEU A N 1
ATOM 2647 C CA . LEU A 1 338 ? -2.848 -17.505 -12.152 1.00 89.62 338 LEU A CA 1
ATOM 2648 C C . LEU A 1 338 ? -4.124 -17.748 -11.341 1.00 89.62 338 LEU A C 1
ATOM 2650 O O . LEU A 1 338 ? -4.047 -17.851 -10.121 1.00 89.62 338 LEU A O 1
ATOM 2654 N N . LYS A 1 339 ? -5.283 -17.913 -11.993 1.00 88.62 339 LYS A N 1
ATOM 2655 C CA . LYS A 1 339 ? -6.531 -18.296 -11.304 1.00 88.62 339 LYS A CA 1
ATOM 2656 C C . LYS A 1 339 ? -6.377 -19.604 -10.537 1.00 88.62 339 LYS A C 1
ATOM 2658 O O . LYS A 1 339 ? -6.749 -19.677 -9.371 1.00 88.62 339 LYS A O 1
ATOM 2663 N N . SER A 1 340 ? -5.783 -20.613 -11.171 1.00 87.31 340 SER A N 1
ATOM 2664 C CA . SER A 1 340 ? -5.561 -21.923 -10.546 1.00 87.31 340 SER A CA 1
ATOM 2665 C C . SER A 1 340 ? -4.650 -21.820 -9.318 1.00 87.31 340 SER A C 1
ATOM 2667 O O . SER A 1 340 ? -4.926 -22.429 -8.285 1.00 87.31 340 SER A O 1
ATOM 2669 N N . LEU A 1 341 ? -3.597 -21.000 -9.408 1.00 90.56 341 LEU A N 1
ATOM 2670 C CA . LEU A 1 341 ? -2.687 -20.720 -8.297 1.00 90.56 341 LEU A CA 1
ATOM 2671 C C . LEU A 1 341 ? -3.393 -19.982 -7.142 1.00 90.56 341 LEU A C 1
ATOM 2673 O O . LEU A 1 341 ? -3.184 -20.301 -5.973 1.00 90.56 341 LEU A O 1
ATOM 2677 N N . LEU A 1 342 ? -4.256 -19.018 -7.463 1.00 92.38 342 LEU A N 1
ATOM 2678 C CA . LEU A 1 342 ? -4.980 -18.198 -6.490 1.00 92.38 342 LEU A CA 1
ATOM 2679 C C . LEU A 1 342 ? -6.153 -18.931 -5.820 1.00 92.38 342 LEU A C 1
ATOM 2681 O O . LEU A 1 342 ? -6.452 -18.654 -4.661 1.00 92.38 342 LEU A O 1
ATOM 2685 N N . ALA A 1 343 ? -6.785 -19.899 -6.486 1.00 88.81 343 ALA A N 1
ATOM 2686 C CA . ALA A 1 343 ? -7.919 -20.655 -5.939 1.00 88.81 343 ALA A CA 1
ATOM 2687 C C . ALA A 1 343 ? -7.563 -21.446 -4.663 1.00 88.81 343 ALA A C 1
ATOM 2689 O O . ALA A 1 343 ? -8.389 -21.634 -3.761 1.00 88.81 343 ALA A O 1
ATOM 2690 N N . VAL A 1 344 ? -6.312 -21.905 -4.560 1.00 89.00 344 VAL A N 1
ATOM 2691 C CA . VAL A 1 344 ? -5.806 -22.618 -3.378 1.00 89.00 344 VAL A CA 1
ATOM 2692 C C . VAL A 1 344 ? -5.231 -21.682 -2.315 1.00 89.00 344 VAL A C 1
ATOM 2694 O O . VAL A 1 344 ? -5.057 -22.111 -1.174 1.00 89.00 344 VAL A O 1
ATOM 2697 N N . ASP A 1 345 ? -4.990 -20.410 -2.645 1.00 92.38 345 ASP A N 1
ATOM 2698 C CA . ASP A 1 345 ? -4.391 -19.442 -1.733 1.00 92.38 345 ASP A CA 1
ATOM 2699 C C . ASP A 1 345 ? -5.369 -19.009 -0.625 1.00 92.38 345 ASP A C 1
ATOM 2701 O O . ASP A 1 345 ? -6.427 -18.429 -0.888 1.00 92.38 345 ASP A O 1
ATOM 2705 N N . PRO A 1 346 ? -5.032 -19.229 0.654 1.00 92.25 346 PRO A N 1
ATOM 2706 C CA . PRO A 1 346 ? -5.911 -18.833 1.742 1.00 92.25 346 PRO A CA 1
ATOM 2707 C C . PRO A 1 346 ? -6.109 -17.317 1.891 1.00 92.25 346 PRO A C 1
ATOM 2709 O O . PRO A 1 346 ? -7.165 -16.895 2.358 1.00 92.25 346 PRO A O 1
ATOM 2712 N N . LEU A 1 347 ? -5.101 -16.498 1.554 1.00 94.44 347 LEU A N 1
ATOM 2713 C CA . LEU A 1 347 ? -5.229 -15.037 1.645 1.00 94.44 347 LEU A CA 1
ATOM 2714 C C . LEU A 1 347 ? -6.198 -14.523 0.575 1.00 94.44 347 LEU A C 1
ATOM 2716 O O . LEU A 1 347 ? -7.080 -13.720 0.876 1.00 94.44 347 LEU A O 1
ATOM 2720 N N . MET A 1 348 ? -6.107 -15.071 -0.638 1.00 94.69 348 MET A N 1
ATOM 2721 C CA . MET A 1 348 ? -7.077 -14.842 -1.703 1.00 94.69 348 MET A CA 1
ATOM 2722 C C . MET A 1 348 ? -8.514 -15.123 -1.242 1.00 94.69 348 MET A C 1
ATOM 2724 O O . MET A 1 348 ? -9.383 -14.264 -1.379 1.00 94.69 348 MET A O 1
ATOM 2728 N N . LYS A 1 349 ? -8.768 -16.268 -0.594 1.00 93.88 349 LYS A N 1
ATOM 2729 C CA . LYS A 1 349 ? -10.105 -16.595 -0.058 1.00 93.88 349 LYS A CA 1
ATOM 2730 C C . LYS A 1 349 ? -10.643 -15.526 0.895 1.00 93.88 349 LYS A C 1
ATOM 2732 O O . LYS A 1 349 ? -11.836 -15.232 0.863 1.00 93.88 349 LYS A O 1
ATOM 2737 N N . ARG A 1 350 ? -9.779 -14.906 1.707 1.00 94.75 350 ARG A N 1
ATOM 2738 C CA . ARG A 1 350 ? -10.180 -13.794 2.582 1.00 94.75 350 ARG A CA 1
ATOM 2739 C C . ARG A 1 350 ? -10.464 -12.504 1.828 1.00 94.75 350 ARG A C 1
ATOM 2741 O O . ARG A 1 350 ? -11.415 -11.814 2.175 1.00 94.75 350 ARG A O 1
ATOM 2748 N N . ASN A 1 351 ? -9.680 -12.181 0.805 1.00 96.38 351 ASN A N 1
ATOM 2749 C CA . ASN A 1 351 ? -9.937 -11.005 -0.026 1.00 96.38 351 ASN A CA 1
ATOM 2750 C C . ASN A 1 351 ? -11.244 -1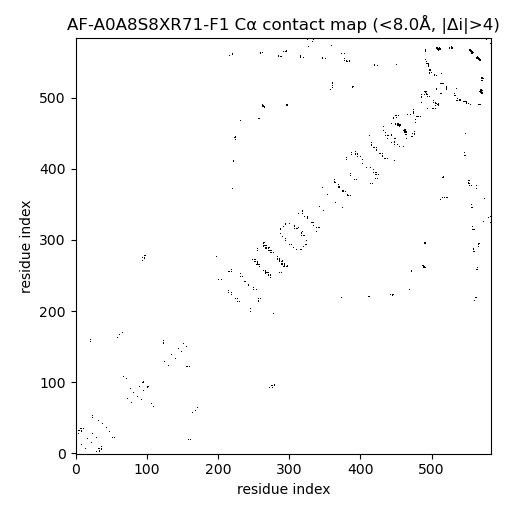1.150 -0.820 1.00 96.38 351 ASN A C 1
ATOM 2752 O O . ASN A 1 351 ? -12.002 -10.190 -0.933 1.00 96.38 351 ASN A O 1
ATOM 2756 N N . ILE A 1 352 ? -11.553 -12.354 -1.310 1.00 95.75 352 ILE A N 1
ATOM 2757 C CA . ILE A 1 352 ? -12.844 -12.655 -1.946 1.00 95.75 352 ILE A CA 1
ATOM 2758 C C . ILE A 1 352 ? -13.984 -12.515 -0.933 1.00 95.75 352 ILE A C 1
ATOM 2760 O O . ILE A 1 352 ? -14.982 -11.863 -1.235 1.00 95.75 352 ILE A O 1
ATOM 2764 N N . ASP A 1 353 ? -13.837 -13.080 0.272 1.00 96.25 353 ASP A N 1
ATOM 2765 C CA . ASP A 1 353 ? -14.809 -12.899 1.359 1.00 96.25 353 ASP A CA 1
ATOM 2766 C C . ASP A 1 353 ? -15.027 -11.413 1.672 1.00 96.25 353 ASP A C 1
ATOM 2768 O O . ASP A 1 353 ? -16.169 -10.970 1.753 1.00 96.25 353 ASP A O 1
ATOM 2772 N N . LEU A 1 354 ? -13.959 -10.617 1.757 1.00 96.44 354 LEU A N 1
ATOM 2773 C CA . LEU A 1 354 ? -14.051 -9.177 1.975 1.00 96.44 354 LEU A CA 1
ATOM 2774 C C . LEU A 1 354 ? -14.869 -8.472 0.884 1.00 96.44 354 LEU A C 1
ATOM 2776 O O . LEU A 1 354 ? -15.707 -7.627 1.200 1.00 96.44 354 LEU A O 1
ATOM 2780 N N . ILE A 1 355 ? -14.649 -8.806 -0.390 1.00 96.19 355 ILE A N 1
ATOM 2781 C CA . ILE A 1 355 ? -15.398 -8.201 -1.497 1.00 96.19 355 ILE A CA 1
ATOM 2782 C C . ILE A 1 355 ? -16.866 -8.621 -1.445 1.00 96.19 355 ILE A C 1
ATOM 2784 O O . ILE A 1 355 ? -17.742 -7.767 -1.560 1.00 96.19 355 ILE A O 1
ATOM 2788 N N . ARG A 1 356 ? -17.158 -9.905 -1.208 1.00 95.75 356 ARG A N 1
ATOM 2789 C CA . ARG A 1 356 ? -18.539 -10.389 -1.032 1.00 95.75 356 ARG A CA 1
ATOM 2790 C C . ARG A 1 356 ? -19.233 -9.653 0.113 1.00 95.75 356 ARG A C 1
ATOM 2792 O O . ARG A 1 356 ? -20.340 -9.153 -0.047 1.00 95.75 356 ARG A O 1
ATOM 2799 N N . ARG A 1 357 ? -18.533 -9.459 1.228 1.00 95.00 357 ARG A N 1
ATOM 2800 C CA . ARG A 1 357 ? -19.028 -8.673 2.359 1.00 95.00 357 ARG A CA 1
ATOM 2801 C C . ARG A 1 357 ? -19.246 -7.203 2.027 1.00 95.00 357 ARG A C 1
ATOM 2803 O O . ARG A 1 357 ? -20.210 -6.625 2.519 1.00 95.00 357 ARG A O 1
ATOM 2810 N N . PHE A 1 358 ? -18.407 -6.594 1.194 1.00 95.25 358 PHE A N 1
ATOM 2811 C CA . PHE A 1 358 ? -18.615 -5.221 0.726 1.00 95.25 358 PHE A CA 1
ATOM 2812 C C . PHE A 1 358 ? -19.892 -5.103 -0.115 1.00 95.25 358 PHE A C 1
ATOM 2814 O O . PHE A 1 358 ? -20.677 -4.163 0.060 1.00 95.25 358 PHE A O 1
ATOM 2821 N N . ILE A 1 359 ? -20.139 -6.092 -0.979 1.00 93.19 359 ILE A N 1
ATOM 2822 C CA . ILE A 1 359 ? -21.366 -6.199 -1.776 1.00 93.19 359 ILE A CA 1
ATOM 2823 C C . ILE A 1 359 ? -22.582 -6.317 -0.848 1.00 93.19 359 ILE A C 1
ATOM 2825 O O . ILE A 1 359 ? -23.503 -5.506 -0.964 1.00 93.19 359 ILE A O 1
ATOM 2829 N N . ASP A 1 360 ? -22.523 -7.230 0.121 1.00 92.31 360 ASP A N 1
ATOM 2830 C CA . ASP A 1 360 ? -23.631 -7.566 1.023 1.00 92.31 360 ASP A CA 1
ATOM 2831 C C . ASP A 1 360 ? -23.811 -6.591 2.201 1.00 92.31 360 ASP A C 1
ATOM 2833 O O . ASP A 1 360 ? -24.817 -6.657 2.899 1.00 92.31 360 ASP A O 1
ATOM 2837 N N . GLY A 1 361 ? -22.847 -5.701 2.458 1.00 91.81 361 GLY A N 1
ATOM 2838 C CA . GLY A 1 361 ? -22.876 -4.797 3.614 1.00 91.81 361 GLY A CA 1
ATOM 2839 C C . GLY A 1 361 ? -22.628 -5.489 4.957 1.00 91.81 361 GLY A C 1
ATOM 2840 O O . GLY A 1 361 ? -23.256 -5.152 5.955 1.00 91.81 361 GLY A O 1
ATOM 2841 N N . GLN A 1 362 ? -21.710 -6.455 5.009 1.00 93.06 362 GLN A N 1
ATOM 2842 C CA . GLN A 1 362 ? -21.408 -7.216 6.228 1.00 93.06 362 GLN A CA 1
ATOM 2843 C C . GLN A 1 362 ? -20.054 -6.830 6.839 1.00 93.06 362 GLN A C 1
ATOM 2845 O O . GLN A 1 362 ? -18.997 -7.038 6.249 1.00 93.06 362 GLN A O 1
ATOM 2850 N N . ALA A 1 363 ? -20.062 -6.339 8.079 1.00 90.12 363 ALA A N 1
ATOM 2851 C CA . ALA A 1 363 ? -18.847 -5.882 8.762 1.00 90.12 363 ALA A CA 1
ATOM 2852 C C . ALA A 1 363 ? -17.827 -7.004 9.038 1.00 90.12 363 ALA A C 1
ATOM 2854 O O . ALA A 1 363 ? -16.626 -6.800 8.902 1.00 90.12 363 ALA A O 1
ATOM 2855 N N . LYS A 1 364 ? -18.308 -8.189 9.434 1.00 90.94 364 LYS A N 1
ATOM 2856 C CA . LYS A 1 364 ? -17.500 -9.271 10.014 1.00 90.94 364 LYS A CA 1
ATOM 2857 C C . LYS A 1 364 ? -17.428 -10.481 9.083 1.00 90.94 364 LYS A C 1
ATOM 2859 O O . LYS A 1 364 ? -18.444 -10.877 8.514 1.00 90.94 364 LYS A O 1
ATOM 2864 N N . THR A 1 365 ? -16.252 -11.100 8.977 1.00 92.69 365 THR A N 1
ATOM 2865 C CA . THR A 1 365 ? -16.088 -12.381 8.272 1.00 92.69 365 THR A CA 1
ATOM 2866 C C . THR A 1 365 ? -16.728 -13.558 9.018 1.00 92.69 365 THR A C 1
ATOM 2868 O O . THR A 1 365 ? -16.783 -13.598 10.249 1.00 92.69 365 THR A O 1
ATOM 2871 N N . LYS A 1 366 ? -17.185 -14.559 8.261 1.00 91.25 366 LYS A N 1
ATOM 2872 C CA . LYS A 1 366 ? -17.595 -15.868 8.801 1.00 91.25 366 LYS A CA 1
ATOM 2873 C C . LYS A 1 366 ? -16.421 -16.848 8.903 1.00 91.25 366 LYS A C 1
ATOM 2875 O O . LYS A 1 366 ? -16.575 -17.922 9.474 1.00 91.25 366 LYS A O 1
ATOM 2880 N N . LEU A 1 367 ? -15.266 -16.504 8.330 1.00 92.19 367 LEU A N 1
ATOM 2881 C CA . LEU A 1 367 ? -14.077 -17.349 8.310 1.00 92.19 367 LEU A CA 1
ATOM 2882 C C . LEU A 1 367 ? -13.281 -17.192 9.611 1.00 92.19 367 LEU A C 1
ATOM 2884 O O . LEU A 1 367 ? -12.939 -16.080 10.004 1.00 92.19 367 LEU A O 1
ATOM 2888 N N . ASN A 1 368 ? -12.887 -18.304 10.229 1.00 91.06 368 ASN A N 1
ATOM 2889 C CA . ASN A 1 368 ? -12.041 -18.286 11.428 1.00 91.06 368 ASN A CA 1
ATOM 2890 C C . ASN A 1 368 ? -10.697 -17.617 11.141 1.00 91.06 368 ASN A C 1
ATOM 2892 O O . ASN A 1 368 ? -10.036 -18.007 10.180 1.00 91.06 368 ASN A O 1
ATOM 2896 N N . TYR A 1 369 ? -10.278 -16.645 11.954 1.00 92.12 369 TYR A N 1
ATOM 2897 C CA . TYR A 1 369 ? -8.968 -15.987 11.849 1.00 92.12 369 TYR A CA 1
ATOM 2898 C C . TYR A 1 369 ? -7.824 -16.978 12.101 1.00 92.12 369 TYR A C 1
ATOM 2900 O O . TYR A 1 369 ? -7.921 -17.823 12.988 1.00 92.12 369 TYR A O 1
ATOM 2908 N N . ARG A 1 370 ? -6.743 -16.896 11.317 1.00 91.25 370 ARG A N 1
ATOM 2909 C CA . ARG A 1 370 ? -5.537 -17.712 11.524 1.00 91.25 370 ARG A CA 1
ATOM 2910 C C . ARG A 1 370 ? -4.459 -16.851 12.157 1.00 91.25 370 ARG A C 1
ATOM 2912 O O . ARG A 1 370 ? -4.385 -15.657 11.885 1.00 91.25 370 ARG A O 1
ATOM 2919 N N . GLN A 1 371 ? -3.561 -17.485 12.900 1.00 90.12 371 GLN A N 1
ATOM 2920 C CA . GLN A 1 371 ? -2.420 -16.820 13.518 1.00 90.12 371 GLN A CA 1
ATOM 2921 C C . GLN A 1 371 ? -1.329 -16.493 12.484 1.00 90.12 371 GLN A C 1
ATOM 2923 O O . GLN A 1 371 ? -0.259 -17.095 12.460 1.00 90.12 371 GLN A O 1
ATOM 2928 N N . ASN A 1 372 ? -1.598 -15.543 11.591 1.00 91.69 372 ASN A N 1
ATOM 2929 C CA . ASN A 1 372 ? -0.600 -15.010 10.671 1.00 91.69 372 ASN A CA 1
ATOM 2930 C C . ASN A 1 372 ? -0.729 -13.478 10.533 1.00 91.69 372 ASN A C 1
ATOM 2932 O O . ASN A 1 372 ? -1.790 -12.922 10.825 1.00 91.69 372 ASN A O 1
ATOM 2936 N N . PRO A 1 373 ? 0.335 -12.784 10.095 1.00 92.25 373 PRO A N 1
ATOM 2937 C CA . PRO A 1 373 ? 0.359 -11.321 10.018 1.00 92.25 373 PRO A CA 1
ATOM 2938 C C . PRO A 1 373 ? -0.727 -10.714 9.116 1.00 92.25 373 PRO A C 1
ATOM 2940 O O . PRO A 1 373 ? -1.335 -9.711 9.478 1.00 92.25 373 PRO A O 1
ATOM 2943 N N . ALA A 1 374 ? -1.020 -11.331 7.968 1.00 93.62 374 ALA A N 1
ATOM 2944 C CA . ALA A 1 374 ? -2.045 -10.832 7.048 1.00 93.62 374 ALA A CA 1
ATOM 2945 C C . ALA A 1 374 ? -3.459 -10.951 7.637 1.00 93.62 374 ALA A C 1
ATOM 2947 O O . ALA A 1 374 ? -4.254 -10.020 7.551 1.00 93.62 374 ALA A O 1
ATOM 2948 N N . ASP A 1 375 ? -3.757 -12.068 8.300 1.00 93.75 375 ASP A N 1
ATOM 2949 C CA . ASP A 1 375 ? -5.025 -12.301 8.986 1.00 93.75 375 ASP A CA 1
ATOM 2950 C C . ASP A 1 375 ? -5.195 -11.362 10.191 1.00 93.75 375 ASP A C 1
ATOM 2952 O O . ASP A 1 375 ? -6.318 -10.938 10.450 1.00 93.75 375 ASP A O 1
ATOM 2956 N N . ARG A 1 376 ? -4.107 -10.980 10.886 1.00 94.88 376 ARG A N 1
ATOM 2957 C CA . ARG A 1 376 ? -4.145 -9.924 11.918 1.00 94.88 376 ARG A CA 1
ATOM 2958 C C . ARG A 1 376 ? -4.580 -8.587 11.317 1.00 94.88 376 ARG A C 1
ATOM 2960 O O . ARG A 1 376 ? -5.471 -7.947 11.861 1.00 94.88 376 ARG A O 1
ATOM 2967 N N . LEU A 1 377 ? -4.014 -8.191 10.174 1.00 94.56 377 LEU A N 1
ATOM 2968 C CA . LEU A 1 377 ? -4.386 -6.941 9.499 1.00 94.56 377 LEU A CA 1
ATOM 2969 C C . LEU A 1 377 ? -5.846 -6.956 8.999 1.00 94.56 377 LEU A C 1
ATOM 2971 O O . LEU A 1 377 ? -6.546 -5.946 9.078 1.00 94.56 377 LEU A O 1
ATOM 2975 N N . ILE A 1 378 ? -6.331 -8.113 8.539 1.00 95.69 378 ILE A N 1
ATOM 2976 C CA . ILE A 1 378 ? -7.733 -8.308 8.134 1.00 95.69 378 ILE A CA 1
ATOM 2977 C C . ILE A 1 378 ? -8.676 -8.262 9.344 1.00 95.69 378 ILE A C 1
ATOM 2979 O O . ILE A 1 378 ? -9.730 -7.634 9.265 1.00 95.69 378 ILE A O 1
ATOM 2983 N N . LEU A 1 379 ? -8.302 -8.886 10.467 1.00 96.81 379 LEU A N 1
ATOM 2984 C CA . LEU A 1 379 ? -9.048 -8.812 11.727 1.00 96.81 379 LEU A CA 1
ATOM 2985 C C . LEU A 1 379 ? -9.206 -7.358 12.185 1.00 96.81 379 LEU A C 1
ATOM 2987 O O . LEU A 1 379 ? -10.314 -6.933 12.504 1.00 96.81 379 LEU A O 1
ATOM 2991 N N . LEU A 1 380 ? -8.117 -6.588 12.170 1.00 96.94 380 LEU A N 1
ATOM 2992 C CA . LEU A 1 380 ? -8.145 -5.167 12.510 1.00 96.94 380 LEU A CA 1
ATOM 2993 C C . LEU A 1 380 ? -9.057 -4.357 11.566 1.00 96.94 380 LEU A C 1
ATOM 2995 O O . LEU A 1 380 ? -9.809 -3.501 12.030 1.00 96.94 380 LEU A O 1
ATOM 2999 N N . GLY A 1 381 ? -9.077 -4.694 10.273 1.00 96.75 381 GLY A N 1
ATOM 3000 C CA . GLY A 1 381 ? -10.015 -4.129 9.297 1.00 96.75 381 GLY A CA 1
ATOM 3001 C C . GLY A 1 381 ? -11.480 -4.437 9.596 1.00 96.75 381 GLY A C 1
ATOM 3002 O O . GLY A 1 381 ? -12.331 -3.552 9.516 1.00 96.75 381 GLY A O 1
ATOM 3003 N N . ASP A 1 382 ? -11.797 -5.675 9.976 1.00 96.81 382 ASP A N 1
ATOM 3004 C CA . ASP A 1 382 ? -13.154 -6.054 10.386 1.00 96.81 382 ASP A CA 1
ATOM 3005 C C . ASP A 1 382 ? -13.579 -5.315 11.667 1.00 96.81 382 ASP A C 1
ATOM 3007 O O . ASP A 1 382 ? -14.727 -4.878 11.783 1.00 96.81 382 ASP A O 1
ATOM 3011 N N . ILE A 1 383 ? -12.649 -5.106 12.604 1.00 97.81 383 ILE A N 1
ATOM 3012 C CA . ILE A 1 383 ? -12.875 -4.303 13.812 1.00 97.81 383 ILE A CA 1
ATOM 3013 C C . ILE A 1 383 ? -13.151 -2.842 13.450 1.00 97.81 383 ILE A C 1
ATOM 3015 O O . ILE A 1 383 ? -14.122 -2.281 13.951 1.00 97.81 383 ILE A O 1
ATOM 3019 N N . ALA A 1 384 ? -12.392 -2.245 12.525 1.00 97.06 384 ALA A N 1
ATOM 3020 C CA . ALA A 1 384 ? -12.649 -0.887 12.036 1.00 97.06 384 ALA A CA 1
ATOM 3021 C C . ALA A 1 384 ? -14.082 -0.736 11.486 1.00 97.06 384 ALA A C 1
ATOM 3023 O O . ALA A 1 384 ? -14.775 0.240 11.778 1.00 97.06 384 ALA A O 1
ATOM 3024 N N . ARG A 1 385 ? -14.568 -1.735 10.735 1.00 96.00 385 ARG A N 1
ATOM 3025 C CA . ARG A 1 385 ? -15.949 -1.760 10.215 1.00 96.00 385 ARG A CA 1
ATOM 3026 C C . ARG A 1 385 ? -16.987 -1.866 11.329 1.00 96.00 385 ARG A C 1
ATOM 3028 O O . ARG A 1 385 ? -18.031 -1.227 11.241 1.00 96.00 385 ARG A O 1
ATOM 3035 N N . LEU A 1 386 ? -16.723 -2.658 12.370 1.00 96.31 386 LEU A N 1
ATOM 3036 C CA . LEU A 1 386 ? -17.616 -2.763 13.528 1.00 96.31 386 LEU A CA 1
ATOM 3037 C C . LEU A 1 386 ? -17.679 -1.448 14.316 1.00 96.31 386 LEU A C 1
ATOM 3039 O O . LEU A 1 386 ? -18.784 -1.026 14.668 1.00 96.31 386 LEU A O 1
ATOM 3043 N N . ARG A 1 387 ? -16.533 -0.776 14.505 1.00 96.19 387 ARG A N 1
ATOM 3044 C CA . ARG A 1 387 ? -16.444 0.559 15.124 1.00 96.19 387 ARG A CA 1
ATOM 3045 C C . ARG A 1 387 ? -17.290 1.586 14.378 1.00 96.19 387 ARG A C 1
ATOM 3047 O O . ARG A 1 387 ? -18.059 2.306 15.000 1.00 96.19 387 ARG A O 1
ATOM 3054 N N . LEU A 1 388 ? -17.228 1.598 13.042 1.00 94.25 388 LEU A N 1
ATOM 3055 C CA . LEU A 1 388 ? -18.062 2.483 12.215 1.00 94.25 388 LEU A CA 1
ATOM 3056 C C . LEU A 1 388 ? -19.566 2.295 12.456 1.00 94.25 388 LEU A C 1
ATOM 3058 O O . LEU A 1 388 ? -20.315 3.262 12.393 1.00 94.25 388 LEU A O 1
ATOM 3062 N N . THR A 1 389 ? -20.005 1.069 12.746 1.00 93.25 389 THR A N 1
ATOM 3063 C CA . THR A 1 389 ? -21.416 0.757 13.038 1.00 93.25 389 THR A CA 1
ATOM 3064 C C . THR A 1 389 ? -21.794 0.893 14.518 1.00 93.25 389 THR A C 1
ATOM 3066 O O . THR A 1 389 ? -22.874 0.452 14.908 1.00 93.25 389 THR A O 1
ATOM 3069 N N . GLY A 1 390 ? -20.903 1.431 15.359 1.00 92.94 390 GLY A N 1
ATOM 3070 C CA . GLY A 1 390 ? -21.130 1.589 16.799 1.00 92.94 390 GLY A CA 1
ATOM 3071 C C . GLY A 1 390 ? -21.157 0.275 17.587 1.00 92.94 390 GLY A C 1
ATOM 3072 O O . GLY A 1 390 ? -21.739 0.217 18.663 1.00 92.94 390 GLY A O 1
ATOM 3073 N N . LYS A 1 391 ? -20.565 -0.806 17.060 1.00 94.94 391 LYS A N 1
ATOM 3074 C CA . LYS A 1 391 ? -20.515 -2.129 17.714 1.00 94.94 391 LYS A CA 1
ATOM 3075 C C . LYS A 1 391 ? -19.162 -2.373 18.390 1.00 94.94 391 LYS A C 1
ATOM 3077 O O . LYS A 1 391 ? -18.586 -3.455 18.236 1.00 94.94 391 LYS A O 1
ATOM 3082 N N . SER A 1 392 ? -18.640 -1.371 19.095 1.00 95.50 392 SER A N 1
ATOM 3083 C CA . SER A 1 392 ? -17.284 -1.396 19.655 1.00 95.50 392 SER A CA 1
ATOM 3084 C C . SER A 1 392 ? -17.127 -2.441 20.767 1.00 95.50 392 SER A C 1
ATOM 3086 O O . SER A 1 392 ? -16.152 -3.186 20.748 1.00 95.50 392 SER A O 1
ATOM 3088 N N . GLU A 1 393 ? -18.119 -2.642 21.636 1.00 95.44 393 GLU A N 1
ATOM 3089 C CA . GLU A 1 393 ? -18.089 -3.720 22.640 1.00 95.44 393 GLU A CA 1
ATOM 3090 C C . GLU A 1 393 ? -18.024 -5.129 22.018 1.00 95.44 393 GLU A C 1
ATOM 3092 O O . GLU A 1 393 ? -17.255 -5.992 22.453 1.00 95.44 393 GLU A O 1
ATOM 3097 N N . ALA A 1 394 ? -18.786 -5.380 20.949 1.00 95.62 394 ALA A N 1
ATOM 3098 C CA . ALA A 1 394 ? -18.725 -6.657 20.237 1.00 95.62 394 ALA A CA 1
ATOM 3099 C C . ALA A 1 394 ? -17.362 -6.863 19.556 1.00 95.62 394 ALA A C 1
ATOM 3101 O O . ALA A 1 394 ? -16.849 -7.983 19.524 1.00 95.62 394 ALA A O 1
ATOM 3102 N N . ALA A 1 395 ? -16.775 -5.791 19.019 1.00 96.75 395 ALA A N 1
ATOM 3103 C CA . ALA A 1 395 ? -15.450 -5.823 18.417 1.00 96.75 395 ALA A CA 1
ATOM 3104 C C . ALA A 1 395 ? -14.347 -6.067 19.460 1.00 96.75 395 ALA A C 1
ATOM 3106 O O . ALA A 1 395 ? -13.437 -6.853 19.198 1.00 96.75 395 ALA A O 1
ATOM 3107 N N . LEU A 1 396 ? -14.470 -5.469 20.649 1.00 96.81 396 LEU A N 1
ATOM 3108 C CA . LEU A 1 396 ? -13.557 -5.670 21.772 1.00 96.81 396 LEU A CA 1
ATOM 3109 C C . LEU A 1 396 ? -13.510 -7.141 22.191 1.00 96.81 396 LEU A C 1
ATOM 3111 O O . LEU A 1 396 ? -12.432 -7.725 22.220 1.00 96.81 396 LEU A O 1
ATOM 3115 N N . ASN A 1 397 ? -14.672 -7.774 22.386 1.00 96.38 397 ASN A N 1
ATOM 3116 C CA . ASN A 1 397 ? -14.742 -9.198 22.732 1.00 96.38 397 ASN A CA 1
ATOM 3117 C C . ASN A 1 397 ? -14.062 -10.099 21.685 1.00 96.38 397 ASN A C 1
ATOM 3119 O O . ASN A 1 397 ? -13.418 -11.089 22.032 1.00 96.38 397 ASN A O 1
ATOM 3123 N N . ILE A 1 398 ? -14.199 -9.770 20.394 1.00 96.06 398 ILE A N 1
ATOM 3124 C CA . ILE A 1 398 ? -13.555 -10.527 19.310 1.00 96.06 398 ILE A CA 1
ATOM 3125 C C . ILE A 1 398 ? -12.033 -10.364 19.377 1.00 96.06 398 ILE A C 1
ATOM 3127 O O . ILE A 1 398 ? -11.310 -11.353 19.246 1.00 96.06 398 ILE A O 1
ATOM 3131 N N . LEU A 1 399 ? -11.550 -9.133 19.557 1.00 96.88 399 LEU A N 1
ATOM 3132 C CA . LEU A 1 399 ? -10.122 -8.834 19.568 1.00 96.88 399 LEU A CA 1
ATOM 3133 C C . LEU A 1 399 ? -9.429 -9.424 20.800 1.00 96.88 399 LEU A C 1
ATOM 3135 O O . LEU A 1 399 ? -8.419 -10.107 20.655 1.00 96.88 399 LEU A O 1
ATOM 3139 N N . GLU A 1 400 ? -9.991 -9.221 21.992 1.00 95.31 400 GLU A N 1
ATOM 3140 C CA . GLU A 1 400 ? -9.460 -9.772 23.242 1.00 95.31 400 GLU A CA 1
ATOM 3141 C C . GLU A 1 400 ? -9.469 -11.303 23.233 1.00 95.31 400 GLU A C 1
ATOM 3143 O O . GLU A 1 400 ? -8.478 -11.925 23.617 1.00 95.31 400 GLU A O 1
ATOM 3148 N N . GLY A 1 401 ? -10.550 -11.915 22.731 1.00 94.94 401 GLY A N 1
ATOM 3149 C CA . GLY A 1 401 ? -10.626 -13.362 22.541 1.00 94.94 401 GLY A CA 1
ATOM 3150 C C . GLY A 1 401 ? -9.511 -13.867 21.627 1.00 94.94 401 GLY A C 1
ATOM 3151 O O . GLY A 1 401 ? -8.766 -14.768 21.998 1.00 94.94 401 GLY A O 1
ATOM 3152 N N . TYR A 1 402 ? -9.311 -13.219 20.476 1.00 95.62 402 TYR A N 1
ATOM 3153 C CA . TYR A 1 402 ? -8.242 -13.587 19.550 1.00 95.62 402 TYR A CA 1
ATOM 3154 C C . TYR A 1 402 ? -6.837 -13.418 20.152 1.00 95.62 402 TYR A C 1
ATOM 3156 O O . TYR A 1 402 ? -5.980 -14.279 19.940 1.00 95.62 402 TYR A O 1
ATOM 3164 N N . ILE A 1 403 ? -6.589 -12.337 20.900 1.00 95.25 403 ILE A N 1
ATOM 3165 C CA . ILE A 1 403 ? -5.308 -12.095 21.584 1.00 95.25 403 ILE A CA 1
ATOM 3166 C C . ILE A 1 403 ? -5.034 -13.197 22.608 1.00 95.25 403 ILE A C 1
ATOM 3168 O O . ILE A 1 403 ? -3.939 -13.762 22.618 1.00 95.25 403 ILE A O 1
ATOM 3172 N N . LYS A 1 404 ? -6.035 -13.531 23.427 1.00 94.44 404 LYS A N 1
ATOM 3173 C CA . LYS A 1 404 ? -5.935 -14.543 24.479 1.00 94.44 404 LYS A CA 1
ATOM 3174 C C . LYS A 1 404 ? -5.735 -15.947 23.911 1.00 94.44 404 LYS A C 1
ATOM 3176 O O . LYS A 1 404 ? -4.837 -16.657 24.354 1.00 94.44 404 LYS A O 1
ATOM 3181 N N . ASP A 1 405 ? -6.528 -16.326 22.913 1.00 94.00 405 ASP A N 1
ATOM 3182 C CA . ASP A 1 405 ? -6.493 -17.663 22.309 1.00 94.00 405 ASP A CA 1
ATOM 3183 C C . ASP A 1 405 ? -5.159 -17.954 21.601 1.00 94.00 405 ASP A C 1
ATOM 3185 O O . ASP A 1 405 ? -4.771 -19.112 21.456 1.00 94.00 405 ASP A O 1
ATOM 3189 N N . ASN A 1 406 ? -4.445 -16.910 21.165 1.00 92.88 406 ASN A N 1
ATOM 3190 C CA . ASN A 1 406 ? -3.183 -17.021 20.431 1.00 92.88 406 ASN A CA 1
ATOM 3191 C C . ASN A 1 406 ? -1.951 -16.544 21.225 1.00 92.88 406 ASN A C 1
ATOM 3193 O O . ASN A 1 406 ? -0.876 -16.442 20.625 1.00 92.88 406 ASN A O 1
ATOM 3197 N N . SER A 1 407 ? -2.098 -16.228 22.520 1.00 91.44 407 SER A N 1
ATOM 3198 C CA . SER A 1 407 ? -1.032 -15.708 23.401 1.00 91.44 407 SER A CA 1
ATOM 3199 C C . SER A 1 407 ? -0.255 -14.538 22.779 1.00 91.44 407 SER A C 1
ATOM 3201 O O . SER A 1 407 ? 0.964 -14.580 22.622 1.00 91.44 407 SER A O 1
ATOM 3203 N N . LEU A 1 408 ? -0.984 -13.509 22.336 1.00 89.25 408 LEU A N 1
ATOM 3204 C CA . LEU A 1 408 ? -0.437 -12.343 21.630 1.00 89.25 408 LEU A CA 1
ATOM 3205 C C . LEU A 1 408 ? -0.352 -11.099 22.528 1.00 89.25 408 LEU A C 1
ATOM 3207 O O . LEU A 1 408 ? -0.685 -10.006 22.074 1.00 89.25 408 LEU A O 1
ATOM 3211 N N . GLU A 1 409 ? 0.076 -11.237 23.787 1.00 85.75 409 GLU A N 1
ATOM 3212 C CA . GLU A 1 409 ? 0.135 -10.093 24.716 1.00 85.75 409 GLU A CA 1
ATOM 3213 C C . GLU A 1 409 ? 1.100 -8.984 24.250 1.00 85.75 409 GLU A C 1
ATOM 3215 O O . GLU A 1 409 ? 0.865 -7.810 24.522 1.00 85.75 409 GLU A O 1
ATOM 3220 N N . ASP A 1 410 ? 2.132 -9.338 23.478 1.00 86.75 410 ASP A N 1
ATOM 3221 C CA . ASP A 1 410 ? 3.121 -8.396 22.932 1.00 86.75 410 ASP A CA 1
ATOM 3222 C C . ASP A 1 410 ? 2.668 -7.694 21.631 1.00 86.75 410 ASP A C 1
ATOM 3224 O O . ASP A 1 410 ? 3.431 -6.928 21.033 1.00 86.75 410 ASP A O 1
ATOM 3228 N N . TRP A 1 411 ? 1.456 -7.972 21.133 1.00 92.94 411 TRP A N 1
ATOM 3229 C CA . TRP A 1 411 ? 0.955 -7.395 19.882 1.00 92.94 411 TRP A CA 1
ATOM 3230 C C . TRP A 1 411 ? 0.469 -5.952 20.083 1.00 92.94 411 TRP A C 1
ATOM 3232 O O . TRP A 1 411 ? -0.686 -5.702 20.438 1.00 92.94 411 TRP A O 1
ATOM 3242 N N . VAL A 1 412 ? 1.352 -4.987 19.818 1.00 93.62 412 VAL A N 1
ATOM 3243 C CA . VAL A 1 412 ? 1.117 -3.565 20.103 1.00 93.62 412 VAL A CA 1
ATOM 3244 C C . VAL A 1 412 ? -0.023 -2.983 19.282 1.00 93.62 412 VAL A C 1
ATOM 3246 O O . VAL A 1 412 ? -0.873 -2.305 19.850 1.00 93.62 412 VAL A O 1
ATOM 3249 N N . HIS A 1 413 ? -0.103 -3.254 17.979 1.00 95.00 413 HIS A N 1
ATOM 3250 C CA . HIS A 1 413 ? -1.202 -2.754 17.155 1.00 95.00 413 HIS A CA 1
ATOM 3251 C C . HIS A 1 413 ? -2.557 -3.302 17.641 1.00 95.00 413 HIS A C 1
ATOM 3253 O O . HIS A 1 413 ? -3.535 -2.557 17.707 1.00 95.00 413 HIS A O 1
ATOM 3259 N N . GLY A 1 414 ? -2.605 -4.566 18.080 1.00 95.75 414 GLY A N 1
ATOM 3260 C CA . GLY A 1 414 ? -3.779 -5.133 18.749 1.00 95.75 414 GLY A CA 1
ATOM 3261 C C . GLY A 1 414 ? -4.140 -4.366 20.022 1.00 95.75 414 GLY A C 1
ATOM 3262 O O . GLY A 1 414 ? -5.273 -3.916 20.166 1.00 95.75 414 GLY A O 1
ATOM 3263 N N . GLY A 1 415 ? -3.163 -4.127 20.900 1.00 95.94 415 GLY A N 1
ATOM 3264 C CA . GLY A 1 415 ? -3.352 -3.335 22.119 1.00 95.94 415 GLY A CA 1
ATOM 3265 C C . GLY A 1 415 ? -3.823 -1.898 21.854 1.00 95.94 415 GLY A C 1
ATOM 3266 O O . GLY A 1 415 ? -4.726 -1.410 22.530 1.00 95.94 415 GLY A O 1
ATOM 3267 N N . VAL A 1 416 ? -3.287 -1.230 20.828 1.00 96.62 416 VAL A N 1
ATOM 3268 C CA . VAL A 1 416 ? -3.730 0.109 20.398 1.00 96.62 416 VAL A CA 1
ATOM 3269 C C . VAL A 1 416 ? -5.204 0.091 19.999 1.00 96.62 416 VAL A C 1
ATOM 3271 O O . VAL A 1 416 ? -5.965 0.965 20.412 1.00 96.62 416 VAL A O 1
ATOM 3274 N N . VAL A 1 417 ? -5.634 -0.910 19.230 1.00 97.50 417 VAL A N 1
ATOM 3275 C CA . VAL A 1 417 ? -7.035 -1.018 18.807 1.00 97.50 417 VAL A CA 1
ATOM 3276 C C . VAL A 1 417 ? -7.948 -1.390 19.979 1.00 97.50 417 VAL A C 1
ATOM 3278 O O . VAL A 1 417 ? -9.031 -0.819 20.077 1.00 97.50 417 VAL A O 1
ATOM 3281 N N . CYS A 1 418 ? -7.512 -2.223 20.932 1.00 97.31 418 CYS A N 1
ATOM 3282 C CA . CYS A 1 418 ? -8.249 -2.424 22.187 1.00 97.31 418 CYS A CA 1
ATOM 3283 C C . CYS A 1 418 ? -8.450 -1.100 22.950 1.00 97.31 418 CYS A C 1
ATOM 3285 O O . CYS A 1 418 ? -9.530 -0.856 23.486 1.00 97.31 418 CYS A O 1
ATOM 3287 N N . ALA A 1 419 ? -7.442 -0.218 22.981 1.00 96.94 419 ALA A N 1
ATOM 3288 C CA . ALA A 1 419 ? -7.542 1.062 23.690 1.00 96.94 419 ALA A CA 1
ATOM 3289 C C . ALA A 1 419 ? -8.551 1.980 23.002 1.00 96.94 419 ALA A C 1
ATOM 3291 O O . ALA A 1 419 ? -9.384 2.589 23.668 1.00 96.94 419 ALA A O 1
ATOM 3292 N N . LEU A 1 420 ? -8.525 2.018 21.669 1.00 97.25 420 LEU A N 1
ATOM 3293 C CA . LEU A 1 420 ? -9.503 2.750 20.869 1.00 97.25 420 LEU A CA 1
ATOM 3294 C C . LEU A 1 420 ? -10.931 2.220 21.069 1.00 97.25 420 LEU A C 1
ATOM 3296 O O . LEU A 1 420 ? -11.860 3.012 21.164 1.00 97.25 420 LEU A O 1
ATOM 3300 N N . LEU A 1 421 ? -11.116 0.904 21.194 1.00 97.62 421 LEU A N 1
ATOM 3301 C CA . LEU A 1 421 ? -12.426 0.309 21.480 1.00 97.62 421 LEU A CA 1
ATOM 3302 C C . LEU A 1 421 ? -12.938 0.666 22.880 1.00 97.62 421 LEU A C 1
ATOM 3304 O O . LEU A 1 421 ? -14.118 0.960 23.044 1.00 97.62 421 LEU A O 1
ATOM 3308 N N . HIS A 1 422 ? -12.066 0.686 23.892 1.00 96.94 422 HIS A N 1
ATOM 3309 C CA . HIS A 1 422 ? -12.433 1.189 25.217 1.00 96.94 422 HIS A CA 1
ATOM 3310 C C . HIS A 1 422 ? -12.805 2.673 25.191 1.00 96.94 422 HIS A C 1
ATOM 3312 O O . HIS A 1 422 ? -13.751 3.069 25.872 1.00 96.94 422 HIS A O 1
ATOM 3318 N N . LEU A 1 423 ? -12.085 3.474 24.403 1.00 95.44 423 LEU A N 1
ATOM 3319 C CA . LEU A 1 423 ? -12.362 4.894 24.225 1.00 95.44 423 LEU A CA 1
ATOM 3320 C C . LEU A 1 423 ? -13.736 5.124 23.577 1.00 95.44 423 LEU A C 1
ATOM 3322 O O . LEU A 1 423 ? -14.495 5.952 24.073 1.00 95.44 423 LEU A O 1
ATOM 3326 N N . ASP A 1 424 ? -14.081 4.357 22.537 1.00 94.88 424 ASP A N 1
ATOM 3327 C CA . ASP A 1 424 ? -15.399 4.424 21.886 1.00 94.88 424 ASP A CA 1
ATOM 3328 C C . ASP A 1 424 ? -16.549 4.144 22.869 1.00 94.88 424 ASP A C 1
ATOM 3330 O O . ASP A 1 424 ? -17.603 4.768 22.794 1.00 94.88 424 ASP A O 1
ATOM 3334 N N . GLU A 1 425 ? -16.336 3.225 23.816 1.00 95.12 425 GLU A N 1
ATOM 3335 C CA . GLU A 1 425 ? -17.295 2.858 24.870 1.00 95.12 425 GLU A CA 1
ATOM 3336 C C . GLU A 1 425 ? -17.259 3.818 26.082 1.00 95.12 425 GLU A C 1
ATOM 3338 O O . GLU A 1 425 ? -17.836 3.531 27.132 1.00 95.12 425 GLU A O 1
ATOM 3343 N N . GLY A 1 426 ? -16.538 4.941 25.986 1.00 93.62 426 GLY A N 1
ATOM 3344 C CA . GLY A 1 426 ? -16.434 5.957 27.038 1.00 93.62 426 GLY A CA 1
ATOM 3345 C C . GLY A 1 426 ? -15.526 5.585 28.218 1.00 93.62 426 GLY A C 1
ATOM 3346 O O . GLY A 1 426 ? -15.483 6.304 29.217 1.00 93.62 426 GLY A O 1
ATOM 3347 N N . ARG A 1 427 ? -14.767 4.485 28.136 1.00 95.62 427 ARG A N 1
ATOM 3348 C CA . ARG A 1 427 ? -13.854 4.007 29.195 1.00 95.62 427 ARG A CA 1
ATOM 3349 C C . ARG A 1 427 ? -12.481 4.672 29.074 1.00 95.62 427 ARG A C 1
ATOM 3351 O O . ARG A 1 427 ? -11.461 4.002 28.905 1.00 95.62 427 ARG A O 1
ATOM 3358 N N . VAL A 1 428 ? -12.466 6.001 29.169 1.00 94.81 428 VAL A N 1
ATOM 3359 C CA . VAL A 1 428 ? -11.287 6.841 28.896 1.00 94.81 428 VAL A CA 1
ATOM 3360 C C . VAL A 1 428 ? -10.088 6.451 29.769 1.00 94.81 428 VAL A C 1
ATOM 3362 O O . VAL A 1 428 ? -9.036 6.123 29.235 1.00 94.81 428 VAL A O 1
ATOM 3365 N N . LEU A 1 429 ? -10.262 6.347 31.093 1.00 93.38 429 LEU A N 1
ATOM 3366 C CA . LEU A 1 429 ? -9.175 5.980 32.017 1.00 93.38 429 LEU A CA 1
ATOM 3367 C C . LEU A 1 429 ? -8.538 4.618 31.690 1.00 93.38 429 LEU A C 1
ATOM 3369 O O . LEU A 1 429 ? -7.328 4.441 31.822 1.00 93.38 429 LEU A O 1
ATOM 3373 N N . THR A 1 430 ? -9.340 3.638 31.263 1.00 94.94 430 THR A N 1
ATOM 3374 C CA . THR A 1 430 ? -8.839 2.315 30.863 1.00 94.94 430 THR A CA 1
ATOM 3375 C C . THR A 1 430 ? -8.015 2.410 29.582 1.00 94.94 430 THR A C 1
ATOM 3377 O O . THR A 1 430 ? -6.922 1.846 29.518 1.00 94.94 430 THR A O 1
ATOM 3380 N N . ALA A 1 431 ? -8.511 3.156 28.591 1.00 94.88 431 ALA A N 1
ATOM 3381 C CA . ALA A 1 431 ? -7.802 3.397 27.340 1.00 94.88 431 ALA A CA 1
ATOM 3382 C C . ALA A 1 431 ? -6.462 4.114 27.580 1.00 94.88 431 ALA A C 1
ATOM 3384 O O . ALA A 1 431 ? -5.434 3.661 27.074 1.00 94.88 431 ALA A O 1
ATOM 3385 N N . THR A 1 432 ? -6.455 5.165 28.409 1.00 94.69 432 THR A N 1
ATOM 3386 C CA . THR A 1 432 ? -5.255 5.935 28.767 1.00 94.69 432 THR A CA 1
ATOM 3387 C C . THR A 1 432 ? -4.214 5.063 29.464 1.00 94.69 432 THR A C 1
ATOM 3389 O O . THR A 1 432 ? -3.075 4.982 29.007 1.00 94.69 432 THR A O 1
ATOM 3392 N N . ASN A 1 433 ? -4.610 4.313 30.499 1.00 94.75 433 ASN A N 1
ATOM 3393 C CA . ASN A 1 433 ? -3.697 3.416 31.216 1.00 94.75 433 ASN A CA 1
ATOM 3394 C C . ASN A 1 433 ? -3.060 2.369 30.291 1.00 94.75 433 ASN A C 1
ATOM 3396 O O . ASN A 1 433 ? -1.879 2.040 30.427 1.00 94.75 433 ASN A O 1
ATOM 3400 N N . MET A 1 434 ? -3.831 1.828 29.345 1.00 94.12 434 MET A N 1
ATOM 3401 C CA . MET A 1 434 ? -3.310 0.854 28.393 1.00 94.12 434 MET A CA 1
ATOM 3402 C C . MET A 1 434 ? -2.336 1.494 27.400 1.00 94.12 434 MET A C 1
ATOM 3404 O O . MET A 1 434 ? -1.263 0.938 27.167 1.00 94.12 434 MET A O 1
ATOM 3408 N N . ALA A 1 435 ? -2.661 2.676 26.871 1.00 93.75 435 ALA A N 1
ATOM 3409 C CA . ALA A 1 435 ? -1.783 3.420 25.973 1.00 93.75 435 ALA A CA 1
ATOM 3410 C C . ALA A 1 435 ? -0.440 3.763 26.641 1.00 93.75 435 ALA A C 1
ATOM 3412 O O . ALA A 1 435 ? 0.616 3.535 26.052 1.00 93.75 435 ALA A O 1
ATOM 3413 N N . GLU A 1 436 ? -0.457 4.232 27.890 1.00 92.75 436 GLU A N 1
ATOM 3414 C CA . GLU A 1 436 ? 0.759 4.556 28.645 1.00 92.75 436 GLU A CA 1
ATOM 3415 C C . GLU A 1 436 ? 1.609 3.320 28.953 1.00 92.75 436 GLU A C 1
ATOM 3417 O O . GLU A 1 436 ? 2.840 3.368 28.891 1.00 92.75 436 GLU A O 1
ATOM 3422 N N . ASN A 1 437 ? 0.976 2.185 29.255 1.00 93.06 437 ASN A N 1
ATOM 3423 C CA . ASN A 1 437 ? 1.695 0.932 29.475 1.00 93.06 437 ASN A CA 1
ATOM 3424 C C . ASN A 1 437 ? 2.349 0.409 28.191 1.00 93.06 437 ASN A C 1
ATOM 3426 O O . ASN A 1 437 ? 3.504 -0.018 28.238 1.00 93.06 437 ASN A O 1
ATOM 3430 N N . LEU A 1 438 ? 1.667 0.513 27.046 1.00 92.44 438 LEU A N 1
ATOM 3431 C CA . LEU A 1 438 ? 2.257 0.211 25.738 1.00 92.44 438 LEU A CA 1
ATOM 3432 C C . LEU A 1 438 ? 3.407 1.175 25.410 1.00 92.44 438 LEU A C 1
ATOM 3434 O O . LEU A 1 438 ? 4.450 0.748 24.914 1.00 92.44 438 LEU A O 1
ATOM 3438 N N . ALA A 1 439 ? 3.266 2.461 25.743 1.00 90.81 439 ALA A N 1
ATOM 3439 C CA . ALA A 1 439 ? 4.281 3.481 25.481 1.00 90.81 439 ALA A CA 1
ATOM 3440 C C . ALA A 1 439 ? 5.587 3.231 26.246 1.00 90.81 439 ALA A C 1
ATOM 3442 O O . ALA A 1 439 ? 6.664 3.471 25.702 1.00 90.81 439 ALA A O 1
ATOM 3443 N N . LYS A 1 440 ? 5.518 2.677 27.464 1.00 89.62 440 LYS A N 1
ATOM 3444 C CA . LYS A 1 440 ? 6.712 2.263 28.228 1.00 89.62 440 LYS A CA 1
ATOM 3445 C C . LYS A 1 440 ? 7.523 1.176 27.516 1.00 89.62 440 LYS A C 1
ATOM 3447 O O . LYS A 1 440 ? 8.727 1.086 27.736 1.00 89.62 440 LYS A O 1
ATOM 3452 N N . GLN A 1 441 ? 6.877 0.351 26.690 1.00 86.62 441 GLN A N 1
ATOM 3453 C CA . GLN A 1 441 ? 7.512 -0.776 26.005 1.00 86.62 441 GLN A CA 1
ATOM 3454 C C . GLN A 1 441 ? 7.927 -0.440 24.565 1.00 86.62 441 GLN A C 1
ATOM 3456 O O . GLN A 1 441 ? 9.035 -0.786 24.157 1.00 86.62 441 GLN A O 1
ATOM 3461 N N . GLN A 1 442 ? 7.057 0.219 23.790 1.00 87.94 442 GLN A N 1
ATOM 3462 C CA . GLN A 1 442 ? 7.255 0.488 22.358 1.00 87.94 442 GLN A CA 1
ATOM 3463 C C . GLN A 1 442 ? 6.790 1.900 21.946 1.00 87.94 442 GLN A C 1
ATOM 3465 O O . GLN A 1 442 ? 5.929 2.064 21.082 1.00 87.94 442 GLN A O 1
ATOM 3470 N N . SER A 1 443 ? 7.385 2.942 22.532 1.00 87.06 443 SER A N 1
ATOM 3471 C CA . SER A 1 443 ? 7.001 4.352 22.318 1.00 87.06 443 SER A CA 1
ATOM 3472 C C . SER A 1 443 ? 7.063 4.846 20.864 1.00 87.06 443 SER A C 1
ATOM 3474 O O . SER A 1 443 ? 6.347 5.781 20.502 1.00 87.06 443 SER A O 1
ATOM 3476 N N . ARG A 1 444 ? 7.898 4.236 20.014 1.00 89.56 444 ARG A N 1
ATOM 3477 C CA . ARG A 1 444 ? 8.075 4.641 18.607 1.00 89.56 444 ARG A CA 1
ATOM 3478 C C . ARG A 1 444 ? 7.086 3.988 17.643 1.00 89.56 444 ARG A C 1
ATOM 3480 O O . ARG A 1 444 ? 7.133 4.250 16.446 1.00 89.56 444 ARG A O 1
ATOM 3487 N N . HIS A 1 445 ? 6.184 3.138 18.129 1.00 92.00 445 HIS A N 1
ATOM 3488 C CA . HIS A 1 445 ? 5.226 2.451 17.271 1.00 92.00 445 HIS A CA 1
ATOM 3489 C C . HIS A 1 445 ? 4.264 3.456 16.589 1.00 92.00 445 HIS A C 1
ATOM 3491 O O . HIS A 1 445 ? 3.527 4.149 17.293 1.00 92.00 445 HIS A O 1
ATOM 3497 N N . PRO A 1 446 ? 4.156 3.502 15.242 1.00 91.69 446 PRO A N 1
ATOM 3498 C CA . PRO A 1 446 ? 3.404 4.558 14.553 1.00 91.69 446 PRO A CA 1
ATOM 3499 C C . PRO A 1 446 ? 1.917 4.644 14.932 1.00 91.69 446 PRO A C 1
ATOM 3501 O O . PRO A 1 446 ? 1.416 5.728 15.207 1.00 91.69 446 PRO A O 1
ATOM 3504 N N . HIS A 1 447 ? 1.211 3.510 15.017 1.00 93.06 447 HIS A N 1
ATOM 3505 C CA . HIS A 1 447 ? -0.198 3.496 15.443 1.00 93.06 447 HIS A CA 1
ATOM 3506 C C . HIS A 1 447 ? -0.399 3.915 16.912 1.00 93.06 447 HIS A C 1
ATOM 3508 O O . HIS A 1 447 ? -1.375 4.598 17.219 1.00 93.06 447 HIS A O 1
ATOM 3514 N N . LEU A 1 448 ? 0.525 3.554 17.813 1.00 93.62 448 LEU A N 1
ATOM 3515 C CA . LEU A 1 448 ? 0.478 3.977 19.217 1.00 93.62 448 LEU A CA 1
ATOM 3516 C C . LEU A 1 448 ? 0.684 5.486 19.349 1.00 93.62 448 LEU A C 1
ATOM 3518 O O . LEU A 1 448 ? -0.003 6.130 20.134 1.00 93.62 448 LEU A O 1
ATOM 3522 N N . ARG A 1 449 ? 1.589 6.063 18.554 1.00 92.12 449 ARG A N 1
ATOM 3523 C CA . ARG A 1 449 ? 1.823 7.512 18.531 1.00 92.12 449 ARG A CA 1
ATOM 3524 C C . ARG A 1 449 ? 0.561 8.284 18.151 1.00 92.12 449 ARG A C 1
ATOM 3526 O O . ARG A 1 449 ? 0.237 9.256 18.827 1.00 92.12 449 ARG A O 1
ATOM 3533 N N . SER A 1 450 ? -0.192 7.816 17.151 1.00 91.56 450 SER A N 1
ATOM 3534 C CA . SER A 1 450 ? -1.472 8.436 16.787 1.00 91.56 450 SER A CA 1
ATOM 3535 C C . SER A 1 450 ? -2.502 8.364 17.919 1.00 91.56 450 SER A C 1
ATOM 3537 O O . SER A 1 450 ? -3.223 9.333 18.147 1.00 91.56 450 SER A O 1
ATOM 3539 N N . LEU A 1 451 ? -2.554 7.248 18.660 1.00 93.81 451 LEU A N 1
ATOM 3540 C CA . LEU A 1 451 ? -3.411 7.116 19.844 1.00 93.81 451 LEU A CA 1
ATOM 3541 C C . LEU A 1 451 ? -2.991 8.089 20.957 1.00 93.81 451 LEU A C 1
ATOM 3543 O O . LEU A 1 451 ? -3.839 8.802 21.483 1.00 93.81 451 LEU A O 1
ATOM 3547 N N . LEU A 1 452 ? -1.700 8.154 21.293 1.00 92.75 452 LEU A N 1
ATOM 3548 C CA . LEU A 1 452 ? -1.183 9.063 22.324 1.00 92.75 452 LEU A CA 1
ATOM 3549 C C . LEU A 1 452 ? -1.463 10.527 21.980 1.00 92.75 452 LEU A C 1
ATOM 3551 O O . LEU A 1 452 ? -1.889 11.287 22.842 1.00 92.75 452 LEU A O 1
ATOM 3555 N N . ARG A 1 453 ? -1.298 10.913 20.711 1.00 89.56 453 ARG A N 1
ATOM 3556 C CA . ARG A 1 453 ? -1.638 12.258 20.236 1.00 89.56 453 ARG A CA 1
ATOM 3557 C C . ARG A 1 453 ? -3.133 12.551 20.357 1.00 89.56 453 ARG A C 1
ATOM 3559 O O . ARG A 1 453 ? -3.520 13.660 20.714 1.00 89.56 453 ARG A O 1
ATOM 3566 N N . HIS A 1 454 ? -3.987 11.573 20.057 1.00 91.31 454 HIS A N 1
ATOM 3567 C CA . HIS A 1 454 ? -5.423 11.743 20.247 1.00 91.31 454 HIS A CA 1
ATOM 3568 C C . HIS A 1 454 ? -5.776 11.915 21.732 1.00 91.31 454 HIS A C 1
ATOM 3570 O O . HIS A 1 454 ? -6.503 12.845 22.073 1.00 91.31 454 HIS A O 1
ATOM 3576 N N . LEU A 1 455 ? -5.213 11.086 22.615 1.00 92.12 455 LEU A N 1
ATOM 3577 C CA . LEU A 1 455 ? -5.399 11.196 24.065 1.00 92.12 455 LEU A CA 1
ATOM 3578 C C . LEU A 1 455 ? -4.871 12.530 24.624 1.00 92.12 455 LEU A C 1
ATOM 3580 O O . LEU A 1 455 ? -5.503 13.129 25.490 1.00 92.12 455 LEU A O 1
ATOM 3584 N N . GLU A 1 456 ? -3.765 13.051 24.092 1.00 90.81 456 GLU A N 1
ATOM 3585 C CA . GLU A 1 456 ? -3.284 14.401 24.408 1.00 90.81 456 GLU A CA 1
ATOM 3586 C C . GLU A 1 456 ? -4.292 15.473 23.977 1.00 90.81 456 GLU A C 1
ATOM 3588 O O . GLU A 1 456 ? -4.575 16.397 24.738 1.00 90.81 456 GLU A O 1
ATOM 3593 N N . SER A 1 457 ? -4.889 15.339 22.787 1.00 88.25 457 SER A N 1
ATOM 3594 C CA . SER A 1 457 ? -5.860 16.321 22.283 1.00 88.25 457 SER A CA 1
ATOM 3595 C C . SER A 1 457 ? -7.122 16.440 23.145 1.00 88.25 457 SER A C 1
ATOM 3597 O O . SER A 1 457 ? -7.761 17.492 23.140 1.00 88.25 457 SER A O 1
ATOM 3599 N N . ILE A 1 458 ? -7.453 15.392 23.907 1.00 90.25 458 ILE A N 1
ATOM 3600 C CA . ILE A 1 458 ? -8.555 15.384 24.879 1.00 90.25 458 ILE A CA 1
ATOM 3601 C C . ILE A 1 458 ? -8.090 15.643 26.325 1.00 90.25 458 ILE A C 1
ATOM 3603 O O . ILE A 1 458 ? -8.920 15.670 27.227 1.00 90.25 458 ILE A O 1
ATOM 3607 N N . GLY A 1 459 ? -6.793 15.889 26.547 1.00 89.31 459 GLY A N 1
ATOM 3608 C CA . GLY A 1 459 ? -6.222 16.277 27.842 1.00 89.31 459 GLY A CA 1
ATOM 3609 C C . GLY A 1 459 ? -5.894 15.126 28.797 1.00 89.31 459 GLY A C 1
ATOM 3610 O O . GLY A 1 459 ? -5.686 15.374 29.982 1.00 89.31 459 GLY A O 1
ATOM 3611 N N . GLU A 1 460 ? -5.842 13.885 28.309 1.00 88.50 460 GLU A N 1
ATOM 3612 C CA . GLU A 1 460 ? -5.709 12.683 29.148 1.00 88.50 460 GLU A CA 1
ATOM 3613 C C . GLU A 1 460 ? -4.259 12.213 29.341 1.00 88.50 460 GLU A C 1
ATOM 3615 O O . GLU A 1 460 ? -3.949 11.564 30.335 1.00 88.50 460 GLU A O 1
ATOM 3620 N N . THR A 1 461 ? -3.355 12.516 28.404 1.00 87.31 461 THR A N 1
ATOM 3621 C CA . THR A 1 461 ? -1.936 12.120 28.488 1.00 87.31 461 THR A CA 1
ATOM 3622 C C . THR A 1 461 ? -1.030 13.088 27.719 1.00 87.31 461 THR A C 1
ATOM 3624 O O . THR A 1 461 ? -1.494 14.082 27.164 1.00 87.31 461 THR A O 1
ATOM 3627 N N . ILE A 1 462 ? 0.271 12.803 27.687 1.00 79.19 462 ILE A N 1
ATOM 3628 C CA . ILE A 1 462 ? 1.279 13.573 26.949 1.00 79.19 462 ILE A CA 1
ATOM 3629 C C . ILE A 1 462 ? 1.602 12.837 25.643 1.00 79.19 462 ILE A C 1
ATOM 3631 O O . ILE A 1 462 ? 1.840 11.626 25.656 1.00 79.19 462 ILE A O 1
ATOM 3635 N N . SER A 1 463 ? 1.639 13.548 24.509 1.00 75.00 463 SER A N 1
ATOM 3636 C CA . SER A 1 463 ? 2.024 12.923 23.238 1.00 75.00 463 SER A CA 1
ATOM 3637 C C . SER A 1 463 ? 3.494 12.503 23.240 1.00 75.00 463 SER A C 1
ATOM 3639 O O . SER A 1 463 ? 4.356 13.094 23.893 1.00 75.00 463 SER A O 1
ATOM 3641 N N . ALA A 1 464 ? 3.806 11.492 22.433 1.00 74.94 464 ALA A N 1
ATOM 3642 C CA . ALA A 1 464 ? 5.186 11.167 22.120 1.00 74.94 464 ALA A CA 1
ATOM 3643 C C . ALA A 1 464 ? 5.860 12.334 21.367 1.00 74.94 464 ALA A C 1
ATOM 3645 O O . ALA A 1 464 ? 5.230 13.004 20.542 1.00 74.94 464 ALA A O 1
ATOM 3646 N N . SER A 1 465 ? 7.153 12.556 21.627 1.00 74.06 465 SER A N 1
ATOM 3647 C CA . SER A 1 465 ? 7.980 13.523 20.890 1.00 74.06 465 SER A CA 1
ATOM 3648 C C . SER A 1 465 ? 8.003 13.206 19.393 1.00 74.06 465 SER A C 1
ATOM 3650 O O . SER A 1 465 ? 7.789 12.055 19.019 1.00 74.06 465 SER A O 1
ATOM 3652 N N . SER A 1 466 ? 8.297 14.190 18.536 1.00 76.38 466 SER A N 1
ATOM 3653 C CA . SER A 1 466 ? 8.490 13.963 17.090 1.00 76.38 466 SER A CA 1
ATOM 3654 C C . SER A 1 466 ? 9.457 12.801 16.826 1.00 76.38 466 SER A C 1
ATOM 3656 O O . SER A 1 466 ? 10.435 12.624 17.556 1.00 76.38 466 SER A O 1
ATOM 3658 N N . GLU A 1 467 ? 9.138 11.980 15.826 1.00 83.06 467 GLU A N 1
ATOM 3659 C CA . GLU A 1 467 ? 9.887 10.767 15.517 1.00 83.06 467 GLU A CA 1
ATOM 3660 C C . GLU A 1 467 ? 11.115 11.095 14.643 1.00 83.06 467 GLU A C 1
ATOM 3662 O O . GLU A 1 467 ? 10.934 11.576 13.521 1.00 83.06 467 GLU A O 1
ATOM 3667 N N . PRO A 1 468 ? 12.360 10.822 15.096 1.00 78.56 468 PRO A N 1
ATOM 3668 C CA . PRO A 1 468 ? 13.579 11.250 14.395 1.00 78.56 468 PRO A CA 1
ATOM 3669 C C . PRO A 1 468 ? 13.693 10.752 12.950 1.00 78.56 468 PRO A C 1
ATOM 3671 O O . PRO A 1 468 ? 14.258 11.434 12.098 1.00 78.56 468 PRO A O 1
ATOM 3674 N N . THR A 1 469 ? 13.124 9.580 12.657 1.00 78.69 469 THR A N 1
ATOM 3675 C CA . THR A 1 469 ? 13.127 8.982 11.312 1.00 78.69 469 THR A CA 1
ATOM 3676 C C . THR A 1 469 ? 12.131 9.635 10.346 1.00 78.69 469 THR A C 1
ATOM 3678 O O . THR A 1 469 ? 12.187 9.380 9.143 1.00 78.69 469 THR A O 1
ATOM 3681 N N . GLY A 1 470 ? 11.185 10.442 10.844 1.00 80.50 470 GLY A N 1
ATOM 3682 C CA . GLY A 1 470 ? 10.068 10.991 10.064 1.00 80.50 470 GLY A CA 1
ATOM 3683 C C . GLY A 1 470 ? 8.982 9.965 9.692 1.00 80.50 470 GLY A C 1
ATOM 3684 O O . GLY A 1 470 ? 8.085 10.263 8.885 1.00 80.50 470 GLY A O 1
ATOM 3685 N N . ILE A 1 471 ? 9.049 8.750 10.250 1.00 84.19 471 ILE A N 1
ATOM 3686 C CA . ILE A 1 471 ? 8.068 7.676 10.054 1.00 84.19 471 ILE A CA 1
ATOM 3687 C C . ILE A 1 471 ? 6.950 7.805 11.096 1.00 84.19 471 ILE A C 1
ATOM 3689 O O . ILE A 1 471 ? 6.978 7.213 12.169 1.00 84.19 471 ILE A O 1
ATOM 3693 N N . GLU A 1 472 ? 5.935 8.589 10.759 1.00 84.69 472 GLU A N 1
ATOM 3694 C CA . GLU A 1 472 ? 4.726 8.785 11.568 1.00 84.69 472 GLU A CA 1
ATOM 3695 C C . GLU A 1 472 ? 3.511 9.033 10.664 1.00 84.69 472 GLU A C 1
ATOM 3697 O O . GLU A 1 472 ? 3.651 9.148 9.447 1.00 84.69 472 GLU A O 1
ATOM 3702 N N . TRP A 1 473 ? 2.286 9.075 11.180 1.00 88.00 473 TRP A N 1
ATOM 3703 C CA . TRP A 1 473 ? 1.166 9.472 10.320 1.00 88.00 473 TRP A CA 1
ATOM 3704 C C . TRP A 1 473 ? 1.258 10.964 9.998 1.00 88.00 473 TRP A C 1
ATOM 3706 O O . TRP A 1 473 ? 1.720 11.749 10.820 1.00 88.00 473 TRP A O 1
ATOM 3716 N N . LEU A 1 474 ? 0.794 11.394 8.818 1.00 86.38 474 LEU A N 1
ATOM 3717 C CA . LEU A 1 474 ? 0.786 12.827 8.470 1.00 86.38 474 LEU A CA 1
ATOM 3718 C C . LEU A 1 474 ? 0.040 13.686 9.498 1.00 86.38 474 LEU A C 1
ATOM 3720 O O . LEU A 1 474 ? 0.387 14.844 9.723 1.00 86.38 474 LEU A O 1
ATOM 3724 N N . ARG A 1 475 ? -0.972 13.105 10.148 1.00 84.56 475 ARG A N 1
ATOM 3725 C CA . ARG A 1 475 ? -1.707 13.759 11.232 1.00 84.56 475 ARG A CA 1
ATOM 3726 C C . ARG A 1 475 ? -0.817 14.077 12.440 1.00 84.56 475 ARG A C 1
ATOM 3728 O O . ARG A 1 475 ? -1.088 15.056 13.143 1.00 84.56 475 ARG A O 1
ATOM 3735 N N . ASP A 1 476 ? 0.233 13.284 12.640 1.00 81.62 476 ASP A N 1
ATOM 3736 C CA . ASP A 1 476 ? 1.153 13.340 13.774 1.00 81.62 476 ASP A CA 1
ATOM 3737 C C . ASP A 1 476 ? 2.352 14.265 13.513 1.00 81.62 476 ASP A C 1
ATOM 3739 O O . ASP A 1 476 ? 2.916 14.827 14.450 1.00 81.62 476 ASP A O 1
ATOM 3743 N N . SER A 1 477 ? 2.687 14.537 12.250 1.00 76.38 477 SER A N 1
ATOM 3744 C CA . SER A 1 477 ? 3.895 15.295 11.900 1.00 76.38 477 SER A CA 1
ATOM 3745 C C . SER A 1 477 ? 3.781 16.817 12.029 1.00 76.38 477 SER A C 1
ATOM 3747 O O . SER A 1 477 ? 4.728 17.534 11.720 1.00 76.38 477 SER A O 1
ATOM 3749 N N . GLY A 1 478 ? 2.612 17.343 12.417 1.00 72.19 478 GLY A N 1
ATOM 3750 C CA . GLY A 1 478 ? 2.363 18.792 12.505 1.00 72.19 478 GLY A CA 1
ATOM 3751 C C . GLY A 1 478 ? 2.387 19.527 11.155 1.00 72.19 478 GLY A C 1
ATOM 3752 O O . GLY A 1 478 ? 2.309 20.752 11.123 1.00 72.19 478 GLY A O 1
ATOM 3753 N N . LEU A 1 479 ? 2.483 18.784 10.049 1.00 79.62 479 LEU A N 1
ATOM 3754 C CA . LEU A 1 479 ? 2.423 19.306 8.686 1.00 79.62 479 LEU A CA 1
ATOM 3755 C C . LEU A 1 479 ? 0.965 19.499 8.255 1.00 79.62 479 LEU A C 1
ATOM 3757 O O . LEU A 1 479 ? 0.038 18.993 8.894 1.00 79.62 479 LEU A O 1
ATOM 3761 N N . ASP A 1 480 ? 0.766 20.201 7.138 1.00 85.56 480 ASP A N 1
ATOM 3762 C CA . ASP A 1 480 ? -0.545 20.332 6.503 1.00 85.56 480 ASP A CA 1
ATOM 3763 C C . ASP A 1 480 ? -1.012 18.986 5.928 1.00 85.56 480 ASP A C 1
ATOM 3765 O O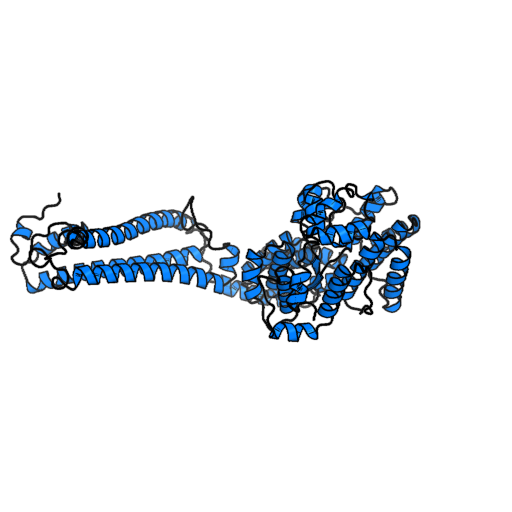 . ASP A 1 480 ? -0.823 18.653 4.754 1.00 85.56 480 ASP A O 1
ATOM 3769 N N . TRP A 1 481 ? -1.610 18.182 6.802 1.00 89.06 481 TRP A N 1
ATOM 3770 C CA . TRP A 1 481 ? -2.115 16.867 6.454 1.00 89.06 481 TRP A CA 1
ATOM 3771 C C . TRP A 1 481 ? -3.311 16.956 5.502 1.00 89.06 481 TRP A C 1
ATOM 3773 O O . TRP A 1 481 ? -3.497 16.038 4.714 1.00 89.06 481 TRP A O 1
ATOM 3783 N N . VAL A 1 482 ? -4.092 18.043 5.512 1.00 90.31 482 VAL A N 1
ATOM 3784 C CA . VAL A 1 482 ? -5.317 18.171 4.701 1.00 90.31 482 VAL A CA 1
ATOM 3785 C C . VAL A 1 482 ? -4.994 18.080 3.213 1.00 90.31 482 VAL A C 1
ATOM 3787 O O . VAL A 1 482 ? -5.686 17.382 2.474 1.00 90.31 482 VAL A O 1
ATOM 3790 N N . ASN A 1 483 ? -3.918 18.741 2.787 1.00 89.25 483 ASN A N 1
ATOM 3791 C CA . ASN A 1 483 ? -3.485 18.733 1.392 1.00 89.25 483 ASN A CA 1
ATOM 3792 C C . ASN A 1 483 ? -2.545 17.562 1.073 1.00 89.25 483 ASN A C 1
ATOM 3794 O O . ASN A 1 483 ? -2.577 17.039 -0.037 1.00 89.25 483 ASN A O 1
ATOM 3798 N N . ALA A 1 484 ? -1.717 17.126 2.027 1.00 89.75 484 ALA A N 1
ATOM 3799 C CA . ALA A 1 484 ? -0.726 16.076 1.788 1.00 89.75 484 ALA A CA 1
ATOM 3800 C C . ALA A 1 484 ? -1.289 14.643 1.884 1.00 89.75 484 ALA A C 1
ATOM 3802 O O . ALA A 1 484 ? -0.678 13.717 1.345 1.00 89.75 484 ALA A O 1
ATOM 3803 N N . TRP A 1 485 ? -2.427 14.437 2.560 1.00 92.31 485 TRP A N 1
ATOM 3804 C CA . TRP A 1 485 ? -2.972 13.098 2.819 1.00 92.31 485 TRP A CA 1
ATOM 3805 C C . TRP A 1 485 ? -3.269 12.290 1.555 1.00 92.31 485 TRP A C 1
ATOM 3807 O O . TRP A 1 485 ? -2.806 11.150 1.501 1.00 92.31 485 TRP A O 1
ATOM 3817 N N . PRO A 1 486 ? -3.970 12.830 0.534 1.00 91.12 486 PRO A N 1
ATOM 3818 C CA . PRO A 1 486 ? -4.306 12.052 -0.658 1.00 91.12 486 PRO A CA 1
ATOM 3819 C C . PRO A 1 486 ? -3.085 11.519 -1.407 1.00 91.12 486 PRO A C 1
ATOM 3821 O O . PRO A 1 486 ? -3.155 10.444 -1.990 1.00 91.12 486 PRO A O 1
ATOM 3824 N N . TYR A 1 487 ? -1.972 12.255 -1.360 1.00 87.06 487 TYR A N 1
ATOM 3825 C CA . TYR A 1 487 ? -0.727 11.888 -2.031 1.00 87.06 487 TYR A CA 1
ATOM 3826 C C . TYR A 1 487 ? 0.079 10.879 -1.209 1.00 87.06 487 TYR A C 1
ATOM 3828 O O . TYR A 1 487 ? 0.533 9.868 -1.725 1.00 87.06 487 TYR A O 1
ATOM 3836 N N . ARG A 1 488 ? 0.222 11.087 0.107 1.00 86.31 488 ARG A N 1
ATOM 3837 C CA . ARG A 1 488 ? 1.043 10.171 0.918 1.00 86.31 488 ARG A CA 1
ATOM 3838 C C . ARG A 1 488 ? 0.313 8.909 1.347 1.00 86.31 488 ARG A C 1
ATOM 3840 O O . ARG A 1 488 ? 0.924 7.854 1.358 1.00 86.31 488 ARG A O 1
ATOM 3847 N N . HIS A 1 489 ? -0.960 8.985 1.718 1.00 91.75 489 HIS A N 1
ATOM 3848 C CA . HIS A 1 489 ? -1.721 7.862 2.273 1.00 91.75 489 HIS A CA 1
ATOM 3849 C C . HIS A 1 489 ? -2.847 7.450 1.318 1.00 91.75 489 HIS A C 1
ATOM 3851 O O . HIS A 1 489 ? -4.032 7.522 1.647 1.00 91.75 489 HIS A O 1
ATOM 3857 N N . THR A 1 490 ? -2.466 7.003 0.119 1.00 91.50 490 THR A N 1
ATOM 3858 C CA . THR A 1 490 ? -3.376 6.771 -1.021 1.00 91.50 490 THR A CA 1
ATOM 3859 C C . THR A 1 490 ? -4.469 5.729 -0.756 1.00 91.50 490 THR A C 1
ATOM 3861 O O . THR A 1 490 ? -5.548 5.792 -1.340 1.00 91.50 490 THR A O 1
ATOM 3864 N N . VAL A 1 491 ? -4.220 4.793 0.162 1.00 93.81 491 VAL A N 1
ATOM 3865 C CA . VAL A 1 491 ? -5.137 3.687 0.494 1.00 93.81 491 VAL A CA 1
ATOM 3866 C C . VAL A 1 491 ? -5.870 3.867 1.825 1.00 93.81 491 VAL A C 1
ATOM 3868 O O . VAL A 1 491 ? -6.842 3.158 2.078 1.00 93.81 491 VAL A O 1
ATOM 3871 N N . ALA A 1 492 ? -5.461 4.835 2.652 1.00 94.69 492 ALA A N 1
ATOM 3872 C CA . ALA A 1 492 ? -6.076 5.087 3.952 1.00 94.69 492 ALA A CA 1
ATOM 3873 C C . ALA A 1 492 ? -7.001 6.318 3.897 1.00 94.69 492 ALA A C 1
ATOM 3875 O O . ALA A 1 492 ? -6.597 7.377 3.395 1.00 94.69 492 ALA A O 1
ATOM 3876 N N . PRO A 1 493 ? -8.234 6.230 4.429 1.00 93.81 493 PRO A N 1
ATOM 3877 C CA . PRO A 1 493 ? -9.104 7.393 4.541 1.00 93.81 493 PRO A CA 1
ATOM 3878 C C . PRO A 1 493 ? -8.496 8.422 5.502 1.00 93.81 493 PRO A C 1
ATOM 3880 O O . PRO A 1 493 ? -7.778 8.072 6.437 1.00 93.81 493 PRO A O 1
ATOM 3883 N N . ALA A 1 494 ? -8.778 9.700 5.262 1.00 93.00 494 ALA A N 1
ATOM 3884 C CA . ALA A 1 494 ? -8.280 10.773 6.111 1.00 93.00 494 ALA A CA 1
ATOM 3885 C C . ALA A 1 494 ? -9.032 10.843 7.456 1.00 93.00 494 ALA A C 1
ATOM 3887 O O . ALA A 1 494 ? -10.183 10.408 7.518 1.00 93.00 494 ALA A O 1
ATOM 3888 N N . PRO A 1 495 ? -8.433 11.429 8.514 1.00 90.75 495 PRO A N 1
ATOM 3889 C CA . PRO A 1 495 ? -9.075 11.557 9.826 1.00 90.75 495 PRO A CA 1
ATOM 3890 C C . PRO A 1 495 ? -10.388 12.358 9.805 1.00 90.75 495 PRO A C 1
ATOM 3892 O O . PRO A 1 495 ? -11.280 12.094 10.601 1.00 90.75 495 PRO A O 1
ATOM 3895 N N . ALA A 1 496 ? -10.512 13.324 8.890 1.00 91.12 496 ALA A N 1
ATOM 3896 C CA . ALA A 1 496 ? -11.733 14.089 8.645 1.00 91.12 496 ALA A CA 1
ATOM 3897 C C . ALA A 1 496 ? -11.834 14.486 7.166 1.00 91.12 496 ALA A C 1
ATOM 3899 O O . ALA A 1 496 ? -10.810 14.672 6.504 1.00 91.12 496 ALA A O 1
ATOM 3900 N N . LEU A 1 497 ? -13.052 14.662 6.636 1.00 93.31 497 LEU A N 1
ATOM 3901 C CA . LEU A 1 497 ? -13.282 14.964 5.213 1.00 93.31 497 LEU A CA 1
ATOM 3902 C C . LEU A 1 497 ? -13.649 16.440 4.999 1.00 93.31 497 LEU A C 1
ATOM 3904 O O . LEU A 1 497 ? -14.693 16.789 4.437 1.00 93.31 497 LEU A O 1
ATOM 3908 N N . VAL A 1 498 ? -12.748 17.314 5.460 1.00 92.19 498 VAL A N 1
ATOM 3909 C CA . VAL A 1 498 ? -12.914 18.779 5.479 1.00 92.19 498 VAL A CA 1
ATOM 3910 C C . VAL A 1 498 ? -13.103 19.355 4.070 1.00 92.19 498 VAL A C 1
ATOM 3912 O O . VAL A 1 498 ? -13.889 20.282 3.862 1.00 92.19 498 VAL A O 1
ATOM 3915 N N . THR A 1 499 ? -12.400 18.796 3.081 1.00 93.44 499 THR A N 1
ATOM 3916 C CA . THR A 1 499 ? -12.417 19.258 1.688 1.00 93.44 499 THR A CA 1
ATOM 3917 C C . THR A 1 499 ? -13.089 18.241 0.766 1.00 93.44 499 THR A C 1
ATOM 3919 O O . THR A 1 499 ? -13.152 17.043 1.043 1.00 93.44 499 THR A O 1
ATOM 3922 N N . LYS A 1 500 ? -13.561 18.710 -0.397 1.00 92.94 500 LYS A N 1
ATOM 3923 C CA . LYS A 1 500 ? -14.103 17.826 -1.447 1.00 92.94 500 LYS A CA 1
ATOM 3924 C C . LYS A 1 500 ? -13.061 16.830 -1.962 1.00 92.94 500 LYS A C 1
ATOM 3926 O O . LYS A 1 500 ? -13.427 15.741 -2.393 1.00 92.94 500 LYS A O 1
ATOM 3931 N N . GLU A 1 501 ? -11.787 17.212 -1.956 1.00 93.69 501 GLU A N 1
ATOM 3932 C CA . GLU A 1 501 ? -10.680 16.342 -2.360 1.00 93.69 501 GLU A CA 1
ATOM 3933 C C . GLU A 1 501 ? -10.511 15.192 -1.373 1.00 93.69 501 GLU A C 1
ATOM 3935 O O . GLU A 1 501 ? -10.484 14.044 -1.802 1.00 93.69 501 GLU A O 1
ATOM 3940 N N . LEU A 1 502 ? -10.550 15.469 -0.065 1.00 94.62 502 LEU A N 1
ATOM 3941 C CA . LEU A 1 502 ? -10.514 14.431 0.966 1.00 94.62 502 LEU A CA 1
ATOM 3942 C C . LEU A 1 502 ? -11.728 13.495 0.909 1.00 94.62 502 LEU A C 1
ATOM 3944 O O . LEU A 1 502 ? -11.578 12.295 1.109 1.00 94.62 502 LEU A O 1
ATOM 3948 N N . GLN A 1 503 ? -12.918 14.005 0.579 1.00 94.62 503 GLN A N 1
ATOM 3949 C CA . GLN A 1 503 ? -14.114 13.169 0.392 1.00 94.62 503 GLN A CA 1
ATOM 3950 C C . GLN A 1 503 ? -13.959 12.196 -0.783 1.00 94.62 503 GLN A C 1
ATOM 3952 O O . GLN A 1 503 ? -14.276 11.012 -0.661 1.00 94.62 503 GLN A O 1
ATOM 3957 N N . LYS A 1 504 ? -13.469 12.689 -1.928 1.00 95.00 504 LYS A N 1
ATOM 3958 C CA . LYS A 1 504 ? -13.172 11.847 -3.097 1.00 95.00 504 LYS A CA 1
ATOM 3959 C C . LYS A 1 504 ? -12.090 10.827 -2.769 1.00 95.00 504 LYS A C 1
ATOM 3961 O O . LYS A 1 504 ? -12.286 9.647 -3.041 1.00 95.00 504 LYS A O 1
ATOM 3966 N N . HIS A 1 505 ? -11.007 11.288 -2.144 1.00 95.00 505 HIS A N 1
ATOM 3967 C CA . HIS A 1 505 ? -9.896 10.459 -1.699 1.00 95.00 505 HIS A CA 1
ATOM 3968 C C . HIS A 1 505 ? -10.380 9.328 -0.798 1.00 95.00 505 HIS A C 1
ATOM 3970 O O . HIS A 1 505 ? -10.163 8.174 -1.123 1.00 95.00 505 HIS A O 1
ATOM 3976 N N . ALA A 1 506 ? -11.116 9.620 0.276 1.00 94.94 506 ALA A N 1
ATOM 3977 C CA . ALA A 1 506 ? -11.592 8.595 1.204 1.00 94.94 506 ALA A CA 1
ATOM 3978 C C . ALA A 1 506 ? -12.459 7.530 0.513 1.00 94.94 506 ALA A C 1
ATOM 3980 O O . ALA A 1 506 ? -12.302 6.341 0.786 1.00 94.94 506 ALA A O 1
ATOM 3981 N N . TRP A 1 507 ? -13.323 7.940 -0.424 1.00 95.69 507 TRP A N 1
ATOM 3982 C CA . TRP A 1 507 ? -14.122 7.010 -1.224 1.00 95.69 507 TRP A CA 1
ATOM 3983 C C . TRP A 1 507 ? -13.269 6.135 -2.156 1.00 95.69 507 TRP A C 1
ATOM 3985 O O . TRP A 1 507 ? -13.575 4.958 -2.327 1.00 95.69 507 TRP A O 1
ATOM 3995 N N . GLN A 1 508 ? -12.200 6.682 -2.740 1.00 94.44 508 GLN A N 1
ATOM 3996 C CA . GLN A 1 508 ? -11.278 5.956 -3.625 1.00 94.44 508 GLN A CA 1
ATOM 3997 C C . GLN A 1 508 ? -10.247 5.101 -2.870 1.00 94.44 508 GLN A C 1
ATOM 3999 O O . GLN A 1 508 ? -9.812 4.062 -3.368 1.00 94.44 508 GLN A O 1
ATOM 4004 N N . ALA A 1 509 ? -9.872 5.518 -1.666 1.00 94.69 509 ALA A N 1
ATOM 4005 C CA . ALA A 1 509 ? -8.957 4.822 -0.779 1.00 94.69 509 ALA A CA 1
ATOM 4006 C C . ALA A 1 509 ? -9.634 3.569 -0.207 1.00 94.69 509 ALA A C 1
ATOM 4008 O O . ALA A 1 509 ? -9.193 2.442 -0.452 1.00 94.69 509 ALA A O 1
ATOM 4009 N N . ASN A 1 510 ? -10.756 3.760 0.497 1.00 95.69 510 ASN A N 1
ATOM 4010 C CA . ASN A 1 510 ? -11.505 2.677 1.122 1.00 95.69 510 ASN A CA 1
ATOM 4011 C C . ASN A 1 510 ? -13.003 3.015 1.242 1.00 95.69 510 ASN A C 1
ATOM 4013 O O . ASN A 1 510 ? -13.439 3.708 2.162 1.00 95.69 510 ASN A O 1
ATOM 4017 N N . GLY A 1 511 ? -13.820 2.470 0.338 1.00 94.62 511 GLY A N 1
ATOM 4018 C CA . GLY A 1 511 ? -15.261 2.714 0.245 1.00 94.62 511 GLY A CA 1
ATOM 4019 C C . GLY A 1 511 ? -16.057 2.290 1.480 1.00 94.62 511 GLY A C 1
ATOM 4020 O O . GLY A 1 511 ? -17.165 2.775 1.705 1.00 94.62 511 GLY A O 1
ATOM 4021 N N . TRP A 1 512 ? -15.491 1.439 2.337 1.00 95.12 512 TRP A N 1
ATOM 4022 C CA . TRP A 1 512 ? -16.100 1.112 3.622 1.00 95.12 512 TRP A CA 1
ATOM 4023 C C . TRP A 1 512 ? -16.180 2.303 4.583 1.00 95.12 512 TRP A C 1
ATOM 4025 O O . TRP A 1 512 ? -16.879 2.208 5.582 1.00 95.12 512 TRP A O 1
ATOM 4035 N N . ILE A 1 513 ? -15.535 3.437 4.295 1.00 93.75 513 ILE A N 1
ATOM 4036 C CA . ILE A 1 513 ? -15.698 4.665 5.086 1.00 93.75 513 ILE A CA 1
ATOM 4037 C C . ILE A 1 513 ? -17.165 5.130 5.164 1.00 93.75 513 ILE A C 1
ATOM 4039 O O . ILE A 1 513 ? -17.574 5.729 6.152 1.00 93.75 513 ILE A O 1
ATOM 4043 N N . ALA A 1 514 ? -17.985 4.800 4.157 1.00 92.50 514 ALA A N 1
ATOM 4044 C CA . ALA A 1 514 ? -19.416 5.107 4.136 1.00 92.50 514 ALA A CA 1
ATOM 4045 C C . ALA A 1 514 ? -20.273 4.123 4.958 1.00 92.50 514 ALA A C 1
ATOM 4047 O O . ALA A 1 514 ? -21.490 4.272 4.996 1.00 92.50 514 ALA A O 1
ATOM 4048 N N . PHE A 1 515 ? -19.674 3.093 5.565 1.00 92.19 515 PHE A N 1
ATOM 4049 C CA . PHE A 1 515 ? -20.388 1.962 6.164 1.00 92.19 515 PHE A CA 1
ATOM 4050 C C . PHE A 1 515 ? -21.083 2.267 7.498 1.00 92.19 515 PHE A C 1
ATOM 4052 O O . PHE A 1 515 ? -21.861 1.443 7.969 1.00 92.19 515 PHE A O 1
ATOM 4059 N N . GLY A 1 516 ? -20.835 3.433 8.103 1.00 83.44 516 GLY A N 1
ATOM 4060 C CA . GLY A 1 516 ? -21.442 3.782 9.391 1.00 83.44 516 GLY A CA 1
ATOM 4061 C C . GLY A 1 516 ? -22.974 3.829 9.366 1.00 83.44 516 GLY A C 1
ATOM 4062 O O . GLY A 1 516 ? -23.611 3.392 10.318 1.00 83.44 516 GLY A O 1
ATOM 4063 N N . ASP A 1 517 ? -23.568 4.279 8.256 1.00 85.12 517 ASP A N 1
ATOM 4064 C CA . ASP A 1 517 ? -25.012 4.201 8.015 1.00 85.12 517 ASP A CA 1
ATOM 4065 C C . ASP A 1 517 ? -25.297 3.300 6.807 1.00 85.12 517 ASP A C 1
ATOM 4067 O O . ASP A 1 517 ? -24.845 3.567 5.692 1.00 85.12 517 ASP A O 1
ATOM 4071 N N . GLU A 1 518 ? -26.082 2.242 7.014 1.00 84.44 518 GLU A N 1
ATOM 4072 C CA . GLU A 1 518 ? -26.391 1.240 5.990 1.00 84.44 518 GLU A CA 1
ATOM 4073 C C . GLU A 1 518 ? -27.101 1.854 4.771 1.00 84.44 518 GLU A C 1
ATOM 4075 O O . GLU A 1 518 ? -26.823 1.489 3.622 1.00 84.44 518 GLU A O 1
ATOM 4080 N N . ASN A 1 519 ? -27.977 2.840 4.995 1.00 86.19 519 ASN A N 1
ATOM 4081 C CA . ASN A 1 519 ? -28.666 3.539 3.913 1.00 86.19 519 ASN A CA 1
ATOM 4082 C C . ASN A 1 519 ? -27.686 4.374 3.086 1.00 86.19 519 ASN A C 1
ATOM 4084 O O . ASN A 1 519 ? -27.679 4.292 1.853 1.00 86.19 519 ASN A O 1
ATOM 4088 N N . THR A 1 520 ? -26.838 5.155 3.753 1.00 88.19 520 THR A N 1
ATOM 4089 C CA . THR A 1 520 ? -25.772 5.941 3.124 1.00 88.19 520 THR A CA 1
ATOM 4090 C C . THR A 1 520 ? -24.810 5.044 2.355 1.00 88.19 520 THR A C 1
ATOM 4092 O O . THR A 1 520 ? -24.534 5.322 1.188 1.00 88.19 520 THR A O 1
ATOM 4095 N N . PHE A 1 521 ? -24.385 3.925 2.939 1.00 91.44 521 PHE A N 1
ATOM 4096 C CA . PHE A 1 521 ? -23.494 2.954 2.313 1.00 91.44 521 PHE A CA 1
ATOM 4097 C C . PHE A 1 521 ? -24.081 2.363 1.027 1.00 91.44 521 PHE A C 1
ATOM 4099 O O . PHE A 1 521 ? -23.460 2.404 -0.039 1.00 91.44 521 PHE A O 1
ATOM 4106 N N . ASN A 1 522 ? -25.314 1.857 1.092 1.00 90.94 522 ASN A N 1
ATOM 4107 C CA . ASN A 1 522 ? -25.980 1.253 -0.058 1.00 90.94 522 ASN A CA 1
ATOM 4108 C C . ASN A 1 522 ? -26.267 2.282 -1.160 1.00 90.94 522 ASN A C 1
ATOM 4110 O O . ASN A 1 522 ? -26.112 1.984 -2.348 1.00 90.94 522 ASN A O 1
ATOM 4114 N N . ASN A 1 523 ? -26.624 3.513 -0.791 1.00 91.50 523 ASN A N 1
ATOM 4115 C CA . ASN A 1 523 ? -26.811 4.602 -1.745 1.00 91.50 523 ASN A CA 1
ATOM 4116 C C . ASN A 1 523 ? -25.485 5.083 -2.356 1.00 91.50 523 ASN A C 1
ATOM 4118 O O . ASN A 1 523 ? -25.461 5.439 -3.536 1.00 91.50 523 ASN A O 1
ATOM 4122 N N . ALA A 1 524 ? -24.386 5.072 -1.598 1.00 91.38 524 ALA A N 1
ATOM 4123 C CA . ALA A 1 524 ? -23.060 5.445 -2.085 1.00 91.38 524 ALA A CA 1
ATOM 4124 C C . ALA A 1 524 ? -22.561 4.437 -3.123 1.00 91.38 524 ALA A C 1
ATOM 4126 O O . ALA A 1 524 ? -22.192 4.846 -4.224 1.00 91.38 524 ALA A O 1
ATOM 4127 N N . LYS A 1 525 ? -22.684 3.132 -2.836 1.00 91.62 525 LYS A N 1
ATOM 4128 C CA . LYS A 1 525 ? -22.373 2.054 -3.791 1.00 91.62 525 LYS A CA 1
ATOM 4129 C C . LYS A 1 525 ? -23.168 2.193 -5.092 1.00 91.62 525 LYS A C 1
ATOM 4131 O O . LYS A 1 525 ? -22.588 2.152 -6.173 1.00 91.62 525 LYS A O 1
ATOM 4136 N N . LYS A 1 526 ? -24.483 2.448 -5.011 1.00 90.19 526 LYS A N 1
ATOM 4137 C CA . LYS A 1 526 ? -25.343 2.665 -6.197 1.00 90.19 526 LYS A CA 1
ATOM 4138 C C . LYS A 1 526 ? -24.898 3.852 -7.056 1.00 90.19 526 LYS A C 1
ATOM 4140 O O . LYS A 1 526 ? -25.088 3.834 -8.267 1.00 90.19 526 LYS A O 1
ATOM 4145 N N . LYS A 1 527 ? -24.322 4.887 -6.440 1.00 91.44 527 LYS A N 1
ATOM 4146 C CA . LYS A 1 527 ? -23.807 6.074 -7.136 1.00 91.44 527 LYS A CA 1
ATOM 4147 C C . LYS A 1 527 ? -22.391 5.891 -7.693 1.00 91.44 527 LYS A C 1
ATOM 4149 O O . LYS A 1 527 ? -21.934 6.793 -8.395 1.00 91.44 527 LYS A O 1
ATOM 4154 N N . SER A 1 528 ? -21.718 4.767 -7.415 1.00 91.19 528 SER A N 1
ATOM 4155 C CA . SER A 1 528 ? -20.370 4.435 -7.902 1.00 91.19 528 SER A CA 1
ATOM 4156 C C . SER A 1 528 ? -19.409 5.626 -7.733 1.00 91.19 528 SER A C 1
ATOM 4158 O O . SER A 1 528 ? -19.176 6.074 -6.610 1.00 91.19 528 SER A O 1
ATOM 4160 N N . THR A 1 529 ? -18.907 6.216 -8.819 1.00 90.31 529 THR A N 1
ATOM 4161 C CA . THR A 1 529 ? -17.975 7.358 -8.809 1.00 90.31 529 THR A CA 1
ATOM 4162 C C . THR A 1 529 ? -18.520 8.613 -8.125 1.00 90.31 529 THR A C 1
ATOM 4164 O O . THR A 1 529 ? -17.743 9.438 -7.657 1.00 90.31 529 THR A O 1
ATOM 4167 N N . ALA A 1 530 ? -19.842 8.788 -8.030 1.00 92.50 530 ALA A N 1
ATOM 4168 C CA . ALA A 1 530 ? -20.471 9.906 -7.324 1.00 92.50 530 ALA A CA 1
ATOM 4169 C C . ALA A 1 530 ? -20.812 9.590 -5.854 1.00 92.50 530 ALA A C 1
ATOM 4171 O O . ALA A 1 530 ? -21.408 10.437 -5.181 1.00 92.50 530 ALA A O 1
ATOM 4172 N N . GLY A 1 531 ? -20.443 8.403 -5.354 1.00 90.94 531 GLY A N 1
ATOM 4173 C CA . GLY A 1 531 ? -20.693 7.955 -3.980 1.00 90.94 531 GLY A CA 1
ATOM 4174 C C . GLY A 1 531 ? -20.102 8.886 -2.921 1.00 90.94 531 GLY A C 1
ATOM 4175 O O . GLY A 1 531 ? -20.778 9.193 -1.941 1.00 90.94 531 GLY A O 1
ATOM 4176 N N . TRP A 1 532 ? -18.923 9.464 -3.184 1.00 93.69 532 TRP A N 1
ATOM 4177 C CA . TRP A 1 532 ? -18.259 10.428 -2.293 1.00 93.69 532 TRP A CA 1
ATOM 4178 C C . TRP A 1 532 ? -19.133 11.630 -1.906 1.00 93.69 532 TRP A C 1
ATOM 4180 O O . TRP A 1 532 ? -18.942 12.209 -0.843 1.00 93.69 532 TRP A O 1
ATOM 4190 N N . LYS A 1 533 ? -20.125 12.013 -2.726 1.00 93.38 533 LYS A N 1
ATOM 4191 C CA . LYS A 1 533 ? -21.026 13.138 -2.410 1.00 93.38 533 LYS A CA 1
ATOM 4192 C C . LYS A 1 533 ? -21.883 12.881 -1.172 1.00 93.38 533 LYS A C 1
ATOM 4194 O O . LYS A 1 533 ? -22.346 13.833 -0.551 1.00 93.38 533 LYS A O 1
ATOM 4199 N N . LEU A 1 534 ? -22.119 11.613 -0.836 1.00 91.62 534 LEU A N 1
ATOM 4200 C CA . LEU A 1 534 ? -22.850 11.225 0.368 1.00 91.62 534 LEU A CA 1
ATOM 4201 C C . LEU A 1 534 ? -21.981 11.291 1.631 1.00 91.62 534 LEU A C 1
ATOM 4203 O O . LEU A 1 534 ? -22.518 11.209 2.725 1.00 91.62 534 LEU A O 1
ATOM 4207 N N . LEU A 1 535 ? -20.672 11.522 1.489 1.00 89.44 535 LEU A N 1
ATOM 4208 C CA . LEU A 1 535 ? -19.752 11.715 2.610 1.00 89.44 535 LEU A CA 1
ATOM 4209 C C . LEU A 1 535 ? -19.678 13.177 3.088 1.00 89.44 535 LEU A C 1
ATOM 4211 O O . LEU A 1 535 ? -18.888 13.505 3.967 1.00 89.44 535 LEU A O 1
ATOM 4215 N N . ASN A 1 536 ? -20.481 14.083 2.519 1.00 87.12 536 ASN A N 1
ATOM 4216 C CA . ASN A 1 536 ? -20.408 15.519 2.811 1.00 87.12 536 ASN A CA 1
ATOM 4217 C C . ASN A 1 536 ? -20.815 15.889 4.251 1.00 87.12 536 ASN A C 1
ATOM 4219 O O . ASN A 1 536 ? -20.555 17.010 4.684 1.00 87.12 536 ASN A O 1
ATOM 4223 N N . SER A 1 537 ? -21.465 14.978 4.976 1.00 84.00 537 SER A N 1
ATOM 4224 C CA . SER A 1 537 ? -21.772 15.141 6.398 1.00 84.00 537 SER A CA 1
ATOM 4225 C C . SER A 1 537 ? -20.559 14.934 7.307 1.00 84.00 537 SER A C 1
ATOM 4227 O O . SER A 1 537 ? -20.577 15.470 8.403 1.00 84.00 537 SER A O 1
ATOM 4229 N N . TYR A 1 538 ? -19.520 14.219 6.858 1.00 87.31 538 TYR A N 1
ATOM 4230 C CA . TYR A 1 538 ? -18.383 13.805 7.689 1.00 87.31 538 TYR A CA 1
ATOM 4231 C C . TYR A 1 538 ? -17.206 14.789 7.587 1.00 87.31 538 TYR A C 1
ATOM 4233 O O . TYR A 1 538 ? -16.173 14.494 6.982 1.00 87.31 538 TYR A O 1
ATOM 4241 N N . LYS A 1 539 ? -17.375 16.009 8.099 1.00 87.81 539 LYS A N 1
ATOM 4242 C CA . LYS A 1 539 ? -16.390 17.095 7.956 1.00 87.81 539 LYS A CA 1
ATOM 4243 C C . LYS A 1 539 ? -15.428 17.218 9.128 1.00 87.81 539 LYS A C 1
ATOM 4245 O O . LYS A 1 539 ? -14.366 17.811 8.942 1.00 87.81 539 LYS A O 1
ATOM 4250 N N . THR A 1 540 ? -15.780 16.715 10.304 1.00 87.12 540 THR A N 1
ATOM 4251 C CA . THR A 1 540 ? -14.976 16.829 11.524 1.00 87.12 540 THR A CA 1
ATOM 4252 C C . THR A 1 540 ? -14.418 15.473 11.940 1.00 87.12 540 THR A C 1
ATOM 4254 O O . THR A 1 540 ? -14.926 14.425 11.553 1.00 87.12 540 THR A O 1
ATOM 4257 N N . GLU A 1 541 ? -13.344 15.478 12.735 1.00 83.25 541 GLU A N 1
ATOM 4258 C CA . GLU A 1 541 ? -12.725 14.234 13.230 1.00 83.25 541 GLU A CA 1
ATOM 4259 C C . GLU A 1 541 ? -13.676 13.441 14.137 1.00 83.25 541 GLU A C 1
ATOM 4261 O O . GLU A 1 541 ? -13.599 12.221 14.185 1.00 83.25 541 GLU A O 1
ATOM 4266 N N . SER A 1 542 ? -14.611 14.125 14.803 1.00 85.69 542 SER A N 1
ATOM 4267 C CA . SER A 1 542 ? -15.656 13.515 15.633 1.00 85.69 542 SER A CA 1
ATOM 4268 C C . SER A 1 542 ? -16.693 12.716 14.844 1.00 85.69 542 SER A C 1
ATOM 4270 O O . SER A 1 542 ? -17.457 11.968 15.445 1.00 85.69 542 SER A O 1
ATOM 4272 N N . ASP A 1 543 ? -16.764 12.899 13.523 1.00 88.44 543 ASP A N 1
ATOM 4273 C CA . ASP A 1 543 ? -17.732 12.189 12.685 1.00 88.44 543 ASP A CA 1
ATOM 4274 C C . ASP A 1 543 ? -17.323 10.723 12.453 1.00 88.44 543 ASP A C 1
ATOM 4276 O O . ASP A 1 543 ? -18.126 9.920 11.972 1.00 88.44 543 AS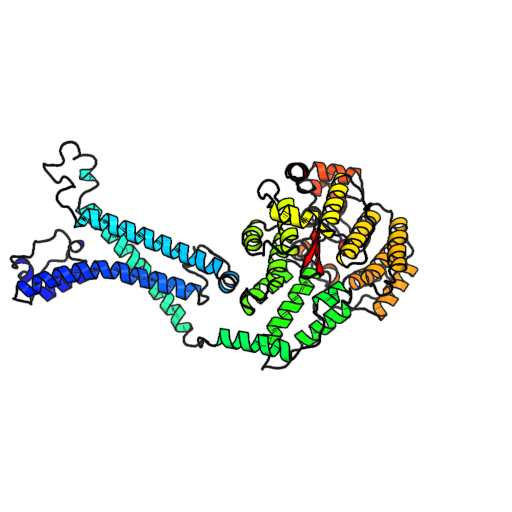P A O 1
ATOM 4280 N N . PHE A 1 544 ? -16.086 10.362 12.809 1.00 91.75 544 PHE A N 1
ATOM 4281 C CA . PHE A 1 544 ? -15.571 8.999 12.779 1.00 91.75 544 PHE A CA 1
ATOM 4282 C C . PHE A 1 544 ? -15.064 8.572 14.161 1.00 91.75 544 PHE A C 1
ATOM 4284 O O . PHE A 1 544 ? -14.628 9.411 14.950 1.00 91.75 544 PHE A O 1
ATOM 4291 N N . PRO A 1 545 ? -15.039 7.257 14.448 1.00 93.62 545 PRO A N 1
ATOM 4292 C CA . PRO A 1 545 ? -14.313 6.742 15.598 1.00 93.62 545 PRO A CA 1
ATOM 4293 C C . PRO A 1 545 ? -12.851 7.231 15.585 1.00 93.62 545 PRO A C 1
ATOM 4295 O O . PRO A 1 545 ? -12.209 7.206 14.525 1.00 93.62 545 PRO A O 1
ATOM 4298 N N . PRO A 1 546 ? -12.284 7.637 16.735 1.00 92.38 546 PRO A N 1
ATOM 4299 C CA . PRO A 1 546 ? -10.914 8.124 16.801 1.00 92.38 546 PRO A CA 1
ATOM 4300 C C . PRO A 1 546 ? -9.899 7.168 16.169 1.00 92.38 546 PRO A C 1
ATOM 4302 O O . PRO A 1 546 ? -10.004 5.940 16.295 1.00 92.38 546 PRO A O 1
ATOM 4305 N N . CYS A 1 547 ? -8.915 7.745 15.474 1.00 93.88 547 CYS A N 1
ATOM 4306 C CA . CYS A 1 547 ? -7.813 7.034 14.819 1.00 93.88 547 CYS A CA 1
ATOM 4307 C C . CYS A 1 547 ? -8.248 5.880 13.893 1.00 93.88 547 CYS A C 1
ATOM 4309 O O . CYS A 1 547 ? -7.490 4.934 13.702 1.00 93.88 547 CYS A O 1
ATOM 4311 N N . LEU A 1 548 ? -9.449 5.922 13.299 1.00 94.69 548 LEU A N 1
ATOM 4312 C CA . LEU A 1 548 ? -9.953 4.848 12.430 1.00 94.69 548 LEU A CA 1
ATOM 4313 C C . LEU A 1 548 ? -8.984 4.487 11.284 1.00 94.69 548 LEU A C 1
ATOM 4315 O O . LEU A 1 548 ? -8.825 3.318 10.937 1.00 94.69 548 LEU A O 1
ATOM 4319 N N . PHE A 1 549 ? -8.294 5.485 10.728 1.00 93.94 549 PHE A N 1
ATOM 4320 C CA . PHE A 1 549 ? -7.343 5.333 9.622 1.00 93.94 549 PHE A CA 1
ATOM 4321 C C . PHE A 1 549 ? -6.151 4.406 9.923 1.00 93.94 549 PHE A C 1
ATOM 4323 O O . PHE A 1 549 ? -5.492 3.966 8.988 1.00 93.94 549 PHE A O 1
ATOM 4330 N N . THR A 1 550 ? -5.863 4.086 11.192 1.00 94.25 550 THR A N 1
ATOM 4331 C CA . THR A 1 550 ? -4.715 3.233 11.556 1.00 94.25 550 THR A CA 1
ATOM 4332 C C . THR A 1 550 ? -4.946 1.746 11.283 1.00 94.25 550 THR A C 1
ATOM 4334 O O . THR A 1 550 ? -3.981 1.009 11.115 1.00 94.25 550 THR A O 1
ATOM 4337 N N . HIS A 1 551 ? -6.206 1.310 11.219 1.00 95.31 551 HIS A N 1
ATOM 4338 C CA . HIS A 1 551 ? -6.601 -0.101 11.098 1.00 95.31 551 HIS A CA 1
ATOM 4339 C C . HIS A 1 551 ? -7.743 -0.331 10.099 1.00 95.31 551 HIS A C 1
ATOM 4341 O O . HIS A 1 551 ? -8.167 -1.467 9.897 1.00 95.31 551 HIS A O 1
ATOM 4347 N N . MET A 1 552 ? -8.245 0.718 9.445 1.00 95.31 552 MET A N 1
ATOM 4348 C CA . MET A 1 552 ? -9.238 0.594 8.383 1.00 95.31 552 MET A CA 1
ATOM 4349 C C . MET A 1 552 ? -8.594 0.114 7.083 1.00 95.31 552 MET A C 1
ATOM 4351 O O . MET A 1 552 ? -8.076 0.913 6.306 1.00 95.31 552 MET A O 1
ATOM 4355 N N . THR A 1 553 ? -8.667 -1.191 6.833 1.00 94.94 553 THR A N 1
ATOM 4356 C CA . THR A 1 553 ? -7.975 -1.834 5.709 1.00 94.94 553 THR A CA 1
ATOM 4357 C C . THR A 1 553 ? -8.920 -2.224 4.575 1.00 94.94 553 THR A C 1
ATOM 4359 O O . THR A 1 553 ? -10.132 -2.405 4.764 1.00 94.94 553 THR A O 1
ATOM 4362 N N . GLY A 1 554 ? -8.394 -2.271 3.355 1.00 95.38 554 GLY A N 1
ATOM 4363 C CA . GLY A 1 554 ? -9.061 -2.767 2.158 1.00 95.38 554 GLY A CA 1
ATOM 4364 C C . GLY A 1 554 ? -8.581 -4.169 1.790 1.00 95.38 554 GLY A C 1
ATOM 4365 O O . GLY A 1 554 ? -8.554 -5.069 2.630 1.00 95.38 554 GLY A O 1
ATOM 4366 N N . VAL A 1 555 ? -8.250 -4.372 0.514 1.00 97.00 555 VAL A N 1
ATOM 4367 C CA . VAL A 1 555 ? -7.669 -5.632 0.040 1.00 97.00 555 VAL A CA 1
ATOM 4368 C C . VAL A 1 555 ? -6.229 -5.748 0.529 1.00 97.00 555 VAL A C 1
ATOM 4370 O O . V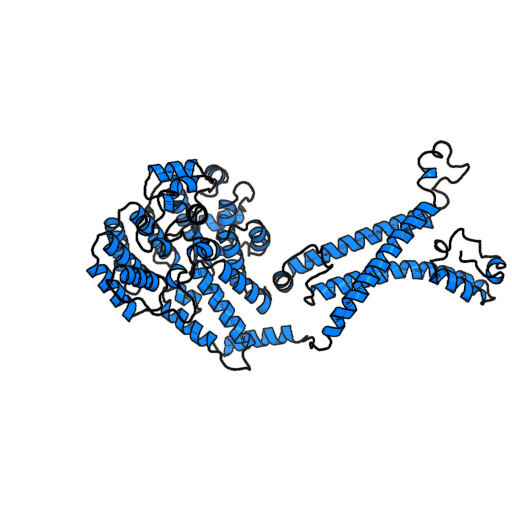AL A 1 555 ? -5.390 -4.910 0.203 1.00 97.00 555 VAL A O 1
ATOM 4373 N N . VAL A 1 556 ? -5.922 -6.837 1.235 1.00 96.50 556 VAL A N 1
ATOM 4374 C CA . VAL A 1 556 ? -4.588 -7.083 1.792 1.00 96.50 556 VAL A CA 1
ATOM 4375 C C . VAL A 1 556 ? -3.822 -8.076 0.924 1.00 96.50 556 VAL A C 1
ATOM 4377 O O . VAL A 1 556 ? -4.310 -9.166 0.623 1.00 96.50 556 VAL A O 1
ATOM 4380 N N . VAL A 1 557 ? -2.589 -7.741 0.558 1.00 95.56 557 VAL A N 1
ATOM 4381 C CA . VAL A 1 557 ? -1.643 -8.664 -0.093 1.00 95.56 557 VAL A CA 1
ATOM 4382 C C . VAL A 1 557 ? -0.378 -8.793 0.750 1.00 95.56 557 VAL A C 1
ATOM 4384 O O . VAL A 1 557 ? -0.240 -8.116 1.766 1.00 95.56 557 VAL A O 1
ATOM 4387 N N . THR A 1 558 ? 0.546 -9.670 0.357 1.00 94.25 558 THR A N 1
ATOM 4388 C CA . THR A 1 558 ? 1.869 -9.747 0.990 1.00 94.25 558 THR A CA 1
ATOM 4389 C C . THR A 1 558 ? 2.972 -9.409 0.001 1.00 94.25 558 THR A C 1
ATOM 4391 O O . THR A 1 558 ? 2.832 -9.686 -1.189 1.00 94.25 558 THR A O 1
ATOM 4394 N N . ILE A 1 559 ? 4.050 -8.809 0.509 1.00 91.81 559 ILE A N 1
ATOM 4395 C CA . ILE A 1 559 ? 5.283 -8.537 -0.232 1.00 91.81 559 ILE A CA 1
ATOM 4396 C C . ILE A 1 559 ? 6.478 -9.060 0.575 1.00 91.81 559 ILE A C 1
ATOM 4398 O O . ILE A 1 559 ? 6.844 -8.519 1.622 1.00 91.81 559 ILE A O 1
ATOM 4402 N N . GLY A 1 560 ? 7.098 -10.139 0.107 1.00 86.38 560 GLY A N 1
ATOM 4403 C CA . GLY A 1 560 ? 8.058 -10.953 0.852 1.00 86.38 560 GLY A CA 1
ATOM 4404 C C . GLY A 1 560 ? 7.516 -11.432 2.202 1.00 86.38 560 GLY A C 1
ATOM 4405 O O . GLY A 1 560 ? 8.263 -11.489 3.176 1.00 86.38 560 GLY A O 1
ATOM 4406 N N . GLY A 1 561 ? 6.212 -11.704 2.292 1.00 87.69 561 GLY A N 1
ATOM 4407 C CA . GLY A 1 561 ? 5.530 -12.105 3.528 1.00 87.69 561 GLY A CA 1
ATOM 4408 C C . GLY A 1 561 ? 5.054 -10.964 4.440 1.00 87.69 561 GLY A C 1
ATOM 4409 O O . GLY A 1 561 ? 4.314 -11.236 5.384 1.00 87.69 561 GLY A O 1
ATOM 4410 N N . MET A 1 562 ? 5.404 -9.703 4.160 1.00 92.56 562 MET A N 1
ATOM 4411 C CA . MET A 1 562 ? 4.871 -8.547 4.896 1.00 92.56 562 MET A CA 1
ATOM 4412 C C . MET A 1 562 ? 3.489 -8.171 4.374 1.00 92.56 562 MET A C 1
ATOM 4414 O O . MET A 1 562 ? 3.369 -7.936 3.171 1.00 92.56 562 MET A O 1
ATOM 4418 N N . PRO A 1 563 ? 2.458 -8.093 5.231 1.00 94.12 563 PRO A N 1
ATOM 4419 C CA . PRO A 1 563 ? 1.131 -7.686 4.801 1.00 94.12 563 PRO A CA 1
ATOM 4420 C C . PRO A 1 563 ? 1.101 -6.191 4.473 1.00 94.12 563 PRO A C 1
ATOM 4422 O O . PRO A 1 563 ? 1.624 -5.375 5.228 1.00 94.12 563 PRO A O 1
ATOM 4425 N N . VAL A 1 564 ? 0.471 -5.841 3.356 1.00 94.81 564 VAL A N 1
ATOM 4426 C CA . VAL A 1 564 ? 0.266 -4.458 2.913 1.00 94.81 564 VAL A CA 1
ATOM 4427 C C . VAL A 1 564 ? -1.163 -4.274 2.414 1.00 94.81 564 VAL A C 1
ATOM 4429 O O . VAL A 1 564 ? -1.754 -5.195 1.845 1.00 94.81 564 VAL A O 1
ATOM 4432 N N . ASP A 1 565 ? -1.715 -3.082 2.623 1.00 95.62 565 ASP A N 1
ATOM 4433 C CA . ASP A 1 565 ? -3.059 -2.723 2.171 1.00 95.62 565 ASP A CA 1
ATOM 4434 C C . ASP A 1 565 ? -3.015 -2.019 0.808 1.00 95.62 565 ASP A C 1
ATOM 4436 O O . ASP A 1 565 ? -2.293 -1.040 0.625 1.00 95.62 565 ASP A O 1
ATOM 4440 N N . LEU A 1 566 ? -3.809 -2.506 -0.144 1.00 96.19 566 LEU A N 1
ATOM 4441 C CA . LEU A 1 566 ? -3.991 -1.887 -1.461 1.00 96.19 566 LEU A CA 1
ATOM 4442 C C . LEU A 1 566 ? -5.265 -1.029 -1.536 1.00 96.19 566 LEU A C 1
ATOM 4444 O O . LEU A 1 566 ? -5.565 -0.439 -2.582 1.00 96.19 566 LEU A O 1
ATOM 4448 N N . GLY A 1 567 ? -6.027 -0.950 -0.444 1.00 95.19 567 GLY A N 1
ATOM 4449 C CA . GLY A 1 567 ? -7.303 -0.254 -0.362 1.00 95.19 567 GLY A CA 1
ATOM 4450 C C . GLY A 1 567 ? -8.442 -1.023 -1.035 1.00 95.19 567 GLY A C 1
ATOM 4451 O O . GLY A 1 567 ? -8.268 -2.108 -1.597 1.00 95.19 567 GLY A O 1
ATOM 4452 N N . LEU A 1 568 ? -9.647 -0.466 -0.958 1.00 96.25 568 LEU A N 1
ATOM 4453 C CA . LEU A 1 568 ? -10.833 -0.993 -1.638 1.00 96.25 568 LEU A CA 1
ATOM 4454 C C . LEU A 1 568 ? -11.714 0.183 -2.070 1.00 96.25 568 LEU A C 1
ATOM 4456 O O . LEU A 1 568 ? -12.527 0.641 -1.269 1.00 96.25 568 LEU A O 1
ATOM 4460 N N . PRO A 1 569 ? -11.567 0.696 -3.301 1.00 95.31 569 PRO A N 1
ATOM 4461 C CA . PRO A 1 569 ? -12.339 1.843 -3.763 1.00 95.31 569 PRO A CA 1
ATOM 4462 C C . PRO A 1 569 ? -13.843 1.566 -3.729 1.00 95.31 569 PRO A C 1
ATOM 4464 O O . PRO A 1 569 ? -14.296 0.466 -4.042 1.00 95.31 569 PRO A O 1
ATOM 4467 N N . GLY A 1 570 ? -14.639 2.567 -3.370 1.00 93.06 570 GLY A N 1
ATOM 4468 C CA . GLY A 1 570 ? -16.094 2.435 -3.345 1.00 93.06 570 GLY A CA 1
ATOM 4469 C C . GLY A 1 570 ? -16.748 2.436 -4.731 1.00 93.06 570 GLY A C 1
ATOM 4470 O O . GLY A 1 570 ? -17.913 2.066 -4.865 1.00 93.06 570 GLY A O 1
ATOM 4471 N N . ASP A 1 571 ? -16.013 2.824 -5.773 1.00 91.94 571 ASP A N 1
ATOM 4472 C CA . ASP A 1 571 ? -16.461 2.868 -7.165 1.00 91.94 571 ASP A CA 1
ATOM 4473 C C . ASP A 1 571 ? -16.092 1.618 -7.987 1.00 91.94 571 ASP A C 1
ATOM 4475 O O . ASP A 1 571 ? -16.251 1.631 -9.209 1.00 91.94 571 ASP A O 1
ATOM 4479 N N . ILE A 1 572 ? -15.669 0.527 -7.334 1.00 92.69 572 ILE A N 1
ATOM 4480 C CA . ILE A 1 572 ? -15.392 -0.762 -7.989 1.00 92.69 572 ILE A CA 1
ATOM 4481 C C . ILE A 1 572 ? -16.600 -1.265 -8.804 1.00 92.69 572 ILE A C 1
ATOM 4483 O O . ILE A 1 572 ? -17.748 -1.232 -8.353 1.00 92.69 572 ILE A O 1
ATOM 4487 N N . ASP A 1 573 ? -16.349 -1.771 -10.017 1.00 92.00 573 ASP A N 1
ATOM 4488 C CA . ASP A 1 573 ? -17.398 -2.298 -10.902 1.00 92.00 573 ASP A CA 1
ATOM 4489 C C . ASP A 1 573 ? -17.771 -3.734 -10.506 1.00 92.00 573 ASP A C 1
ATOM 4491 O O . ASP A 1 573 ? -17.338 -4.709 -11.122 1.00 92.00 573 ASP A O 1
ATOM 4495 N N . ILE A 1 574 ? -18.583 -3.856 -9.453 1.00 90.94 574 ILE A N 1
ATOM 4496 C CA . ILE A 1 574 ? -19.047 -5.139 -8.899 1.00 90.94 574 ILE A CA 1
ATOM 4497 C C . ILE A 1 574 ? -19.661 -6.027 -9.992 1.00 90.94 574 ILE A C 1
ATOM 4499 O O . ILE A 1 574 ? -19.430 -7.236 -10.013 1.00 90.94 574 ILE A O 1
ATOM 4503 N N . SER A 1 575 ? -20.423 -5.432 -10.914 1.00 90.44 575 SER A N 1
ATOM 4504 C CA . SER A 1 575 ? -21.126 -6.172 -11.963 1.00 90.44 575 SER A CA 1
ATOM 4505 C C . SER A 1 575 ? -20.164 -6.869 -12.924 1.00 90.44 575 SER A C 1
ATOM 4507 O O . SER A 1 575 ? -20.329 -8.056 -13.217 1.00 90.44 575 SER A O 1
ATOM 4509 N N . GLU A 1 576 ? -19.113 -6.173 -13.362 1.00 92.31 576 GLU A N 1
ATOM 4510 C CA . GLU A 1 576 ? -18.125 -6.763 -14.261 1.00 92.31 576 GLU A CA 1
ATOM 4511 C C . GLU A 1 576 ? -17.149 -7.689 -13.521 1.00 92.31 576 GLU A C 1
ATOM 4513 O O . GLU A 1 576 ? -16.681 -8.664 -14.108 1.00 92.31 576 GLU A O 1
ATOM 4518 N N . ILE A 1 577 ? -16.871 -7.433 -12.236 1.00 92.75 577 ILE A N 1
ATOM 4519 C CA . ILE A 1 577 ? -16.050 -8.311 -11.385 1.00 92.75 577 ILE A CA 1
ATOM 4520 C C . ILE A 1 577 ? -16.676 -9.709 -11.298 1.00 92.75 577 ILE A C 1
ATOM 4522 O O . ILE A 1 577 ? -15.989 -10.704 -11.537 1.00 92.75 577 ILE A O 1
ATOM 4526 N N . VAL A 1 578 ? -17.983 -9.779 -11.014 1.00 91.75 578 VAL A N 1
ATOM 4527 C CA . VAL A 1 578 ? -18.731 -11.046 -10.956 1.00 91.75 578 VAL A CA 1
ATOM 4528 C C . VAL A 1 578 ? -18.759 -11.712 -12.330 1.00 91.75 578 VAL A C 1
ATOM 4530 O O . VAL A 1 578 ? -18.439 -12.888 -12.456 1.00 91.75 578 VAL A O 1
ATOM 4533 N N . LYS A 1 579 ? -19.060 -10.952 -13.388 1.00 90.62 579 LYS A N 1
ATOM 4534 C CA . LYS A 1 579 ? -19.098 -11.474 -14.762 1.00 90.62 579 LYS A CA 1
ATOM 4535 C C . LYS A 1 579 ? -17.746 -12.015 -15.248 1.00 90.62 579 LYS A C 1
ATOM 4537 O O . LYS A 1 579 ? -17.710 -12.920 -16.077 1.00 90.62 579 LYS A O 1
ATOM 4542 N N . SER A 1 580 ? -16.645 -11.463 -14.747 1.00 87.81 580 SER A N 1
ATOM 4543 C CA . SER A 1 580 ? -15.282 -11.884 -15.088 1.00 87.81 580 SER A CA 1
ATOM 4544 C C . SER A 1 580 ? -14.791 -13.090 -14.275 1.00 87.81 580 SER A C 1
ATOM 4546 O O . SER A 1 580 ? -13.656 -13.519 -14.485 1.00 87.81 580 SER A O 1
ATOM 4548 N N . GLY A 1 581 ? -15.608 -13.626 -13.357 1.00 88.38 581 GLY A N 1
ATOM 4549 C CA . GLY A 1 581 ? -15.252 -14.771 -12.511 1.00 88.38 581 GLY A CA 1
ATOM 4550 C C . GLY A 1 581 ? -14.088 -14.482 -11.562 1.00 88.38 581 GLY A C 1
ATOM 4551 O O . GLY A 1 581 ? -13.293 -15.364 -11.260 1.00 88.38 581 GLY A O 1
ATOM 4552 N N . LEU A 1 582 ? -13.919 -13.224 -11.131 1.00 90.12 582 LEU A N 1
ATOM 4553 C CA . LEU A 1 582 ? -12.804 -12.824 -10.255 1.00 90.12 582 LEU A CA 1
ATOM 4554 C C . LEU A 1 582 ? -13.040 -13.167 -8.776 1.00 90.12 582 LEU A C 1
ATOM 4556 O O . LEU A 1 582 ? -12.144 -12.956 -7.956 1.00 90.12 582 LEU A O 1
ATOM 4560 N N . LEU A 1 583 ? -14.242 -13.641 -8.439 1.00 90.19 583 LEU A N 1
ATOM 4561 C CA . LEU A 1 583 ? -14.657 -14.021 -7.088 1.00 90.19 583 LEU A CA 1
ATOM 4562 C C . LEU A 1 583 ? -14.906 -15.526 -6.948 1.00 90.19 583 LEU A C 1
ATOM 4564 O O . LEU A 1 583 ? -15.427 -15.926 -5.906 1.00 90.19 583 LEU A O 1
ATOM 4568 N N . ASP A 1 584 ? -14.602 -16.316 -7.977 1.00 80.19 584 ASP A N 1
ATOM 4569 C CA . ASP A 1 584 ? -14.881 -17.755 -8.031 1.00 80.19 584 ASP A CA 1
ATOM 4570 C C . ASP A 1 584 ? -13.738 -18.601 -7.461 1.00 80.19 584 ASP A C 1
ATOM 4572 O O . ASP A 1 584 ? -12.555 -18.235 -7.667 1.00 80.19 584 ASP A O 1
#

Radius of gyration: 34.43 Å; Cα contacts (8 Å, |Δi|>4): 672; chains: 1; bounding box: 74×52×108 Å